Protein AF-0000000074022600 (afdb_homodimer)

Secondary structure (DSSP, 8-state):
------HHHHHHHHHHHHHHHHHHHHHHHHHHHTTTTTSSSHHHHHHHHHHHHHHHHHHHHHHHHHHHHHTS---HHHHHHSS-GGG----GGGGS---SHHHHHHHHHHHHHHHHHHHHHHTT-SSHHHHHHHHHHHHHHHHHHHHHHHHHHHHHTS-HHHHHHHHHHHHHHHHHHGGGG---HHHHHHHHTTSS--GGGGHHHHHHHHHHHHHHTT------------GGGTS---HHHHHHHHHHHHHHHHSTT---/------HHHHHHHHHHHHHHHHHHHHHHHHHHHTTTTTSSSHHHHHHHHHHHHHHHHHHHHHHHHHHHHHTS---HHHHHHSS-GGG----GGGGS---SHHHHHHHHHHHHHHHHHHHHHHTT-SSHHHHHHHHHHHHHHHHHHHHHHHHHHHHHTS-HHHHHHHHHHHHHHHHHHGGGG---HHHHHHHHTTSS--GGGGHHHHHHHHHHHHHHTT------------GGGTS---HHHHHHHHHHHHHHHHSTT---

Foldseek 3Di:
DLPCCPLVNLLVLLLLVLLQQLLQLLLLLLLLCVCQPPPPDPVVNVVSPVSSVLSVVLNQLSLQVSCVSVVPPDHSCCSNFVDDLLPHAYFQLSLDHCVDPLLSLLSLQLVLLLLLVFLVQQCQAPDPSSNVSSVVSNVSSVVSNVVSLVVLLPQLQDDPVSVVVNQVSQVVSVQRSVQQQDDDPSLVSRVSNRNGHRSVVCVVSSCVSVVVSCVSSVYDHDPDPHHDYDSRNSRDHDPSNNVSSCVVNVVCVVDPPDDD/DLPCCPLVNLLVLLLLVLLQQLLALLLLLLLLCVCQPPPPDPVVNVVSPVSSVLSVVLNQLSLQVSCVSVVPPDHSCCSNFVDDLLPHAYFQLSLDHCVDPLLSLLSLQLVLLLLLVFLVQQCQAPDPSSNVSSVSSNVSSVVSNVVSLVVLLPQLQDDPVSVVVNQVSQVVSVQRSVQQQDDDPSQVSRVVNRNGHRSVVCVVSSCVSVVVSCVSSVYDHDPDPHHDYDSRNSRDYDPSSNVSSCVVNVVCVVDPPDDD

Sequence (520 aa):
MAGTSNPTQIDGQLFEFLLRQGDNVLVLGHRTSEWCGVAPALEEDIALTNTALDLIGQTQLWLGYAGEVEGKGRSANDLAFLRDVYDFRNVLMLEVPNEDFGRTLMRQFLFDAFQVPWLTALCASSNQNVADIAAKSVKEAIYHLDRSTETVIALGDGTEESNARMQSALDYLWPYVGELFGEDDVDKAMHEAGVAPMPATLRGDWETTVNSTLSQACLTLPDSKFAHSGGRTGFRHTEHLGHMLATMQTLQRSYPGAAWMAGTSNPTQIDGQLFEFLLRQGDNVLVLGHRTSEWCGVAPALEEDIALTNTALDLIGQTQLWLGYAGEVEGKGRSANDLAFLRDVYDFRNVLMLEVPNEDFGRTLMRQFLFDAFQVPWLTALCASSNQNVADIAAKSVKEAIYHLDRSTETVIALGDGTEESNARMQSALDYLWPYVGELFGEDDVDKAMHEAGVAPMPATLRGDWETTVNSTLSQACLTLPDSKFAHSGGRTGFRHTEHLGHMLATMQTLQRSYPGAAW

Organism: NCBI:txid1655543

pLDDT: mean 92.57, std 11.28, range [24.73, 98.88]

InterPro domains:
  IPR007814 1,2-phenylacetyl-CoA epoxidase, subunit A/C [PF05138] (6-260)
  IPR009078 Ferritin-like superfamily [SSF47240] (13-254)
  IPR011882 1,2-phenylacetyl-CoA epoxidase, subunit C [PIRSF037834] (11-260)
  IPR011882 1,2-phenylacetyl-CoA epoxidase, subunit C [TIGR02158] (22-260)
  IPR012347 Ferritin-like [G3DSA:1.20.1260.10] (4-260)
  IPR052703 Aromatic CoA oxygenase/epoxidase components [PTHR30458] (12-260)

Solvent-accessible surface area (backbone atoms only — not comparable to full-atom values): 26035 Å² total; per-residue (Å²): 130,81,81,76,71,51,71,68,55,54,36,51,38,48,26,52,52,26,38,29,58,13,34,34,32,36,42,37,15,34,60,40,15,72,37,31,54,39,34,66,37,66,69,53,19,49,52,41,37,50,50,17,46,52,25,44,53,48,18,46,54,33,27,33,50,22,20,60,58,62,66,76,78,46,46,30,53,49,65,69,50,68,58,55,72,58,72,39,22,25,54,55,62,47,40,54,78,49,94,49,73,51,33,42,41,48,52,49,26,61,47,26,51,48,45,31,61,52,26,53,57,22,44,68,20,66,39,63,69,57,12,52,54,19,56,62,46,29,61,56,34,47,54,49,28,55,50,26,47,52,49,48,25,52,38,22,57,47,52,72,66,44,24,51,47,35,45,50,30,48,59,69,47,49,36,32,54,50,43,73,38,54,82,53,70,53,42,50,52,32,32,75,66,41,38,35,76,55,49,55,76,48,47,63,63,31,47,51,57,50,50,54,47,32,56,68,5,68,45,76,81,72,87,72,82,57,50,53,70,35,10,62,74,16,79,39,65,61,74,45,42,50,58,48,46,53,58,36,21,43,51,38,67,72,42,70,84,63,86,126,130,81,80,77,72,50,70,67,55,51,38,52,37,48,26,52,52,25,38,28,57,12,34,37,31,37,42,38,15,34,60,40,15,71,36,30,54,38,35,66,37,66,69,53,20,49,51,40,37,49,51,17,47,52,24,44,54,48,18,46,54,31,26,32,51,22,20,61,57,61,65,76,79,46,45,30,54,46,64,69,49,67,59,56,72,58,71,41,21,23,54,56,62,47,41,54,77,49,94,48,74,50,34,41,42,47,52,49,24,60,49,25,50,48,45,32,62,51,26,54,57,22,44,68,19,67,41,62,69,56,12,52,53,19,55,63,44,30,60,56,33,46,54,48,27,53,49,27,46,53,48,46,26,52,38,22,58,48,52,71,67,43,23,51,47,34,46,50,30,47,60,68,47,49,36,31,54,52,44,73,38,55,80,53,70,52,42,50,52,34,32,77,66,41,38,35,74,56,47,55,77,48,47,64,64,30,48,52,55,50,51,54,46,32,54,67,5,68,44,77,82,72,85,74,83,57,50,52,70,35,12,60,74,16,79,38,65,58,74,45,42,50,59,50,47,55,58,37,21,42,52,38,66,71,42,71,83,62,85,126

Nearest PDB structures (foldseek):
  4ii4-assembly1_C  TM=9.893E-01  e=1.562E-21  Escherichia coli str. K-12 substr. MG1655
  4iit-assembly1_C-2  TM=9.897E-01  e=5.579E-21  Klebsiella pneumoniae subsp. pneumoniae MGH 78578
  3pwq-assembly5_K  TM=9.901E-01  e=1.850E-19  Escherichia coli str. K-12 substr. MG1655
  3pwq-assembly1_D  TM=8.683E-01  e=4.516E-09  Escherichia coli str. K-12 substr. MG1655
  3pwq-assembly2_H  TM=8.263E-01  e=5.669E-09  Escherichia coli str. K-12 substr. MG1655

Structure (mmCIF, N/CA/C/O backbone):
data_AF-0000000074022600-model_v1
#
loop_
_entity.id
_entity.type
_entity.pdbx_description
1 polymer '1,2-phenylacetyl-CoA epoxidase, subunit C'
#
loop_
_atom_site.group_PDB
_atom_site.id
_atom_site.type_symbol
_atom_site.label_atom_id
_atom_site.label_alt_id
_atom_site.label_comp_id
_atom_site.label_asym_id
_atom_site.label_entity_id
_atom_site.label_seq_id
_atom_site.pdbx_PDB_ins_code
_atom_site.Cartn_x
_atom_site.Cartn_y
_atom_site.Cartn_z
_atom_site.occupancy
_atom_site.B_iso_or_equiv
_atom_site.auth_seq_id
_atom_site.auth_comp_id
_atom_site.auth_asym_id
_atom_site.auth_atom_id
_atom_site.pdbx_PDB_model_num
ATOM 1 N N . MET A 1 1 ? -12.758 -38.312 -33.094 1 24.73 1 MET A N 1
ATOM 2 C CA . MET A 1 1 ? -13.922 -38.094 -32.25 1 24.73 1 MET A CA 1
ATOM 3 C C . MET A 1 1 ? -13.633 -37.031 -31.188 1 24.73 1 MET A C 1
ATOM 5 O O . MET A 1 1 ? -12.734 -37.188 -30.359 1 24.73 1 MET A O 1
ATOM 9 N N . ALA A 1 2 ? -13.641 -35.812 -31.5 1 37.28 2 ALA A N 1
ATOM 10 C CA . ALA A 1 2 ? -13.398 -34.562 -30.781 1 37.28 2 ALA A CA 1
ATOM 11 C C . ALA A 1 2 ? -14.102 -34.562 -29.422 1 37.28 2 ALA A C 1
ATOM 13 O O . ALA A 1 2 ? -15.328 -34.688 -29.359 1 37.28 2 ALA A O 1
ATOM 14 N N . GLY A 1 3 ? -13.523 -35.219 -28.359 1 34.12 3 GLY A N 1
ATOM 15 C CA . GLY A 1 3 ? -14.219 -35.438 -27.094 1 34.12 3 GLY A CA 1
ATOM 16 C C . GLY A 1 3 ? -15.023 -34.219 -26.641 1 34.12 3 GLY A C 1
ATOM 17 O O . GLY A 1 3 ? -14.5 -33.094 -26.594 1 34.12 3 GLY A O 1
ATOM 18 N N . THR A 1 4 ? -16.312 -34.062 -26.719 1 38.34 4 THR A N 1
ATOM 19 C CA . THR A 1 4 ? -17.328 -33.062 -26.438 1 38.34 4 THR A CA 1
ATOM 20 C C . THR A 1 4 ? -17.359 -32.719 -24.953 1 38.34 4 THR A C 1
ATOM 22 O O . THR A 1 4 ? -17.891 -33.469 -24.141 1 38.34 4 THR A O 1
ATOM 25 N N . SER A 1 5 ? -16.203 -32.312 -24.312 1 45.66 5 SER A N 1
ATOM 26 C CA . SER A 1 5 ? -16.312 -31.906 -22.922 1 45.66 5 SER A CA 1
ATOM 27 C C . SER A 1 5 ? -17.547 -31.031 -22.688 1 45.66 5 SER A C 1
ATOM 29 O O . SER A 1 5 ? -17.859 -30.156 -23.484 1 45.66 5 SER A O 1
ATOM 31 N N . ASN A 1 6 ? -18.562 -31.562 -22 1 51.97 6 ASN A N 1
ATOM 32 C CA . ASN A 1 6 ? -19.797 -30.891 -21.609 1 51.97 6 ASN A CA 1
ATOM 33 C C . ASN A 1 6 ? -19.531 -29.469 -21.109 1 51.97 6 ASN A C 1
ATOM 35 O O . ASN A 1 6 ? -18.609 -29.234 -20.344 1 51.97 6 ASN A O 1
ATOM 39 N N . PRO A 1 7 ? -20.062 -28.453 -21.891 1 55.91 7 PRO A N 1
ATOM 40 C CA . PRO A 1 7 ? -19.891 -27.031 -21.562 1 55.91 7 PRO A CA 1
ATOM 41 C C . PRO A 1 7 ? -19.844 -26.797 -20.047 1 55.91 7 PRO A C 1
ATOM 43 O O . PRO A 1 7 ? -19.062 -25.953 -19.594 1 55.91 7 PRO A O 1
ATOM 46 N N . THR A 1 8 ? -20.516 -27.609 -19.328 1 68 8 THR A N 1
ATOM 47 C CA . THR A 1 8 ? -20.547 -27.438 -17.891 1 68 8 THR A CA 1
ATOM 48 C C . THR A 1 8 ? -19.219 -27.875 -17.266 1 68 8 THR A C 1
ATOM 50 O O . THR A 1 8 ? -18.734 -27.25 -16.312 1 68 8 THR A O 1
ATOM 53 N N . GLN A 1 9 ? -18.578 -28.844 -17.906 1 74.94 9 GLN A N 1
ATOM 54 C CA . GLN A 1 9 ? -17.344 -29.359 -17.359 1 74.94 9 GLN A CA 1
ATOM 55 C C . GLN A 1 9 ? -16.188 -28.391 -17.609 1 74.94 9 GLN A C 1
ATOM 57 O O . GLN A 1 9 ? -15.359 -28.156 -16.734 1 74.94 9 GLN A O 1
ATOM 62 N N . ILE A 1 10 ? -16.219 -27.781 -18.797 1 82.75 10 ILE A N 1
ATOM 63 C CA . ILE A 1 10 ? -15.141 -26.844 -19.156 1 82.75 10 ILE A CA 1
ATOM 64 C C . ILE A 1 10 ? -15.258 -25.578 -18.297 1 82.75 10 ILE A C 1
ATOM 66 O O . ILE A 1 10 ? -14.242 -25 -17.906 1 82.75 10 ILE A O 1
ATOM 70 N N . ASP A 1 11 ? -16.484 -25.312 -17.984 1 89.38 11 ASP A N 1
ATOM 71 C CA . ASP A 1 11 ? -16.688 -24.141 -17.141 1 89.38 11 ASP A CA 1
ATOM 72 C C . ASP A 1 11 ? -16.125 -24.359 -15.734 1 89.38 11 ASP A C 1
ATOM 74 O O . ASP A 1 11 ? -15.578 -23.438 -15.125 1 89.38 11 ASP A O 1
ATOM 78 N N . GLY A 1 12 ? -16.312 -25.562 -15.336 1 94.12 12 GLY A N 1
ATOM 79 C CA . GLY A 1 12 ? -15.758 -25.891 -14.039 1 94.12 12 GLY A CA 1
ATOM 80 C C . GLY A 1 12 ? -14.242 -25.828 -14.008 1 9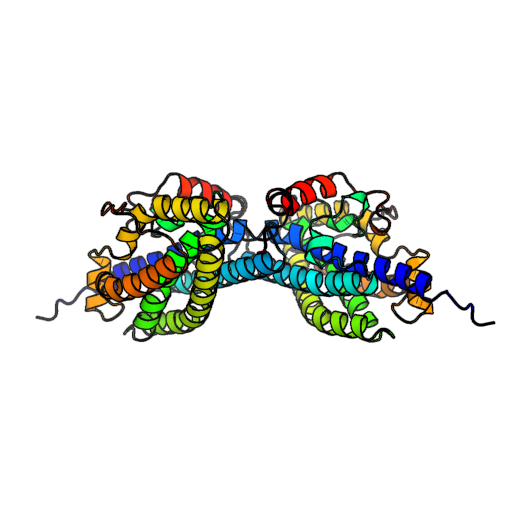4.12 12 GLY A C 1
ATOM 81 O O . GLY A 1 12 ? -13.648 -25.328 -13.055 1 94.12 12 GLY A O 1
ATOM 82 N N . GLN A 1 13 ? -13.672 -26.359 -15.062 1 96.25 13 GLN A N 1
ATOM 83 C CA . GLN A 1 13 ? -12.211 -26.328 -15.172 1 96.25 13 GLN A CA 1
ATOM 84 C C . GLN A 1 13 ? -11.695 -24.906 -15.328 1 96.25 13 GLN A C 1
ATOM 86 O O . GLN A 1 13 ? -10.672 -24.547 -14.758 1 96.25 13 GLN A O 1
ATOM 91 N N . LEU A 1 14 ? -12.43 -24.156 -16.125 1 97.94 14 LEU A N 1
ATOM 92 C CA . LEU A 1 14 ? -12.055 -22.766 -16.312 1 97.94 14 LEU A CA 1
ATOM 93 C C . LEU A 1 14 ? -12.164 -22 -14.992 1 97.94 14 LEU A C 1
ATOM 95 O O . LEU A 1 14 ? -11.297 -21.188 -14.664 1 97.94 14 LEU A O 1
ATOM 99 N N . PHE A 1 15 ? -13.227 -22.266 -14.242 1 98.12 15 PHE A N 1
ATOM 100 C CA . PHE A 1 15 ? -13.398 -21.641 -12.938 1 98.12 15 PHE A CA 1
ATOM 101 C C . PHE A 1 15 ? -12.203 -21.953 -12.031 1 98.12 15 PHE A C 1
ATOM 103 O O . PHE A 1 15 ? -11.633 -21.047 -11.422 1 98.12 15 PHE A O 1
ATOM 110 N N . GLU A 1 16 ? -11.789 -23.172 -12.008 1 97.75 16 GLU A N 1
ATOM 111 C CA . GLU A 1 16 ? -10.641 -23.578 -11.211 1 97.75 16 GLU A CA 1
ATOM 112 C C . GLU A 1 16 ? -9.367 -22.875 -11.664 1 97.75 16 GLU A C 1
ATOM 114 O O . GLU A 1 16 ? -8.578 -22.406 -10.836 1 97.75 16 GLU A O 1
ATOM 119 N N . PHE A 1 17 ? -9.219 -22.828 -12.922 1 98.31 17 PHE A N 1
ATOM 120 C CA . PHE A 1 17 ? -8.07 -22.141 -13.516 1 98.31 17 PHE A CA 1
ATOM 121 C C . PHE A 1 17 ? -8.031 -20.672 -13.094 1 98.31 17 PHE A C 1
ATOM 123 O O . PHE A 1 17 ? -6.984 -20.172 -12.695 1 98.31 17 PHE A O 1
ATOM 130 N N . LEU A 1 18 ? -9.156 -20.016 -13.156 1 98.75 18 LEU A N 1
ATOM 131 C CA . LEU A 1 18 ? -9.25 -18.609 -12.805 1 98.75 18 LEU A CA 1
ATOM 132 C C . LEU A 1 18 ? -8.984 -18.391 -11.32 1 98.75 18 LEU A C 1
ATOM 134 O O . LEU A 1 18 ? -8.352 -17.406 -10.938 1 98.75 18 LEU A O 1
ATOM 138 N N . LEU A 1 19 ? -9.438 -19.297 -10.484 1 98.5 19 LEU A N 1
ATOM 139 C CA . LEU A 1 19 ? -9.141 -19.219 -9.062 1 98.5 19 LEU A CA 1
ATOM 140 C C . LEU A 1 19 ? -7.641 -19.281 -8.805 1 98.5 19 LEU A C 1
ATOM 142 O O . LEU A 1 19 ? -7.113 -18.547 -7.969 1 98.5 19 LEU A O 1
ATOM 146 N N . ARG A 1 20 ? -6.984 -20.125 -9.523 1 98.5 20 ARG A N 1
ATOM 147 C CA . ARG A 1 20 ? -5.543 -20.266 -9.352 1 98.5 20 ARG A CA 1
ATOM 148 C C . ARG A 1 20 ? -4.824 -18.969 -9.672 1 98.5 20 ARG A C 1
ATOM 150 O O . ARG A 1 20 ? -3.951 -18.531 -8.922 1 98.5 20 ARG A O 1
ATOM 157 N N . GLN A 1 21 ? -5.234 -18.344 -10.805 1 98.56 21 GLN A N 1
ATOM 158 C CA . GLN A 1 21 ? -4.637 -17.062 -11.172 1 98.56 21 GLN A CA 1
ATOM 159 C C . GLN A 1 21 ? -4.887 -16 -10.102 1 98.56 21 GLN A C 1
ATOM 161 O O . GLN A 1 21 ? -3.955 -15.344 -9.648 1 98.56 21 GLN A O 1
ATOM 166 N N . GLY A 1 22 ? -6.145 -15.883 -9.727 1 98.69 22 GLY A N 1
ATOM 167 C CA . GLY A 1 22 ? -6.555 -14.852 -8.789 1 98.69 22 GLY A CA 1
ATOM 168 C C . GLY A 1 22 ? -5.988 -15.047 -7.395 1 98.69 22 GLY A C 1
ATOM 169 O O . GLY A 1 22 ? -5.543 -14.094 -6.754 1 98.69 22 GLY A O 1
ATOM 170 N N . ASP A 1 23 ? -6.004 -16.312 -6.891 1 98.5 23 ASP A N 1
ATOM 171 C CA . ASP A 1 23 ? -5.52 -16.609 -5.543 1 98.5 23 ASP A CA 1
ATOM 172 C C . ASP A 1 23 ? -4.016 -16.375 -5.438 1 98.5 23 ASP A C 1
ATOM 174 O O . ASP A 1 23 ? -3.518 -15.945 -4.398 1 98.5 23 ASP A O 1
ATOM 178 N N . ASN A 1 24 ? -3.26 -16.688 -6.504 1 98.69 24 ASN A N 1
ATOM 179 C CA . ASN A 1 24 ? -1.824 -16.422 -6.496 1 98.69 24 ASN A CA 1
ATOM 180 C C . ASN A 1 24 ? -1.52 -14.953 -6.242 1 98.69 24 ASN A C 1
ATOM 182 O O . ASN A 1 24 ? -0.751 -14.617 -5.34 1 98.69 24 ASN A O 1
ATOM 186 N N . VAL A 1 25 ? -2.141 -14.078 -7.008 1 98.62 25 VAL A N 1
ATOM 187 C CA . VAL A 1 25 ? -1.808 -12.656 -6.91 1 98.62 25 VAL A CA 1
ATOM 188 C C . VAL A 1 25 ? -2.451 -12.062 -5.664 1 98.62 25 VAL A C 1
ATOM 190 O O . VAL A 1 25 ? -1.912 -11.125 -5.066 1 98.62 25 VAL A O 1
ATOM 193 N N . LEU A 1 26 ? -3.564 -12.594 -5.203 1 98.31 26 LEU A N 1
ATOM 194 C CA . LEU A 1 26 ? -4.172 -12.141 -3.957 1 98.31 26 LEU A CA 1
ATOM 195 C C . LEU A 1 26 ? -3.246 -12.406 -2.773 1 98.31 26 LEU A C 1
ATOM 197 O O . LEU A 1 26 ? -2.957 -11.492 -1.99 1 98.31 26 LEU A O 1
ATOM 201 N N . VAL A 1 27 ? -2.781 -13.633 -2.674 1 98.06 27 VAL A N 1
ATOM 202 C CA . VAL A 1 27 ? -1.956 -14.055 -1.545 1 98.06 27 VAL A CA 1
ATOM 203 C C . VAL A 1 27 ? -0.613 -13.328 -1.591 1 98.06 27 VAL A C 1
ATOM 205 O O . VAL A 1 27 ? -0.153 -12.797 -0.578 1 98.06 27 VAL A O 1
ATOM 208 N N . LEU A 1 28 ? -0.026 -13.258 -2.756 1 98.5 28 LEU A N 1
ATOM 209 C CA . LEU A 1 28 ? 1.231 -12.531 -2.895 1 98.5 28 LEU A CA 1
ATOM 210 C C . LEU A 1 28 ? 1.039 -11.055 -2.59 1 98.5 28 LEU A C 1
ATOM 212 O O . LEU A 1 28 ? 1.882 -10.43 -1.937 1 98.5 28 LEU A O 1
ATOM 216 N N . GLY A 1 29 ? -0.06 -10.477 -3.111 1 97.69 29 GLY A N 1
ATOM 217 C CA . GLY A 1 29 ? -0.373 -9.086 -2.836 1 97.69 29 GLY A CA 1
ATOM 218 C C . GLY A 1 29 ? -0.497 -8.781 -1.355 1 97.69 29 GLY A C 1
ATOM 219 O O . GLY A 1 29 ? -0.013 -7.746 -0.886 1 97.69 29 GLY A O 1
ATOM 220 N N . HIS A 1 30 ? -1.133 -9.688 -0.664 1 96.62 30 HIS A N 1
ATOM 221 C CA . HIS A 1 30 ? -1.256 -9.523 0.78 1 96.62 30 HIS A CA 1
ATOM 222 C C . HIS A 1 30 ? 0.11 -9.562 1.457 1 96.62 30 HIS A C 1
ATOM 224 O O . HIS A 1 30 ? 0.433 -8.68 2.26 1 96.62 30 HIS A O 1
ATOM 230 N N . ARG A 1 31 ? 0.879 -10.555 1.168 1 97.5 31 ARG A N 1
ATOM 231 C CA . ARG A 1 31 ? 2.207 -10.672 1.764 1 97.5 31 ARG A CA 1
ATOM 232 C C . ARG A 1 31 ? 3.049 -9.438 1.462 1 97.5 31 ARG A C 1
ATOM 234 O O . ARG A 1 31 ? 3.738 -8.922 2.344 1 97.5 31 ARG A O 1
ATOM 241 N N . THR A 1 32 ? 2.977 -8.945 0.223 1 97.19 32 THR A N 1
ATOM 242 C CA . THR A 1 32 ? 3.734 -7.77 -0.181 1 97.19 32 THR A CA 1
ATOM 243 C C . THR A 1 32 ? 3.246 -6.531 0.564 1 97.19 32 THR A C 1
ATOM 245 O O . THR A 1 32 ? 4.047 -5.684 0.963 1 97.19 32 THR A O 1
ATOM 248 N N . SER A 1 33 ? 1.959 -6.461 0.805 1 96.12 33 SER A N 1
ATOM 249 C CA . SER A 1 33 ? 1.358 -5.301 1.455 1 96.12 33 SER A CA 1
ATOM 250 C C . SER A 1 33 ? 1.824 -5.176 2.902 1 96.12 33 SER A C 1
ATOM 252 O O . SER A 1 33 ? 1.744 -4.098 3.494 1 96.12 33 SER A O 1
ATOM 254 N N . GLU A 1 34 ? 2.322 -6.234 3.477 1 93.94 34 GLU A N 1
ATOM 255 C CA . GLU A 1 34 ? 2.824 -6.219 4.848 1 93.94 34 GLU A CA 1
ATOM 256 C C . GLU A 1 34 ? 4.023 -5.285 4.988 1 93.94 34 GLU A C 1
ATOM 258 O O . GLU A 1 34 ? 4.383 -4.895 6.102 1 93.94 34 GLU A O 1
ATOM 263 N N . TRP A 1 35 ? 4.59 -4.91 3.883 1 93.81 35 TRP A N 1
ATOM 264 C CA . TRP A 1 35 ? 5.75 -4.023 3.895 1 93.81 35 TRP A CA 1
ATOM 265 C C . TRP A 1 35 ? 5.328 -2.572 3.695 1 93.81 35 TRP A C 1
ATOM 267 O O . TRP A 1 35 ? 6.141 -1.656 3.846 1 93.81 35 TRP A O 1
ATOM 277 N N . CYS A 1 36 ? 4.078 -2.344 3.402 1 92.94 36 CYS A N 1
ATOM 278 C CA . CYS A 1 36 ? 3.615 -0.983 3.148 1 92.94 36 CYS A CA 1
ATOM 279 C C . CYS A 1 36 ? 3.684 -0.138 4.414 1 92.94 36 CYS A C 1
ATOM 281 O O . CYS A 1 36 ? 3.105 -0.502 5.441 1 92.94 36 CYS A O 1
ATOM 283 N N . GLY A 1 37 ? 4.469 0.919 4.375 1 91.94 37 GLY A N 1
ATOM 284 C CA . GLY A 1 37 ? 4.59 1.834 5.5 1 91.94 37 GLY A CA 1
ATOM 285 C C . GLY A 1 37 ? 5.715 1.467 6.449 1 91.94 37 GLY A C 1
ATOM 286 O O . GLY A 1 37 ? 5.98 2.188 7.414 1 91.94 37 GLY A O 1
ATOM 287 N N . VAL A 1 38 ? 6.449 0.335 6.133 1 90.12 38 VAL A N 1
ATOM 288 C CA . VAL A 1 38 ? 7.469 -0.058 7.098 1 90.12 38 VAL A CA 1
ATOM 289 C C . VAL A 1 38 ? 8.727 -0.513 6.359 1 90.12 38 VAL A C 1
ATOM 291 O O . VAL A 1 38 ? 9.641 -1.084 6.965 1 90.12 38 VAL A O 1
ATOM 294 N N . ALA A 1 39 ? 8.742 -0.314 5.066 1 89.69 39 ALA A N 1
ATOM 295 C CA . ALA A 1 39 ? 9.93 -0.673 4.297 1 89.69 39 ALA A CA 1
ATOM 296 C C . ALA A 1 39 ? 11.141 0.132 4.754 1 89.69 39 ALA A C 1
ATOM 298 O O . ALA A 1 39 ? 11 1.17 5.406 1 89.69 39 ALA A O 1
ATOM 299 N N . PRO A 1 40 ? 12.305 -0.313 4.438 1 87 40 PRO A N 1
ATOM 300 C CA . PRO A 1 40 ? 13.508 0.275 5.02 1 87 40 PRO A CA 1
ATOM 301 C C . PRO A 1 40 ? 13.859 1.63 4.41 1 87 40 PRO A C 1
ATOM 303 O O . PRO A 1 40 ? 14.695 2.359 4.949 1 87 40 PRO A O 1
ATOM 306 N N . ALA A 1 41 ? 13.336 2.02 3.305 1 90.62 41 ALA A N 1
ATOM 307 C CA . ALA A 1 41 ? 13.508 3.301 2.627 1 90.62 41 ALA A CA 1
ATOM 308 C C . ALA A 1 41 ? 12.219 3.746 1.949 1 90.62 41 ALA A C 1
ATOM 310 O O . ALA A 1 41 ? 11.398 2.914 1.559 1 90.62 41 ALA A O 1
ATOM 311 N N . LEU A 1 42 ? 12.07 5.055 1.838 1 93.25 42 LEU A N 1
ATOM 312 C CA . LEU A 1 42 ? 10.875 5.594 1.209 1 93.25 42 LEU A CA 1
ATOM 313 C C . LEU A 1 42 ? 10.695 5.031 -0.198 1 93.25 42 LEU A C 1
ATOM 315 O O . LEU A 1 42 ? 9.586 4.66 -0.589 1 93.25 42 LEU A O 1
ATOM 319 N N . GLU A 1 43 ? 11.812 4.906 -0.972 1 92.88 43 GLU A N 1
ATOM 320 C CA . GLU A 1 43 ? 11.75 4.406 -2.342 1 92.88 43 GLU A CA 1
ATOM 321 C C . GLU A 1 43 ? 11.289 2.951 -2.373 1 92.88 43 GLU A C 1
ATOM 323 O O . GLU A 1 43 ? 10.523 2.557 -3.254 1 92.88 43 GLU A O 1
ATOM 328 N N . GLU A 1 44 ? 11.781 2.156 -1.44 1 91.44 44 GLU A N 1
ATOM 329 C CA . GLU A 1 44 ? 11.367 0.76 -1.347 1 91.44 44 GLU A CA 1
ATOM 330 C C . GLU A 1 44 ? 9.906 0.645 -0.936 1 91.44 44 GLU A C 1
ATOM 332 O O . GLU A 1 44 ? 9.188 -0.236 -1.415 1 91.44 44 GLU A O 1
ATOM 337 N N . ASP A 1 45 ? 9.531 1.48 -0.009 1 93.81 45 ASP A N 1
ATOM 338 C CA . ASP A 1 45 ? 8.133 1.512 0.408 1 93.81 45 ASP A CA 1
ATOM 339 C C . ASP A 1 45 ? 7.215 1.822 -0.772 1 93.81 45 ASP A C 1
ATOM 341 O O . ASP A 1 45 ? 6.219 1.128 -0.991 1 93.81 45 ASP A O 1
ATOM 345 N N . ILE A 1 46 ? 7.562 2.787 -1.513 1 94.56 46 ILE A N 1
ATOM 346 C CA . ILE A 1 46 ? 6.789 3.178 -2.686 1 94.56 46 ILE A CA 1
ATOM 347 C C . ILE A 1 46 ? 6.746 2.021 -3.684 1 94.56 46 ILE A C 1
ATOM 349 O O . ILE A 1 46 ? 5.676 1.676 -4.195 1 94.56 46 ILE A O 1
ATOM 353 N N . ALA A 1 47 ? 7.863 1.394 -3.918 1 94.81 47 ALA A N 1
ATOM 354 C CA . ALA A 1 47 ? 7.957 0.319 -4.902 1 94.81 47 ALA A CA 1
ATOM 355 C C . ALA A 1 47 ? 7.109 -0.88 -4.488 1 94.81 47 ALA A C 1
ATOM 357 O O . ALA A 1 47 ? 6.344 -1.415 -5.297 1 94.81 47 ALA A O 1
ATOM 358 N N . LEU A 1 48 ? 7.25 -1.294 -3.227 1 95.56 48 LEU A N 1
ATOM 359 C CA . LEU A 1 48 ? 6.516 -2.461 -2.75 1 95.56 48 LEU A CA 1
ATOM 360 C C . LEU A 1 48 ? 5.023 -2.162 -2.662 1 95.56 48 LEU A C 1
ATOM 362 O O . LEU A 1 48 ? 4.195 -3.031 -2.943 1 95.56 48 LEU A O 1
ATOM 366 N N . THR A 1 49 ? 4.699 -0.98 -2.24 1 96.94 49 THR A N 1
ATOM 367 C CA . THR A 1 49 ? 3.295 -0.59 -2.213 1 96.94 49 THR A CA 1
ATOM 368 C C . THR A 1 49 ? 2.701 -0.608 -3.619 1 96.94 49 THR A C 1
ATOM 370 O O . THR A 1 49 ? 1.58 -1.078 -3.818 1 96.94 49 THR A O 1
ATOM 373 N N . ASN A 1 50 ? 3.436 -0.141 -4.602 1 97.44 50 ASN A N 1
ATOM 374 C CA . ASN A 1 50 ? 2.982 -0.207 -5.988 1 97.44 50 ASN A CA 1
ATOM 375 C C . ASN A 1 50 ? 2.768 -1.649 -6.438 1 97.44 50 ASN A C 1
ATOM 377 O O . ASN A 1 50 ? 1.776 -1.956 -7.102 1 97.44 50 ASN A O 1
ATOM 381 N N . THR A 1 51 ? 3.697 -2.457 -6.098 1 97.88 51 THR A N 1
ATOM 382 C CA . THR A 1 51 ? 3.586 -3.865 -6.461 1 97.88 51 THR A CA 1
ATOM 383 C C . THR A 1 51 ? 2.34 -4.484 -5.836 1 97.88 51 THR A C 1
ATOM 385 O O . THR A 1 51 ? 1.57 -5.168 -6.52 1 97.88 51 THR A O 1
ATOM 388 N N . ALA A 1 52 ? 2.162 -4.246 -4.539 1 97.44 52 ALA A N 1
ATOM 389 C CA . ALA A 1 52 ? 0.978 -4.758 -3.855 1 97.44 52 ALA A CA 1
ATOM 390 C C . ALA A 1 52 ? -0.3 -4.266 -4.531 1 97.44 52 ALA A C 1
ATOM 392 O O . ALA A 1 52 ? -1.236 -5.039 -4.738 1 97.44 52 ALA A O 1
ATOM 393 N N . LEU A 1 53 ? -0.291 -3.043 -4.895 1 96.88 53 LEU A N 1
ATOM 394 C CA . LEU A 1 53 ? -1.44 -2.428 -5.551 1 96.88 53 LEU A CA 1
ATOM 395 C C . LEU A 1 53 ? -1.742 -3.113 -6.879 1 96.88 53 LEU A C 1
ATOM 397 O O . LEU A 1 53 ? -2.898 -3.428 -7.172 1 96.88 53 LEU A O 1
ATOM 401 N N . ASP A 1 54 ? -0.749 -3.328 -7.664 1 97.81 54 ASP A N 1
ATOM 402 C CA . ASP A 1 54 ? -0.91 -4.004 -8.945 1 97.81 54 ASP A CA 1
ATOM 403 C C . ASP A 1 54 ? -1.472 -5.41 -8.758 1 97.81 54 ASP A C 1
ATOM 405 O O . ASP A 1 54 ? -2.363 -5.832 -9.5 1 97.81 54 ASP A O 1
ATOM 409 N N . LEU A 1 55 ? -0.968 -6.09 -7.777 1 98.38 55 LEU A N 1
ATOM 410 C CA . LEU A 1 55 ? -1.378 -7.469 -7.535 1 98.38 55 LEU A CA 1
ATOM 411 C C . LEU A 1 55 ? -2.832 -7.531 -7.074 1 98.38 55 LEU A C 1
ATOM 413 O O . LEU A 1 55 ? -3.59 -8.398 -7.512 1 98.38 55 LEU A O 1
ATOM 417 N N . ILE A 1 56 ? -3.217 -6.664 -6.266 1 97.06 56 ILE A N 1
ATOM 418 C CA . ILE A 1 56 ? -4.602 -6.633 -5.809 1 97.06 56 ILE A CA 1
ATOM 419 C C . ILE A 1 56 ? -5.52 -6.266 -6.973 1 97.06 56 ILE A C 1
ATOM 421 O O . ILE A 1 56 ? -6.629 -6.789 -7.086 1 97.06 56 ILE A O 1
ATOM 425 N N . GLY A 1 57 ? -5.078 -5.34 -7.824 1 97 57 GLY A N 1
ATOM 426 C CA . GLY A 1 57 ? -5.828 -5.051 -9.031 1 97 57 GLY A CA 1
ATOM 427 C C . GLY A 1 57 ? -6.039 -6.27 -9.914 1 97 57 GLY A C 1
ATOM 428 O O . GLY A 1 57 ? -7.145 -6.504 -10.406 1 97 57 GLY A O 1
ATOM 429 N N . GLN A 1 58 ? -5.012 -7.031 -10.094 1 98.38 58 GLN A N 1
ATOM 430 C CA . GLN A 1 58 ? -5.102 -8.266 -10.867 1 98.38 58 GLN A CA 1
ATOM 431 C C . GLN A 1 58 ? -6.074 -9.25 -10.219 1 98.38 58 GLN A C 1
ATOM 433 O O . GLN A 1 58 ? -6.816 -9.945 -10.914 1 98.38 58 GLN A O 1
ATOM 438 N N . THR A 1 59 ? -6.031 -9.281 -8.883 1 98.62 59 THR A N 1
ATOM 439 C CA . THR A 1 59 ? -6.941 -10.141 -8.133 1 98.62 59 THR A CA 1
ATOM 440 C C . THR A 1 59 ? -8.391 -9.852 -8.508 1 98.62 59 THR A C 1
ATOM 442 O O . THR A 1 59 ? -9.164 -10.773 -8.797 1 98.62 59 THR A O 1
ATOM 445 N N . GLN A 1 60 ? -8.727 -8.594 -8.555 1 97.81 60 GLN A N 1
ATOM 446 C CA . GLN A 1 60 ? -10.086 -8.18 -8.875 1 97.81 60 GLN A CA 1
ATOM 447 C C . GLN A 1 60 ? -10.5 -8.656 -10.258 1 97.81 60 GLN A C 1
ATOM 449 O O . GLN A 1 60 ? -11.633 -9.094 -10.461 1 97.81 60 GLN A O 1
ATOM 454 N N . LEU A 1 61 ? -9.609 -8.594 -11.203 1 98.31 61 LEU A N 1
ATOM 455 C CA . LEU A 1 61 ? -9.898 -8.992 -12.578 1 98.31 61 LEU A CA 1
ATOM 456 C C . LEU A 1 61 ? -10.078 -10.508 -12.68 1 98.31 61 LEU A C 1
ATOM 458 O O . LEU A 1 61 ? -11.102 -10.977 -13.188 1 98.31 61 LEU A O 1
ATOM 462 N N . TRP A 1 62 ? -9.164 -11.328 -12.125 1 98.81 62 TRP A N 1
ATOM 463 C CA . TRP A 1 62 ? -9.203 -12.781 -12.234 1 98.81 62 TRP A CA 1
ATOM 464 C C . TRP A 1 62 ? -10.383 -13.352 -11.461 1 98.81 62 TRP A C 1
ATOM 466 O O . TRP A 1 62 ? -11.148 -14.164 -11.984 1 98.81 62 TRP A O 1
ATOM 476 N N . LEU A 1 63 ? -10.555 -12.922 -10.219 1 98.69 63 LEU A N 1
ATOM 477 C CA . LEU A 1 63 ? -11.625 -13.477 -9.398 1 98.69 63 LEU A CA 1
ATOM 478 C C . LEU A 1 63 ? -12.984 -12.945 -9.852 1 98.69 63 LEU A C 1
ATOM 480 O O . LEU A 1 63 ? -14 -13.633 -9.719 1 98.69 63 LEU A O 1
ATOM 484 N N . GLY A 1 64 ? -12.953 -11.695 -10.375 1 98.44 64 GLY A N 1
ATOM 485 C CA . GLY A 1 64 ? -14.188 -11.219 -10.977 1 98.44 64 GLY A CA 1
ATOM 486 C C . GLY A 1 64 ? -14.664 -12.094 -12.117 1 98.44 64 GLY A C 1
ATOM 487 O O . GLY A 1 64 ? -15.836 -12.484 -12.156 1 98.44 64 GLY A O 1
ATOM 488 N N . TYR A 1 65 ? -13.766 -12.414 -13.031 1 98.69 65 TYR A N 1
ATOM 489 C CA . TYR A 1 65 ? -14.125 -13.289 -14.141 1 98.69 65 TYR A CA 1
ATOM 490 C C . TYR A 1 65 ? -14.484 -14.68 -13.648 1 98.69 65 TYR A C 1
ATOM 492 O O . TYR A 1 65 ? -15.391 -15.328 -14.18 1 98.69 65 TYR A O 1
ATOM 500 N N . ALA A 1 66 ? -13.812 -15.148 -12.602 1 98.56 66 ALA A N 1
ATOM 501 C CA . ALA A 1 66 ? -14.156 -16.438 -12.008 1 98.56 66 ALA A CA 1
ATOM 502 C C . ALA A 1 66 ? -15.609 -16.453 -11.547 1 98.56 66 ALA A C 1
ATOM 504 O O . ALA A 1 66 ? -16.328 -17.438 -11.773 1 98.56 66 ALA A O 1
ATOM 505 N N . GLY A 1 67 ? -15.969 -15.391 -10.875 1 98.06 67 GLY A N 1
ATOM 506 C CA . GLY A 1 67 ? -17.359 -15.297 -10.438 1 98.06 67 GLY A CA 1
ATOM 507 C C . GLY A 1 67 ? -18.344 -15.359 -11.586 1 98.06 67 GLY A C 1
ATOM 508 O O . GLY A 1 67 ? -19.375 -16.031 -11.484 1 98.06 67 GLY A O 1
ATOM 509 N N . GLU A 1 68 ? -18.016 -14.695 -12.672 1 97.88 68 GLU A N 1
ATOM 510 C CA . GLU A 1 68 ? -18.859 -14.719 -13.859 1 97.88 68 GLU A CA 1
ATOM 511 C C . GLU A 1 68 ? -18.969 -16.125 -14.43 1 97.88 68 GLU A C 1
ATOM 513 O O . GLU A 1 68 ? -20.062 -16.578 -14.789 1 97.88 68 GLU A O 1
ATOM 518 N N . VAL A 1 69 ? -17.891 -16.828 -14.531 1 97.75 69 VAL A N 1
ATOM 519 C CA . VAL A 1 69 ? -17.844 -18.172 -15.109 1 97.75 69 VAL A CA 1
ATOM 520 C C . VAL A 1 69 ? -18.594 -19.141 -14.219 1 97.75 69 VAL A C 1
ATOM 522 O O . VAL A 1 69 ? -19.312 -20.016 -14.711 1 97.75 69 VAL A O 1
ATOM 525 N N . GLU A 1 70 ? -18.375 -18.953 -12.906 1 95.94 70 GLU A N 1
ATOM 526 C CA . GLU A 1 70 ? -19.062 -19.812 -11.961 1 95.94 70 GLU A CA 1
ATOM 527 C C . GLU A 1 70 ? -20.578 -19.688 -12.102 1 95.94 70 GLU A C 1
ATOM 529 O O . GLU A 1 70 ? -21.312 -20.672 -11.969 1 95.94 70 GLU A O 1
ATOM 534 N N . GLY A 1 71 ? -21.109 -18.469 -12.266 1 95.5 71 GLY A N 1
ATOM 535 C CA . GLY A 1 71 ? -22.531 -18.219 -12.508 1 95.5 71 GLY A CA 1
ATOM 536 C C . GLY A 1 71 ? -23.375 -18.359 -11.258 1 95.5 71 GLY A C 1
ATOM 537 O O . GLY A 1 71 ? -24.578 -18.625 -11.344 1 95.5 71 GLY A O 1
ATOM 538 N N . LYS A 1 72 ? -22.781 -18.25 -10.102 1 95.56 72 LYS A N 1
ATOM 539 C CA . LYS A 1 72 ? -23.531 -18.422 -8.852 1 95.56 72 LYS A CA 1
ATOM 540 C C . LYS A 1 72 ? -23.734 -17.078 -8.156 1 95.56 72 LYS A C 1
ATOM 542 O O . LYS A 1 72 ? -24.156 -17.031 -7 1 95.56 72 LYS A O 1
ATOM 547 N N . GLY A 1 73 ? -23.328 -15.984 -8.758 1 95.62 73 GLY A N 1
ATOM 548 C CA . GLY A 1 73 ? -23.609 -14.656 -8.234 1 95.62 73 GLY A CA 1
ATOM 549 C C . GLY A 1 73 ? -22.531 -14.156 -7.289 1 95.62 73 GLY A C 1
ATOM 550 O O . GLY A 1 73 ? -22.625 -13.055 -6.75 1 95.62 73 GLY A O 1
ATOM 551 N N . ARG A 1 74 ? -21.453 -14.953 -7.113 1 95.5 74 ARG A N 1
ATOM 552 C CA . ARG A 1 74 ? -20.391 -14.484 -6.223 1 95.5 74 ARG A CA 1
ATOM 553 C C . ARG A 1 74 ? -19.516 -13.453 -6.918 1 95.5 74 ARG A C 1
ATOM 555 O O . ARG A 1 74 ? -19.125 -13.633 -8.078 1 95.5 74 ARG A O 1
ATOM 562 N N . SER A 1 75 ? -19.234 -12.328 -6.172 1 95.75 75 SER A N 1
ATOM 563 C CA . SER A 1 75 ? -18.344 -11.273 -6.66 1 95.75 75 SER A CA 1
ATOM 564 C C . SER A 1 75 ? -16.875 -11.609 -6.395 1 95.75 75 SER A C 1
ATOM 566 O O . SER A 1 75 ? -16.578 -12.609 -5.734 1 95.75 75 SER A O 1
ATOM 568 N N . ALA A 1 76 ? -15.977 -10.789 -6.957 1 96.88 76 ALA A N 1
ATOM 569 C CA . ALA A 1 76 ? -14.562 -10.906 -6.641 1 96.88 76 ALA A CA 1
ATOM 570 C C . ALA A 1 76 ? -14.328 -10.82 -5.133 1 96.88 76 ALA A C 1
ATOM 572 O O . ALA A 1 76 ? -13.508 -11.555 -4.582 1 96.88 76 ALA A O 1
ATOM 573 N N . ASN A 1 77 ? -15.055 -9.977 -4.449 1 95 77 ASN A N 1
ATOM 574 C CA . ASN A 1 77 ? -14.945 -9.836 -3 1 95 77 ASN A CA 1
ATOM 575 C C . ASN A 1 77 ? -15.367 -11.117 -2.281 1 95 77 ASN A C 1
ATOM 577 O O . ASN A 1 77 ? -14.695 -11.555 -1.344 1 95 77 ASN A O 1
ATOM 581 N N . ASP A 1 78 ? -16.484 -11.664 -2.727 1 94.62 78 ASP A N 1
ATOM 582 C CA . ASP A 1 78 ? -16.938 -12.914 -2.109 1 94.62 78 ASP A CA 1
ATOM 583 C C . ASP A 1 78 ? -15.883 -14 -2.232 1 94.62 78 ASP A C 1
ATOM 585 O O . ASP A 1 78 ? -15.586 -14.703 -1.26 1 94.62 78 ASP A O 1
ATOM 589 N N . LEU A 1 79 ? -15.297 -14.07 -3.414 1 96.94 79 LEU A N 1
ATOM 590 C CA . LEU A 1 79 ? -14.32 -15.125 -3.674 1 96.94 79 LEU A CA 1
ATOM 591 C C . LEU A 1 79 ? -13.023 -14.852 -2.924 1 96.94 79 LEU A C 1
ATOM 593 O O . LEU A 1 79 ? -12.32 -15.789 -2.525 1 96.94 79 LEU A O 1
ATOM 597 N N . ALA A 1 80 ? -12.734 -13.594 -2.646 1 96.31 80 ALA A N 1
ATOM 598 C CA . ALA A 1 80 ? -11.5 -13.234 -1.958 1 96.31 80 ALA A CA 1
ATOM 599 C C . ALA A 1 80 ? -11.648 -13.383 -0.446 1 96.31 80 ALA A C 1
ATOM 601 O O . ALA A 1 80 ? -10.727 -13.828 0.236 1 96.31 80 ALA A O 1
ATOM 602 N N . PHE A 1 81 ? -12.867 -13.109 0.085 1 94.06 81 PHE A N 1
ATOM 603 C CA . PHE A 1 81 ? -12.906 -12.859 1.52 1 94.06 81 PHE A CA 1
ATOM 604 C C . PHE A 1 81 ? -13.789 -13.883 2.225 1 94.06 81 PHE A C 1
ATOM 606 O O . PHE A 1 81 ? -13.773 -13.977 3.453 1 94.06 81 PHE A O 1
ATOM 613 N N . LEU A 1 82 ? -14.531 -14.648 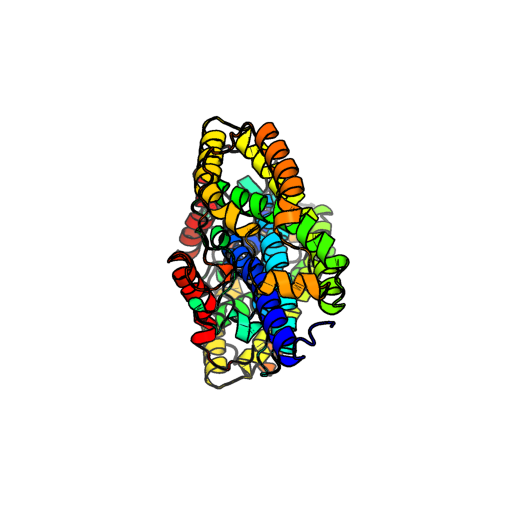1.475 1 92.75 82 LEU A N 1
ATOM 614 C CA . LEU A 1 82 ? -15.516 -15.484 2.16 1 92.75 82 LEU A CA 1
ATOM 615 C C . LEU A 1 82 ? -15.195 -16.969 1.984 1 92.75 82 LEU A C 1
ATOM 617 O O . LEU A 1 82 ? -15.852 -17.812 2.574 1 92.75 82 LEU A O 1
ATOM 621 N N . ARG A 1 83 ? -14.188 -17.297 1.21 1 94.75 83 ARG A N 1
ATOM 622 C CA . ARG A 1 83 ? -13.812 -18.703 1.047 1 94.75 83 ARG A CA 1
ATOM 623 C C . ARG A 1 83 ? -12.953 -19.172 2.213 1 94.75 83 ARG A C 1
ATOM 625 O O . ARG A 1 83 ? -12.25 -18.375 2.836 1 94.75 83 ARG A O 1
ATOM 632 N N . ASP A 1 84 ? -13.039 -20.469 2.416 1 92.62 84 ASP A N 1
ATOM 633 C CA . ASP A 1 84 ? -12.203 -21.094 3.443 1 92.62 84 ASP A CA 1
ATOM 634 C C . ASP A 1 84 ? -10.82 -21.438 2.896 1 92.62 84 ASP A C 1
ATOM 636 O O . ASP A 1 84 ? -10.617 -21.469 1.68 1 92.62 84 ASP A O 1
ATOM 640 N N . VAL A 1 85 ? -9.922 -21.75 3.793 1 93.88 85 VAL A N 1
ATOM 641 C CA . VAL A 1 85 ? -8.516 -21.984 3.488 1 93.88 85 VAL A CA 1
ATOM 642 C C . VAL A 1 85 ? -8.391 -23.094 2.449 1 93.88 85 VAL A C 1
ATOM 644 O O . VAL A 1 85 ? -7.555 -23.031 1.544 1 93.88 85 VAL A O 1
ATOM 647 N N . TYR A 1 86 ? -9.195 -24.125 2.447 1 93.19 86 TYR A N 1
ATOM 648 C CA . TYR A 1 86 ? -9.078 -25.281 1.569 1 93.19 86 TYR A CA 1
ATOM 649 C C . TYR A 1 86 ? -9.609 -24.969 0.177 1 93.19 86 TYR A C 1
ATOM 651 O O . TYR A 1 86 ? -9.391 -25.734 -0.766 1 93.19 86 TYR A O 1
ATOM 659 N N . ASP A 1 87 ? -10.25 -23.828 0.055 1 95.75 87 ASP A N 1
ATOM 660 C CA . ASP A 1 87 ? -10.82 -23.438 -1.233 1 95.75 87 ASP A CA 1
ATOM 661 C C . ASP A 1 87 ? -9.852 -22.547 -2.014 1 95.75 87 ASP A C 1
ATOM 663 O O . ASP A 1 87 ? -10.117 -22.203 -3.164 1 95.75 87 ASP A O 1
ATOM 667 N N . PHE A 1 88 ? -8.805 -22.219 -1.395 1 97.5 88 PHE A N 1
ATOM 668 C CA . PHE A 1 88 ? -7.809 -21.422 -2.092 1 97.5 88 PHE A CA 1
ATOM 669 C C . PHE A 1 88 ? -6.93 -22.281 -2.977 1 97.5 88 PHE A C 1
ATOM 671 O O . PHE A 1 88 ? -6.723 -23.469 -2.686 1 97.5 88 PHE A O 1
ATOM 678 N N . ARG A 1 89 ? -6.395 -21.688 -4.047 1 97.69 89 ARG A N 1
ATOM 679 C CA . ARG A 1 89 ? -5.727 -22.469 -5.094 1 97.69 89 ARG A CA 1
ATOM 680 C C . ARG A 1 89 ? -4.355 -21.875 -5.414 1 97.69 89 ARG A C 1
ATOM 682 O O . ARG A 1 89 ? -3.793 -22.156 -6.477 1 97.69 89 ARG A O 1
ATOM 689 N N . ASN A 1 90 ? -3.854 -20.984 -4.586 1 98.06 90 ASN A N 1
ATOM 690 C CA . ASN A 1 90 ? -2.525 -20.406 -4.793 1 98.06 90 ASN A CA 1
ATOM 691 C C . ASN A 1 90 ? -1.43 -21.438 -4.539 1 98.06 90 ASN A C 1
ATOM 693 O O . ASN A 1 90 ? -1.649 -22.438 -3.836 1 98.06 90 ASN A O 1
ATOM 697 N N . VAL A 1 91 ? -0.275 -21.234 -5.105 1 97.31 91 VAL A N 1
ATOM 698 C CA . VAL A 1 91 ? 0.872 -22.094 -4.852 1 97.31 91 VAL A CA 1
ATOM 699 C C . VAL A 1 91 ? 1.405 -21.844 -3.441 1 97.31 91 VAL A C 1
ATOM 701 O O . VAL A 1 91 ? 1.307 -20.734 -2.926 1 97.31 91 VAL A O 1
ATOM 704 N N . LEU A 1 92 ? 2.07 -22.797 -2.885 1 96.88 92 LEU A N 1
ATOM 705 C CA . LEU A 1 92 ? 2.504 -22.797 -1.492 1 96.88 92 LEU A CA 1
ATOM 706 C C . LEU A 1 92 ? 3.561 -21.719 -1.263 1 96.88 92 LEU A C 1
ATOM 708 O O . LEU A 1 92 ? 3.584 -21.078 -0.207 1 96.88 92 LEU A O 1
ATOM 712 N N . MET A 1 93 ? 4.418 -21.453 -2.217 1 96.88 93 MET A N 1
ATOM 713 C CA . MET A 1 93 ? 5.5 -20.484 -2.098 1 96.88 93 MET A CA 1
ATOM 714 C C . MET A 1 93 ? 4.965 -19.109 -1.666 1 96.88 93 MET A C 1
ATOM 716 O O . MET A 1 93 ? 5.621 -18.391 -0.91 1 96.88 93 MET A O 1
ATOM 720 N N . LEU A 1 94 ? 3.762 -18.812 -2.055 1 97.75 94 LEU A N 1
ATOM 721 C CA . LEU A 1 94 ? 3.246 -17.453 -1.895 1 97.75 94 LEU A CA 1
ATOM 722 C C . LEU A 1 94 ? 2.627 -17.266 -0.514 1 97.75 94 LEU A C 1
ATOM 724 O O . LEU A 1 94 ? 2.395 -16.141 -0.08 1 97.75 94 LEU A O 1
ATOM 728 N N . GLU A 1 95 ? 2.404 -18.406 0.181 1 95.06 95 GLU A N 1
ATOM 729 C CA . GLU A 1 95 ? 1.729 -18.328 1.473 1 95.06 95 GLU A CA 1
ATOM 730 C C . GLU A 1 95 ? 2.727 -18.109 2.605 1 95.06 95 GLU A C 1
ATOM 732 O O . GLU A 1 95 ? 2.342 -17.719 3.711 1 95.06 95 GLU A O 1
ATOM 737 N N . VAL A 1 96 ? 3.953 -18.375 2.34 1 95.62 96 VAL A N 1
ATOM 738 C CA . VAL A 1 96 ? 4.902 -18.375 3.447 1 95.62 96 VAL A CA 1
ATOM 739 C C . VAL A 1 96 ? 5.145 -16.953 3.928 1 95.62 96 VAL A C 1
ATOM 741 O O . VAL A 1 96 ? 5.078 -16 3.141 1 95.62 96 VAL A O 1
ATOM 744 N N . PRO A 1 97 ? 5.445 -16.781 5.223 1 96.25 97 PRO A N 1
ATOM 745 C CA . PRO A 1 97 ? 5.645 -15.438 5.773 1 96.25 97 PRO A CA 1
ATOM 746 C C . PRO A 1 97 ? 6.867 -14.734 5.188 1 96.25 97 PRO A C 1
ATOM 748 O O . PRO A 1 97 ? 7.793 -15.398 4.715 1 96.25 97 PRO A O 1
ATOM 751 N N . ASN A 1 98 ? 6.848 -13.453 5.23 1 94.62 98 ASN A N 1
ATOM 752 C CA . ASN A 1 98 ? 7.922 -12.633 4.68 1 94.62 98 ASN A CA 1
ATOM 753 C C . ASN A 1 98 ? 9.234 -12.852 5.434 1 94.62 98 ASN A C 1
ATOM 755 O O . ASN A 1 98 ? 10.312 -12.805 4.836 1 94.62 98 ASN A O 1
ATOM 759 N N . GLU A 1 99 ? 9.148 -13.055 6.777 1 91.56 99 GLU A N 1
ATOM 760 C CA . GLU A 1 99 ? 10.312 -13.164 7.656 1 91.56 99 GLU A CA 1
ATOM 761 C C . GLU A 1 99 ? 11.172 -11.898 7.594 1 91.56 99 GLU A C 1
ATOM 763 O O . GLU A 1 99 ? 11.141 -11.078 8.516 1 91.56 99 GLU A O 1
ATOM 768 N N . ASP A 1 100 ? 11.891 -11.664 6.488 1 90.19 100 ASP A N 1
ATOM 769 C CA . ASP A 1 100 ? 12.68 -10.445 6.297 1 90.19 100 ASP A CA 1
ATOM 770 C C . ASP A 1 100 ? 12.539 -9.922 4.871 1 90.19 100 ASP A C 1
ATOM 772 O O . ASP A 1 100 ? 11.805 -10.484 4.062 1 90.19 100 ASP A O 1
ATOM 776 N N . PHE A 1 101 ? 13.242 -8.797 4.617 1 90 101 PHE A N 1
ATOM 777 C CA . PHE A 1 101 ? 13.133 -8.109 3.336 1 90 101 PHE A CA 1
ATOM 778 C C . PHE A 1 101 ? 13.703 -8.969 2.211 1 90 101 PHE A C 1
ATOM 780 O O . PHE A 1 101 ? 13.148 -9 1.109 1 90 101 PHE A O 1
ATOM 787 N N . GLY A 1 102 ? 14.789 -9.688 2.441 1 91.38 102 GLY A N 1
ATOM 788 C CA . GLY A 1 102 ? 15.414 -10.555 1.456 1 91.38 102 GLY A CA 1
ATOM 789 C C . GLY A 1 102 ? 14.492 -11.664 0.971 1 91.38 102 GLY A C 1
ATOM 790 O O . GLY A 1 102 ? 14.367 -11.891 -0.235 1 91.38 102 GLY A O 1
ATOM 791 N N . ARG A 1 103 ? 13.836 -12.359 1.84 1 95.56 103 ARG A N 1
ATOM 792 C CA . ARG A 1 103 ? 12.93 -13.438 1.46 1 95.56 103 ARG A CA 1
ATOM 793 C C . ARG A 1 103 ? 11.75 -12.898 0.662 1 95.56 103 ARG A C 1
ATOM 795 O O . ARG A 1 103 ? 11.281 -13.547 -0.275 1 95.56 103 ARG A O 1
ATOM 802 N N . THR A 1 104 ? 11.258 -11.727 1.132 1 96 104 THR A N 1
ATOM 803 C CA . THR A 1 104 ? 10.172 -11.094 0.401 1 96 104 THR A CA 1
ATOM 804 C C . THR A 1 104 ? 10.547 -10.883 -1.062 1 96 104 THR A C 1
ATOM 806 O O . THR A 1 104 ? 9.789 -11.25 -1.963 1 96 104 THR A O 1
ATOM 809 N N . LEU A 1 105 ? 11.711 -10.328 -1.296 1 95.75 105 LEU A N 1
ATOM 810 C CA . LEU A 1 105 ? 12.133 -9.992 -2.65 1 95.75 105 LEU A CA 1
ATOM 811 C C . LEU A 1 105 ? 12.492 -11.242 -3.439 1 95.75 105 LEU A C 1
ATOM 813 O O . LEU A 1 105 ? 12.234 -11.32 -4.645 1 95.75 105 LEU A O 1
ATOM 817 N N . MET A 1 106 ? 13.094 -12.234 -2.766 1 98 106 MET A N 1
ATOM 818 C CA . MET A 1 106 ? 13.398 -13.492 -3.439 1 98 106 MET A CA 1
ATOM 819 C C . MET A 1 106 ? 12.125 -14.188 -3.893 1 98 106 MET A C 1
ATOM 821 O O . MET A 1 106 ? 12.047 -14.688 -5.02 1 98 106 MET A O 1
ATOM 825 N N . ARG A 1 107 ? 11.141 -14.234 -3.031 1 98.56 107 ARG A N 1
ATOM 826 C CA . ARG A 1 107 ? 9.859 -14.82 -3.395 1 98.56 107 ARG A CA 1
ATOM 827 C C . ARG A 1 107 ? 9.242 -14.086 -4.582 1 98.56 107 ARG A C 1
ATOM 829 O O . ARG A 1 107 ? 8.758 -14.719 -5.523 1 98.56 107 ARG A O 1
ATOM 836 N N . GLN A 1 108 ? 9.227 -12.719 -4.465 1 98.5 108 GLN A N 1
ATOM 837 C CA . GLN A 1 108 ? 8.688 -11.906 -5.551 1 98.5 108 GLN A CA 1
ATOM 838 C C . GLN A 1 108 ? 9.406 -12.203 -6.863 1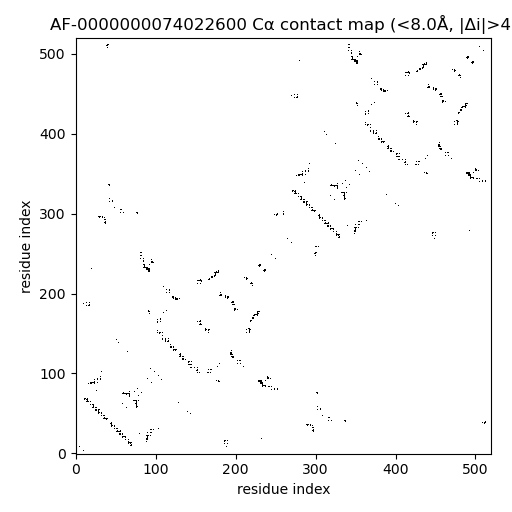 98.5 108 GLN A C 1
ATOM 840 O O . GLN A 1 108 ? 8.758 -12.375 -7.902 1 98.5 108 GLN A O 1
ATOM 845 N N . PHE A 1 109 ? 10.711 -12.328 -6.84 1 98.75 109 PHE A N 1
ATOM 846 C CA . PHE A 1 109 ? 11.531 -12.57 -8.023 1 98.75 109 PHE A CA 1
ATOM 847 C C . PHE A 1 109 ? 11.219 -13.93 -8.633 1 98.75 109 PHE A C 1
ATOM 849 O O . PHE A 1 109 ? 10.969 -14.031 -9.836 1 98.75 109 PHE A O 1
ATOM 856 N N . LEU A 1 110 ? 11.195 -14.961 -7.793 1 98.62 110 LEU A N 1
ATOM 857 C CA . LEU A 1 110 ? 10.945 -16.312 -8.297 1 98.62 110 LEU A CA 1
ATOM 858 C C . LEU A 1 110 ? 9.57 -16.406 -8.945 1 98.62 110 LEU A C 1
ATOM 860 O O . LEU A 1 110 ? 9.406 -17.062 -9.969 1 98.62 110 LEU A O 1
ATOM 864 N N . PHE A 1 111 ? 8.625 -15.766 -8.359 1 98.81 111 PHE A N 1
ATOM 865 C CA . PHE A 1 111 ? 7.27 -15.789 -8.906 1 98.81 111 PHE A CA 1
ATOM 866 C C . PHE A 1 111 ? 7.168 -14.914 -10.148 1 98.81 111 PHE A C 1
ATOM 868 O O . PHE A 1 111 ? 6.531 -15.297 -11.133 1 98.81 111 PHE A O 1
ATOM 875 N N . ASP A 1 112 ? 7.785 -13.672 -10.086 1 98.81 112 ASP A N 1
ATOM 876 C CA . ASP A 1 112 ? 7.77 -12.781 -11.242 1 98.81 112 ASP A CA 1
ATOM 877 C C . ASP A 1 112 ? 8.375 -13.469 -12.469 1 98.81 112 ASP A C 1
ATOM 879 O O . ASP A 1 112 ? 7.875 -13.312 -13.586 1 98.81 112 ASP A O 1
ATOM 883 N N . ALA A 1 113 ? 9.461 -14.164 -12.273 1 98.75 113 ALA A N 1
ATOM 884 C CA . ALA A 1 113 ? 10.148 -14.867 -13.359 1 98.75 113 ALA A CA 1
ATOM 885 C C . ALA A 1 113 ? 9.219 -15.875 -14.031 1 98.75 113 ALA A C 1
ATOM 887 O O . ALA A 1 113 ? 9.344 -16.141 -15.227 1 98.75 113 ALA A O 1
ATOM 888 N N . PHE A 1 114 ? 8.297 -16.453 -13.266 1 98.5 114 PHE A N 1
ATOM 889 C CA . PHE A 1 114 ? 7.297 -17.359 -13.82 1 98.5 114 PHE A CA 1
ATOM 890 C C . PHE A 1 114 ? 6.152 -16.578 -14.453 1 98.5 114 PHE A C 1
ATOM 892 O O . PHE A 1 114 ? 5.684 -16.938 -15.539 1 98.5 114 PHE A O 1
ATOM 899 N N . GLN A 1 115 ? 5.734 -15.531 -13.766 1 98.44 115 GLN A N 1
ATOM 900 C CA . GLN A 1 115 ? 4.523 -14.805 -14.133 1 98.44 115 GLN A CA 1
ATOM 901 C C . GLN A 1 115 ? 4.668 -14.141 -15.5 1 98.44 115 GLN A C 1
ATOM 903 O O . GLN A 1 115 ? 3.707 -14.078 -16.266 1 98.44 115 GLN A O 1
ATOM 908 N N . VAL A 1 116 ? 5.828 -13.578 -15.844 1 98.62 116 VAL A N 1
ATOM 909 C CA . VAL A 1 116 ? 6.012 -12.82 -17.078 1 98.62 116 VAL A CA 1
ATOM 910 C C . VAL A 1 116 ? 5.801 -13.734 -18.281 1 98.62 116 VAL A C 1
ATOM 912 O O . VAL A 1 116 ? 4.93 -13.484 -19.109 1 98.62 116 VAL A O 1
ATOM 915 N N . PRO A 1 117 ? 6.531 -14.898 -18.422 1 98.62 117 PRO A N 1
ATOM 916 C CA . PRO A 1 117 ? 6.258 -15.758 -19.578 1 98.62 117 PRO A CA 1
ATOM 917 C C . PRO A 1 117 ? 4.859 -16.375 -19.531 1 98.62 117 PRO A C 1
ATOM 919 O O . PRO A 1 117 ? 4.25 -16.594 -20.594 1 98.62 117 PRO A O 1
ATOM 922 N N . TRP A 1 118 ? 4.309 -16.641 -18.359 1 98.62 118 TRP A N 1
ATOM 923 C CA . TRP A 1 118 ? 2.967 -17.203 -18.219 1 98.62 118 TRP A CA 1
ATOM 924 C C . TRP A 1 118 ? 1.919 -16.234 -18.766 1 98.62 118 TRP A C 1
ATOM 926 O O . TRP A 1 118 ? 1.127 -16.594 -19.641 1 98.62 118 TRP A O 1
ATOM 936 N N . LEU A 1 119 ? 1.951 -14.953 -18.25 1 98.81 119 LEU A N 1
ATOM 937 C CA . LEU A 1 119 ? 0.994 -13.945 -18.703 1 98.81 119 LEU A CA 1
ATOM 938 C C . LEU A 1 119 ? 1.193 -13.617 -20.172 1 98.81 119 LEU A C 1
ATOM 940 O O . LEU A 1 119 ? 0.224 -13.375 -20.906 1 98.81 119 LEU A O 1
ATOM 944 N N . THR A 1 120 ? 2.445 -13.602 -20.609 1 98.62 120 THR A N 1
ATOM 945 C CA . THR A 1 120 ? 2.725 -13.383 -22.031 1 98.62 120 THR A CA 1
ATOM 946 C C . THR A 1 120 ? 2.045 -14.445 -22.891 1 98.62 120 THR A C 1
ATOM 948 O O . THR A 1 120 ? 1.392 -14.125 -23.875 1 98.62 120 THR A O 1
ATOM 951 N N . ALA A 1 121 ? 2.193 -15.695 -22.484 1 98.62 121 ALA A N 1
ATOM 952 C CA . ALA A 1 121 ? 1.553 -16.781 -23.219 1 98.62 121 ALA A CA 1
ATOM 953 C C . ALA A 1 121 ? 0.033 -16.656 -23.172 1 98.62 121 ALA A C 1
ATOM 955 O O . ALA A 1 121 ? -0.644 -16.922 -24.172 1 98.62 121 ALA A O 1
ATOM 956 N N . LEU A 1 122 ? -0.542 -16.188 -22.047 1 98.75 122 LEU A N 1
ATOM 957 C CA . LEU A 1 122 ? -1.986 -16.078 -21.875 1 98.75 122 LEU A CA 1
ATOM 958 C C . LEU A 1 122 ? -2.555 -14.969 -22.75 1 98.75 122 LEU A C 1
ATOM 960 O O . LEU A 1 122 ? -3.762 -14.922 -23 1 98.75 122 LEU A O 1
ATOM 964 N N . CYS A 1 123 ? -1.711 -14.031 -23.172 1 98.62 123 CYS A N 1
ATOM 965 C CA . CYS A 1 123 ? -2.168 -12.984 -24.078 1 98.62 123 CYS A CA 1
ATOM 966 C C . CYS A 1 123 ? -2.678 -13.578 -25.391 1 98.62 123 CYS A C 1
ATOM 968 O O . CYS A 1 123 ? -3.467 -12.945 -26.094 1 98.62 123 CYS A O 1
ATOM 970 N N . ALA A 1 124 ? -2.273 -14.812 -25.734 1 98.19 124 ALA A N 1
ATOM 971 C CA . ALA A 1 124 ? -2.688 -15.492 -26.953 1 98.19 124 ALA A CA 1
ATOM 972 C C . ALA A 1 124 ? -3.773 -16.531 -26.672 1 98.19 124 ALA A C 1
ATOM 974 O O . ALA A 1 124 ? -4.031 -17.406 -27.484 1 98.19 124 ALA A O 1
ATOM 975 N N . SER A 1 125 ? -4.395 -16.453 -25.516 1 98.69 125 SER A N 1
ATOM 976 C CA . SER A 1 125 ? -5.426 -17.391 -25.109 1 98.69 125 SER A CA 1
ATOM 977 C C . SER A 1 125 ? -6.598 -17.391 -26.078 1 98.69 125 SER A C 1
ATOM 979 O O . SER A 1 125 ? -6.969 -16.344 -26.609 1 98.69 125 SER A O 1
ATOM 981 N N . SER A 1 126 ? -7.227 -18.547 -26.266 1 98.25 126 SER A N 1
ATOM 982 C CA . SER A 1 126 ? -8.445 -18.656 -27.062 1 98.25 126 SER A CA 1
ATOM 983 C C . SER A 1 126 ? -9.633 -18.016 -26.344 1 98.25 126 SER A C 1
ATOM 985 O O . SER A 1 126 ? -10.641 -17.688 -26.984 1 98.25 126 SER A O 1
ATOM 987 N N . ASN A 1 127 ? -9.531 -17.922 -25.062 1 98.25 127 ASN A N 1
ATOM 988 C CA . ASN A 1 127 ? -10.523 -17.203 -24.25 1 98.25 127 ASN A CA 1
ATOM 989 C C . ASN A 1 127 ? -10.219 -15.711 -24.172 1 98.25 127 ASN A C 1
ATOM 991 O O . ASN A 1 127 ? -9.258 -15.305 -23.516 1 98.25 127 ASN A O 1
ATOM 995 N N . GLN A 1 128 ? -11.062 -14.93 -24.797 1 98.38 128 GLN A N 1
ATOM 996 C CA . GLN A 1 128 ? -10.781 -13.508 -24.969 1 98.38 128 GLN A CA 1
ATOM 997 C C . GLN A 1 128 ? -10.68 -12.797 -23.625 1 98.38 128 GLN A C 1
ATOM 999 O O . GLN A 1 128 ? -9.867 -11.875 -23.469 1 98.38 128 GLN A O 1
ATOM 1004 N N . ASN A 1 129 ? -11.523 -13.133 -22.672 1 98.5 129 ASN A N 1
ATOM 1005 C CA . ASN A 1 129 ? -11.445 -12.516 -21.344 1 98.5 129 ASN A CA 1
ATOM 1006 C C . ASN A 1 129 ? -10.102 -12.789 -20.688 1 98.5 129 ASN A C 1
ATOM 1008 O O . ASN A 1 129 ? -9.492 -11.891 -20.109 1 98.5 129 ASN A O 1
ATOM 1012 N N . VAL A 1 130 ? -9.625 -14.031 -20.797 1 98.75 130 VAL A N 1
ATOM 1013 C CA . VAL A 1 130 ? -8.328 -14.406 -20.25 1 98.75 130 VAL A CA 1
ATOM 1014 C C . VAL A 1 130 ? -7.223 -13.609 -20.938 1 98.75 130 VAL A C 1
ATOM 1016 O O . VAL A 1 130 ? -6.336 -13.062 -20.281 1 98.75 130 VAL A O 1
ATOM 1019 N N . ALA A 1 131 ? -7.289 -13.516 -22.203 1 98.81 131 ALA A N 1
ATOM 1020 C CA . ALA A 1 131 ? -6.293 -12.781 -22.984 1 98.81 131 AL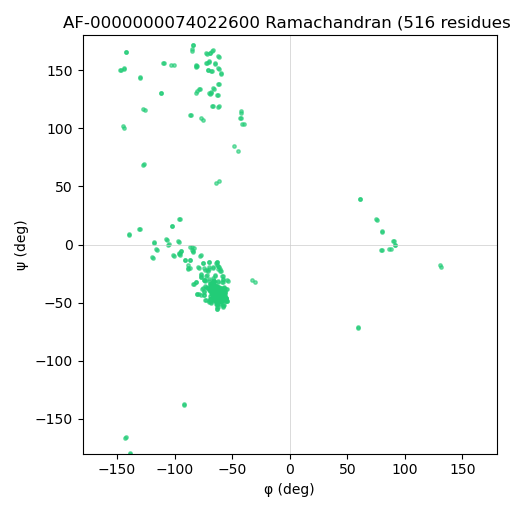A A CA 1
ATOM 1021 C C . ALA A 1 131 ? -6.258 -11.312 -22.578 1 98.81 131 ALA A C 1
ATOM 1023 O O . ALA A 1 131 ? -5.18 -10.727 -22.438 1 98.81 131 ALA A O 1
ATOM 1024 N N . ASP A 1 132 ? -7.41 -10.719 -22.391 1 98.75 132 ASP A N 1
ATOM 1025 C CA . ASP A 1 132 ? -7.504 -9.305 -22.031 1 98.75 132 ASP A CA 1
ATOM 1026 C C . ASP A 1 132 ? -6.91 -9.055 -20.641 1 98.75 132 ASP A C 1
ATOM 1028 O O . ASP A 1 132 ? -6.176 -8.078 -20.453 1 98.75 132 ASP A O 1
ATOM 1032 N N . ILE A 1 133 ? -7.238 -9.867 -19.656 1 98.75 133 ILE A N 1
ATOM 1033 C CA . ILE A 1 133 ? -6.703 -9.719 -18.312 1 98.75 133 ILE A CA 1
ATOM 1034 C C . ILE A 1 133 ? -5.188 -9.898 -18.328 1 98.75 133 ILE A C 1
ATOM 1036 O O . ILE A 1 133 ? -4.457 -9.141 -17.688 1 98.75 133 ILE A O 1
ATOM 1040 N N . ALA A 1 134 ? -4.727 -10.891 -19.109 1 98.88 134 ALA A N 1
ATOM 1041 C CA . ALA A 1 134 ? -3.291 -11.141 -19.234 1 98.88 134 ALA A CA 1
ATOM 1042 C C . ALA A 1 134 ? -2.574 -9.938 -19.828 1 98.88 134 ALA A C 1
ATOM 1044 O O . ALA A 1 134 ? -1.498 -9.547 -19.375 1 98.88 134 ALA A O 1
ATOM 1045 N N . ALA A 1 135 ? -3.154 -9.336 -20.844 1 98.62 135 ALA A N 1
ATOM 1046 C CA . ALA A 1 135 ? -2.553 -8.188 -21.516 1 98.62 135 ALA A CA 1
ATOM 1047 C C . ALA A 1 135 ? -2.41 -7.004 -20.562 1 98.62 135 ALA A C 1
ATOM 1049 O O . ALA A 1 135 ? -1.415 -6.277 -20.625 1 98.62 135 ALA A O 1
ATOM 1050 N N . LYS A 1 136 ? -3.35 -6.812 -19.734 1 97.88 136 LYS A N 1
ATOM 1051 C CA . LYS A 1 136 ? -3.287 -5.746 -18.734 1 97.88 136 LYS A CA 1
ATOM 1052 C C . LYS A 1 136 ? -2.256 -6.062 -17.656 1 97.88 136 LYS A C 1
ATOM 1054 O O . LYS A 1 136 ? -1.53 -5.172 -17.203 1 97.88 136 LYS A O 1
ATOM 1059 N N . SER A 1 137 ? -2.154 -7.273 -17.281 1 98.5 137 SER A N 1
ATOM 1060 C CA . SER A 1 137 ? -1.352 -7.707 -16.141 1 98.5 137 SER A CA 1
ATOM 1061 C C . SER A 1 137 ? 0.119 -7.844 -16.516 1 98.5 137 SER A C 1
ATOM 1063 O O . SER A 1 137 ? 1.003 -7.633 -15.68 1 98.5 137 SER A O 1
ATOM 1065 N N . VAL A 1 138 ? 0.383 -8.227 -17.812 1 98.56 138 VAL A N 1
ATOM 1066 C CA . VAL A 1 138 ? 1.739 -8.586 -18.203 1 98.56 138 VAL A CA 1
ATOM 1067 C C . VAL A 1 138 ? 2.633 -7.348 -18.172 1 98.56 138 VAL A C 1
ATOM 1069 O O . VAL A 1 138 ? 3.818 -7.441 -17.844 1 98.56 138 VAL A O 1
ATOM 1072 N N . LYS A 1 139 ? 2.129 -6.152 -18.469 1 97.62 139 LYS A N 1
ATOM 1073 C CA . LYS A 1 139 ? 2.906 -4.922 -18.406 1 97.62 139 LYS A CA 1
ATOM 1074 C C . LYS A 1 139 ? 3.416 -4.672 -16.984 1 97.62 139 LYS A C 1
ATOM 1076 O O . LYS A 1 139 ? 4.594 -4.375 -16.781 1 97.62 139 LYS A O 1
ATOM 1081 N N . GLU A 1 140 ? 2.531 -4.848 -16.047 1 98 140 GLU A N 1
ATOM 1082 C CA . GLU A 1 140 ? 2.889 -4.688 -14.648 1 98 140 GLU A CA 1
ATOM 1083 C C . GLU A 1 140 ? 3.877 -5.766 -14.203 1 98 140 GLU A C 1
ATOM 1085 O O . GLU A 1 140 ? 4.836 -5.477 -13.484 1 98 140 GLU A O 1
ATOM 1090 N N . ALA A 1 141 ? 3.643 -6.965 -14.656 1 98.44 141 ALA A N 1
ATOM 1091 C CA . ALA A 1 141 ? 4.496 -8.086 -14.266 1 98.44 141 ALA A CA 1
ATOM 1092 C C . ALA A 1 141 ? 5.926 -7.883 -14.766 1 98.44 141 ALA A C 1
ATOM 1094 O O . ALA A 1 141 ? 6.887 -8.25 -14.086 1 98.44 141 ALA A O 1
ATOM 1095 N N . ILE A 1 142 ? 6.059 -7.332 -15.953 1 98.5 142 ILE A N 1
ATOM 1096 C CA . ILE A 1 142 ? 7.375 -7.066 -16.516 1 98.5 142 ILE A CA 1
ATOM 1097 C C . ILE A 1 142 ? 8.125 -6.074 -15.625 1 98.5 142 ILE A C 1
ATOM 1099 O O . ILE A 1 142 ? 9.305 -6.273 -15.32 1 98.5 142 ILE A O 1
ATOM 1103 N N . TYR A 1 143 ? 7.41 -5.051 -15.188 1 97.69 143 TYR A N 1
ATOM 1104 C CA . TYR A 1 143 ? 8.023 -4.082 -14.281 1 97.69 143 TYR A CA 1
ATOM 1105 C C . TYR A 1 143 ? 8.406 -4.738 -12.961 1 97.69 143 TYR A C 1
ATOM 1107 O O . TYR A 1 143 ? 9.469 -4.441 -12.398 1 97.69 143 TYR A O 1
ATOM 1115 N N . HIS A 1 144 ? 7.559 -5.605 -12.461 1 98.31 144 HIS A N 1
ATOM 1116 C CA . HIS A 1 144 ? 7.863 -6.324 -11.227 1 98.31 144 HIS A CA 1
ATOM 1117 C C . HIS A 1 144 ? 9.133 -7.152 -11.375 1 98.31 144 HIS A C 1
ATOM 1119 O O . HIS A 1 144 ? 9.992 -7.141 -10.484 1 98.31 144 HIS A O 1
ATOM 1125 N N . LEU A 1 145 ? 9.219 -7.871 -12.469 1 98.56 145 LEU A N 1
ATOM 1126 C CA . LEU A 1 145 ? 10.375 -8.734 -12.688 1 98.56 145 LEU A CA 1
ATOM 1127 C C . LEU A 1 145 ? 11.656 -7.91 -12.797 1 98.56 145 LEU A C 1
ATOM 1129 O O . LEU A 1 145 ? 12.688 -8.281 -12.227 1 98.56 145 LEU A O 1
ATOM 1133 N N . ASP A 1 146 ? 11.594 -6.836 -13.516 1 98.06 146 ASP A N 1
ATOM 1134 C CA . ASP A 1 146 ? 12.75 -5.961 -13.633 1 98.06 146 ASP A CA 1
ATOM 1135 C C . ASP A 1 146 ? 13.234 -5.496 -12.266 1 98.06 146 ASP A C 1
ATOM 1137 O O . ASP A 1 146 ? 14.414 -5.633 -11.93 1 98.06 146 ASP A O 1
ATOM 1141 N N . ARG A 1 147 ? 12.359 -5.047 -11.5 1 96.81 147 ARG A N 1
ATOM 1142 C CA . ARG A 1 147 ? 12.703 -4.508 -10.188 1 96.81 147 ARG A CA 1
ATOM 1143 C C . ARG A 1 147 ? 13.195 -5.609 -9.258 1 96.81 147 ARG A C 1
ATOM 1145 O O . ARG A 1 147 ? 14.195 -5.438 -8.555 1 96.81 147 ARG A O 1
ATOM 1152 N N . SER A 1 148 ? 12.43 -6.676 -9.195 1 97.31 148 SER A N 1
ATOM 1153 C CA . SER A 1 148 ? 12.828 -7.754 -8.297 1 97.31 148 SER A CA 1
ATOM 1154 C C . SER A 1 148 ? 14.18 -8.344 -8.695 1 97.31 148 SER A C 1
ATOM 1156 O O . SER A 1 148 ? 14.992 -8.68 -7.832 1 97.31 148 SER A O 1
ATOM 1158 N N . THR A 1 149 ? 14.422 -8.43 -10.008 1 97.75 149 THR A N 1
ATOM 1159 C CA . THR A 1 149 ? 15.711 -8.898 -10.5 1 97.75 149 THR A CA 1
ATOM 1160 C C . THR A 1 149 ? 16.828 -7.988 -10.023 1 97.75 149 THR A C 1
ATOM 1162 O O . THR A 1 149 ? 17.828 -8.461 -9.461 1 97.75 149 THR A O 1
ATOM 1165 N N . GLU A 1 150 ? 16.656 -6.73 -10.188 1 96.06 150 GLU A N 1
ATOM 1166 C CA . GLU A 1 150 ? 17.672 -5.754 -9.789 1 96.06 150 GLU A CA 1
ATOM 1167 C C . GLU A 1 150 ? 17.922 -5.812 -8.281 1 96.06 150 GLU A C 1
ATOM 1169 O O . GLU A 1 150 ? 19.078 -5.734 -7.844 1 96.06 150 GLU A O 1
ATOM 1174 N N . THR A 1 151 ? 16.891 -5.93 -7.543 1 93.81 151 THR A N 1
ATOM 1175 C CA . THR A 1 151 ? 17.016 -5.941 -6.09 1 93.81 151 THR A CA 1
ATOM 1176 C C 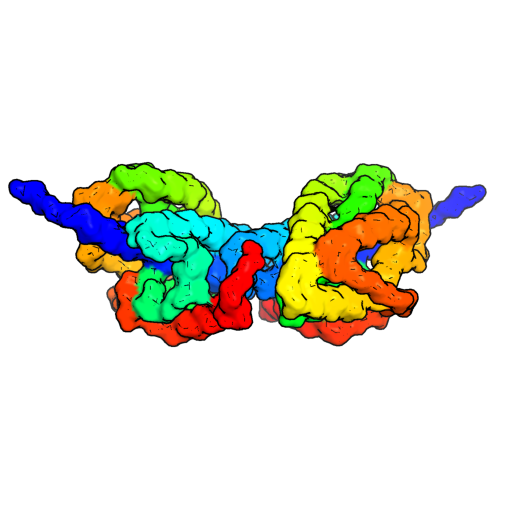. THR A 1 151 ? 17.719 -7.211 -5.621 1 93.81 151 THR A C 1
ATOM 1178 O O . THR A 1 151 ? 18.562 -7.168 -4.719 1 93.81 151 THR A O 1
ATOM 1181 N N . VAL A 1 152 ? 17.359 -8.328 -6.223 1 96.5 152 VAL A N 1
ATOM 1182 C CA . VAL A 1 152 ? 18 -9.594 -5.867 1 96.5 152 VAL A CA 1
ATOM 1183 C C . VAL A 1 152 ? 19.484 -9.523 -6.18 1 96.5 152 VAL A C 1
ATOM 1185 O O . VAL A 1 152 ? 20.312 -9.961 -5.379 1 96.5 152 VAL A O 1
ATOM 1188 N N . ILE A 1 153 ? 19.844 -8.961 -7.316 1 96.94 153 ILE A N 1
ATOM 1189 C CA . ILE A 1 153 ? 21.25 -8.836 -7.695 1 96.94 153 ILE A CA 1
ATOM 1190 C C . ILE A 1 153 ? 21.969 -7.918 -6.707 1 96.94 153 ILE A C 1
ATOM 1192 O O . ILE A 1 153 ? 23.047 -8.25 -6.211 1 96.94 153 ILE A O 1
ATOM 1196 N N . ALA A 1 154 ? 21.344 -6.789 -6.387 1 93.31 154 ALA A N 1
ATOM 1197 C CA . ALA A 1 154 ? 21.953 -5.816 -5.484 1 93.31 154 ALA A CA 1
ATOM 1198 C C . ALA A 1 154 ? 22.172 -6.41 -4.098 1 93.31 154 ALA A C 1
ATOM 1200 O O . ALA A 1 154 ? 23.234 -6.234 -3.502 1 93.31 154 ALA A O 1
ATOM 1201 N N . LEU A 1 155 ? 21.219 -7.102 -3.582 1 91.44 155 LEU A N 1
ATOM 1202 C CA . LEU A 1 155 ? 21.328 -7.684 -2.248 1 91.44 155 LEU A CA 1
ATOM 1203 C C . LEU A 1 155 ? 22.25 -8.891 -2.246 1 91.44 155 LEU A C 1
ATOM 1205 O O . LEU A 1 155 ? 23.016 -9.094 -1.296 1 91.44 155 LEU A O 1
ATOM 1209 N N . GLY A 1 156 ? 22.141 -9.68 -3.27 1 94.5 156 GLY A N 1
ATOM 1210 C CA . GLY A 1 156 ? 22.984 -10.859 -3.361 1 94.5 156 GLY A CA 1
ATOM 1211 C C . GLY A 1 156 ? 24.453 -10.539 -3.547 1 94.5 156 GLY A C 1
ATOM 1212 O O . GLY A 1 156 ? 25.328 -11.219 -3 1 94.5 156 GLY A O 1
ATOM 1213 N N . ASP A 1 157 ? 24.766 -9.523 -4.316 1 92.88 157 ASP A N 1
ATOM 1214 C CA . ASP A 1 157 ? 26.141 -9.102 -4.594 1 92.88 157 ASP A CA 1
ATOM 1215 C C . ASP A 1 157 ? 26.562 -7.969 -3.664 1 92.88 157 ASP A C 1
ATOM 1217 O O . ASP A 1 157 ? 27.438 -7.172 -4.012 1 92.88 157 ASP A O 1
ATOM 1221 N N . GLY A 1 158 ? 25.891 -7.902 -2.604 1 89.12 158 GLY A N 1
ATOM 1222 C CA . GLY A 1 158 ? 26.219 -6.875 -1.622 1 89.12 158 GLY A CA 1
ATOM 1223 C C . GLY A 1 158 ? 27.203 -7.344 -0.574 1 89.12 158 GLY A C 1
ATOM 1224 O O . GLY A 1 158 ? 28.25 -7.898 -0.909 1 89.12 158 GLY A O 1
ATOM 1225 N N . THR A 1 159 ? 27 -7.012 0.666 1 89.44 159 THR A N 1
ATOM 1226 C CA . THR A 1 159 ? 27.859 -7.43 1.77 1 89.44 159 THR A CA 1
ATOM 1227 C C . THR A 1 159 ? 27.766 -8.938 1.986 1 89.44 159 THR A C 1
ATOM 1229 O O . THR A 1 159 ? 26.859 -9.594 1.457 1 89.44 159 THR A O 1
ATOM 1232 N N . GLU A 1 160 ? 28.688 -9.422 2.77 1 92.94 160 GLU A N 1
ATOM 1233 C CA . GLU A 1 160 ? 28.641 -10.844 3.109 1 92.94 160 GLU A CA 1
ATOM 1234 C C . GLU A 1 160 ? 27.344 -11.211 3.824 1 92.94 160 GLU A C 1
ATOM 1236 O O . GLU A 1 160 ? 26.766 -12.266 3.568 1 92.94 160 GLU A O 1
ATOM 1241 N N . GLU A 1 161 ? 26.922 -10.352 4.672 1 89.88 161 GLU A N 1
ATOM 1242 C CA . GLU A 1 161 ? 25.703 -10.586 5.422 1 89.88 161 GLU A CA 1
ATOM 1243 C C . GLU A 1 161 ? 24.484 -10.617 4.5 1 89.88 161 GLU A C 1
ATOM 1245 O O . GLU A 1 161 ? 23.641 -11.5 4.605 1 89.88 161 GLU A O 1
ATOM 1250 N N . SER A 1 162 ? 24.391 -9.625 3.621 1 90.12 162 SER A N 1
ATOM 1251 C CA . SER A 1 162 ? 23.281 -9.578 2.68 1 90.12 162 SER A CA 1
ATOM 1252 C C . SER A 1 162 ? 23.266 -10.789 1.762 1 90.12 162 SER A C 1
ATOM 1254 O O . SER A 1 162 ? 22.219 -11.359 1.479 1 90.12 162 SER A O 1
ATOM 1256 N N . ASN A 1 163 ? 24.453 -11.172 1.325 1 94.62 163 ASN A N 1
ATOM 1257 C CA . ASN A 1 163 ? 24.578 -12.359 0.489 1 94.62 163 ASN A CA 1
ATOM 1258 C C . ASN A 1 163 ? 24.062 -13.609 1.213 1 94.62 163 ASN A C 1
ATOM 1260 O O . ASN A 1 163 ? 23.312 -14.391 0.646 1 94.62 163 ASN A O 1
ATOM 1264 N N . ALA A 1 164 ? 24.484 -13.758 2.414 1 95.44 164 ALA A N 1
ATOM 1265 C CA . ALA A 1 164 ? 24.094 -14.922 3.209 1 95.44 164 ALA A CA 1
ATOM 1266 C C . ALA A 1 164 ? 22.578 -14.953 3.414 1 95.44 164 ALA A C 1
ATOM 1268 O O . ALA A 1 164 ? 21.969 -16.016 3.354 1 95.44 164 ALA A O 1
ATOM 1269 N N . ARG A 1 165 ? 21.969 -13.82 3.66 1 93.31 165 ARG A N 1
ATOM 1270 C CA . ARG A 1 165 ? 20.531 -13.734 3.855 1 93.31 165 ARG A CA 1
ATOM 1271 C C . ARG A 1 165 ? 19.781 -14.094 2.576 1 93.31 165 ARG A C 1
ATOM 1273 O O . ARG A 1 165 ? 18.766 -14.797 2.619 1 93.31 165 ARG A O 1
ATOM 1280 N N . MET A 1 166 ? 20.312 -13.625 1.497 1 96.19 166 MET A N 1
ATOM 1281 C CA . MET A 1 166 ? 19.688 -13.922 0.217 1 96.19 166 MET A CA 1
ATOM 1282 C C . MET A 1 166 ? 19.797 -15.406 -0.116 1 96.19 166 MET A C 1
ATOM 1284 O O . MET A 1 166 ? 18.859 -16 -0.646 1 96.19 166 MET A O 1
ATOM 1288 N N . GLN A 1 167 ? 20.969 -15.969 0.187 1 97.56 167 GLN A N 1
ATOM 1289 C CA . GLN A 1 167 ? 21.141 -17.406 -0.025 1 97.56 167 GLN A CA 1
ATOM 1290 C C . GLN A 1 167 ? 20.172 -18.203 0.837 1 97.56 167 GLN A C 1
ATOM 1292 O O . GLN A 1 167 ? 19.562 -19.172 0.367 1 97.56 167 GLN A O 1
ATOM 1297 N N . SER A 1 168 ? 20.031 -17.766 2.043 1 96.75 168 SER A N 1
ATOM 1298 C CA . SER A 1 168 ? 19.109 -18.438 2.951 1 96.75 168 SER A CA 1
ATOM 1299 C C . SER A 1 168 ? 17.672 -18.359 2.439 1 96.75 168 SER A C 1
ATOM 1301 O O . SER A 1 168 ? 16.922 -19.328 2.527 1 96.75 168 SER A O 1
ATOM 1303 N N . ALA A 1 169 ? 17.297 -17.203 1.943 1 96.94 169 ALA A N 1
ATOM 1304 C CA . ALA A 1 169 ? 15.961 -17.016 1.374 1 96.94 169 ALA A CA 1
ATOM 1305 C C . ALA A 1 169 ? 15.727 -17.953 0.192 1 96.94 169 ALA A C 1
ATOM 1307 O O . ALA A 1 169 ? 14.672 -18.594 0.091 1 96.94 169 ALA A O 1
ATOM 1308 N N . LEU A 1 170 ? 16.719 -18.047 -0.663 1 97.62 170 LEU A N 1
ATOM 1309 C CA . LEU A 1 170 ? 16.641 -18.938 -1.821 1 97.62 170 LEU A CA 1
ATOM 1310 C C . LEU A 1 170 ? 16.5 -20.391 -1.386 1 97.62 170 LEU A C 1
ATOM 1312 O O . LEU A 1 170 ? 15.656 -21.125 -1.896 1 97.62 170 LEU A O 1
ATOM 1316 N N . ASP A 1 171 ? 17.297 -20.781 -0.45 1 96.75 171 ASP A N 1
ATOM 1317 C CA . ASP A 1 171 ? 17.266 -22.156 0.05 1 96.75 171 ASP A CA 1
ATOM 1318 C C . ASP A 1 171 ? 15.906 -22.5 0.642 1 96.75 171 ASP A C 1
ATOM 1320 O O . ASP A 1 171 ? 15.422 -23.625 0.473 1 96.75 171 ASP A O 1
ATOM 1324 N N . TYR A 1 172 ? 15.352 -21.578 1.297 1 95.44 172 TYR A N 1
ATOM 1325 C CA . TYR A 1 172 ? 14.07 -21.781 1.959 1 95.44 172 TYR A CA 1
ATOM 1326 C C . TYR A 1 172 ? 12.945 -21.906 0.939 1 95.44 172 TYR A C 1
ATOM 1328 O O . TYR A 1 172 ? 12.047 -22.734 1.101 1 95.44 172 TYR A O 1
ATOM 1336 N N . LEU A 1 173 ? 12.961 -21.125 -0.132 1 96.81 173 LEU A N 1
ATOM 1337 C CA . LEU A 1 173 ? 11.859 -21.016 -1.079 1 96.81 173 LEU A CA 1
ATOM 1338 C C . LEU A 1 173 ? 11.984 -22.062 -2.18 1 96.81 173 LEU A C 1
ATOM 1340 O O . LEU A 1 173 ? 10.984 -22.453 -2.797 1 96.81 173 LEU A O 1
ATOM 1344 N N . TRP A 1 174 ? 13.141 -22.594 -2.404 1 96.38 174 TRP A N 1
ATOM 1345 C CA . TRP A 1 174 ? 13.445 -23.422 -3.57 1 96.38 174 TRP A CA 1
ATOM 1346 C C . TRP A 1 174 ? 12.594 -24.672 -3.59 1 96.38 174 TRP A C 1
ATOM 1348 O O . TRP A 1 174 ? 12.109 -25.094 -4.645 1 96.38 174 TRP A O 1
ATOM 1358 N N . PRO A 1 175 ? 12.344 -25.297 -2.459 1 94.44 175 PRO A N 1
ATOM 1359 C CA . PRO A 1 175 ? 11.531 -26.516 -2.469 1 94.44 175 PRO A CA 1
ATOM 1360 C C . PRO A 1 175 ? 10.102 -26.281 -2.949 1 94.44 175 PRO A C 1
ATOM 1362 O O . PRO A 1 175 ? 9.383 -27.219 -3.266 1 94.44 175 PRO A O 1
ATOM 1365 N N . TYR A 1 176 ? 9.648 -25.062 -2.957 1 94.75 176 TYR A N 1
ATOM 1366 C CA . TYR A 1 176 ? 8.281 -24.75 -3.355 1 94.75 176 TYR A CA 1
ATOM 1367 C C . TYR A 1 176 ? 8.203 -24.469 -4.852 1 94.75 176 TYR A C 1
ATOM 1369 O O . TYR A 1 176 ? 7.109 -24.406 -5.422 1 94.75 176 TYR A O 1
ATOM 1377 N N . VAL A 1 177 ? 9.312 -24.266 -5.555 1 95.19 177 VAL A N 1
ATOM 1378 C CA . VAL A 1 177 ? 9.375 -23.797 -6.934 1 95.19 177 VAL A CA 1
ATOM 1379 C C . VAL A 1 177 ? 8.719 -24.812 -7.863 1 95.19 177 VAL A C 1
ATOM 1381 O O . VAL A 1 177 ? 8.039 -24.438 -8.82 1 95.19 177 VAL A O 1
ATOM 1384 N N . GLY A 1 178 ? 8.875 -26.094 -7.59 1 93.94 178 GLY A N 1
ATOM 1385 C CA . GLY A 1 178 ? 8.383 -27.141 -8.461 1 93.94 178 GLY A CA 1
ATOM 1386 C C . GLY A 1 178 ? 6.891 -27.062 -8.711 1 93.94 178 GLY A C 1
ATOM 1387 O O . GLY A 1 178 ? 6.414 -27.453 -9.781 1 93.94 178 GLY A O 1
ATOM 1388 N N . GLU A 1 179 ? 6.203 -26.562 -7.73 1 95.12 179 GLU A N 1
ATOM 1389 C CA . GLU A 1 179 ? 4.746 -26.516 -7.828 1 95.12 179 GLU A CA 1
ATOM 1390 C C . GLU A 1 179 ? 4.305 -25.594 -8.961 1 95.12 179 GLU A C 1
ATOM 1392 O O . GLU A 1 179 ? 3.221 -25.766 -9.523 1 95.12 179 GLU A O 1
ATOM 1397 N N . LEU A 1 180 ? 5.094 -24.578 -9.328 1 95.81 180 LEU A N 1
ATOM 1398 C CA . LEU A 1 180 ? 4.773 -23.656 -10.398 1 95.81 180 LEU A CA 1
ATOM 1399 C C . LEU A 1 180 ? 4.598 -24.375 -11.727 1 95.81 180 LEU A C 1
ATOM 1401 O O . LEU A 1 180 ? 3.863 -23.922 -12.609 1 95.81 180 LEU A O 1
ATOM 1405 N N . PHE A 1 181 ? 5.184 -25.547 -11.852 1 95.69 181 PHE A N 1
ATOM 1406 C CA . PHE A 1 181 ? 5.23 -26.219 -13.148 1 95.69 181 PHE A CA 1
ATOM 1407 C C . PHE A 1 181 ? 4.488 -27.547 -13.094 1 95.69 181 PHE A C 1
ATOM 1409 O O . PHE A 1 181 ? 4.516 -28.328 -14.055 1 95.69 181 PHE A O 1
ATOM 1416 N N . GLY A 1 182 ? 3.93 -27.797 -11.922 1 92.44 182 GLY A N 1
ATOM 1417 C CA . GLY A 1 182 ? 3.096 -29 -11.836 1 92.44 182 GLY A CA 1
ATOM 1418 C C . GLY A 1 182 ? 1.892 -28.953 -12.758 1 92.44 182 GLY A C 1
ATOM 1419 O O . GLY A 1 182 ? 1.405 -27.859 -13.094 1 92.44 182 GLY A O 1
ATOM 1420 N N . GLU A 1 183 ? 1.473 -30.141 -13.164 1 94.25 183 GLU A N 1
ATOM 1421 C CA . GLU A 1 183 ? 0.35 -30.219 -14.094 1 94.25 183 GLU A CA 1
ATOM 1422 C C . GLU A 1 183 ? -0.704 -31.203 -13.609 1 94.25 183 GLU A C 1
ATOM 1424 O O . GLU A 1 183 ? -0.375 -32.219 -12.953 1 94.25 183 GLU A O 1
ATOM 1429 N N . ASP A 1 184 ? -1.937 -30.875 -13.852 1 95.12 184 ASP A N 1
ATOM 1430 C CA . ASP A 1 184 ? -3.049 -31.75 -13.516 1 95.12 184 ASP A CA 1
ATOM 1431 C C . ASP A 1 184 ? -4.152 -31.672 -14.57 1 95.12 184 ASP A C 1
ATOM 1433 O O . ASP A 1 184 ? -3.91 -31.219 -15.695 1 95.12 184 ASP A O 1
ATOM 1437 N N . ASP A 1 185 ? -5.297 -32.188 -14.25 1 95.69 185 ASP A N 1
ATOM 1438 C CA . ASP A 1 185 ? -6.379 -32.312 -15.227 1 95.69 185 ASP A CA 1
ATOM 1439 C C . ASP A 1 185 ? -6.895 -30.922 -15.641 1 95.69 185 ASP A C 1
ATOM 1441 O O . ASP A 1 185 ? -7.32 -30.734 -16.781 1 95.69 185 ASP A O 1
ATOM 1445 N N . VAL A 1 186 ? -6.832 -30 -14.727 1 96.44 186 VAL A N 1
ATOM 1446 C CA . VAL A 1 186 ? -7.254 -28.641 -15.055 1 96.44 186 VAL A CA 1
ATOM 1447 C C . VAL A 1 186 ? -6.32 -28.047 -16.109 1 96.44 186 VAL A C 1
ATOM 1449 O O . VAL A 1 186 ? -6.773 -27.453 -17.094 1 96.44 186 VAL A O 1
ATOM 1452 N N . ASP A 1 187 ? -5.035 -28.266 -15.953 1 97.12 187 ASP A N 1
ATOM 1453 C CA . ASP A 1 187 ? -4.055 -27.75 -16.906 1 97.12 187 ASP A CA 1
ATOM 1454 C C . ASP A 1 187 ? -4.262 -28.375 -18.281 1 97.12 187 ASP A C 1
ATOM 1456 O O . ASP A 1 187 ? -4.223 -27.672 -19.297 1 97.12 187 ASP A O 1
ATOM 1460 N N . LYS A 1 188 ? -4.469 -29.641 -18.25 1 97.06 188 LYS A N 1
ATOM 1461 C CA . LYS A 1 188 ? -4.684 -30.344 -19.516 1 97.06 188 LYS A CA 1
ATOM 1462 C C . LYS A 1 188 ? -5.926 -29.828 -20.219 1 97.06 188 LYS A C 1
ATOM 1464 O O . LYS A 1 188 ? -5.898 -29.594 -21.438 1 97.06 188 LYS A O 1
ATOM 1469 N N . ALA A 1 189 ? -6.969 -29.656 -19.469 1 97.31 189 ALA A N 1
ATOM 1470 C CA . ALA A 1 189 ? -8.219 -29.172 -20.047 1 97.31 189 ALA A CA 1
ATOM 1471 C C . ALA A 1 189 ? -8.039 -27.766 -20.641 1 97.31 189 ALA A C 1
ATOM 1473 O O . ALA A 1 189 ? -8.531 -27.484 -21.734 1 97.31 189 ALA A O 1
ATOM 1474 N N . MET A 1 190 ? -7.387 -26.906 -19.938 1 97.94 190 MET A N 1
ATOM 1475 C CA . MET A 1 190 ? -7.168 -25.531 -20.406 1 97.94 190 MET A CA 1
ATOM 1476 C C . MET A 1 190 ? -6.289 -25.531 -21.656 1 97.94 190 MET A C 1
ATOM 1478 O O . MET A 1 190 ? -6.516 -24.734 -22.562 1 97.94 190 MET A O 1
ATOM 1482 N N . HIS A 1 191 ? -5.293 -26.406 -21.641 1 97.94 191 HIS A N 1
ATOM 1483 C CA . HIS A 1 191 ? -4.414 -26.516 -22.797 1 97.94 191 HIS A CA 1
ATOM 1484 C C . HIS A 1 191 ? -5.172 -27 -24.031 1 97.94 191 HIS A C 1
ATOM 1486 O O . HIS A 1 191 ? -5.039 -26.422 -25.109 1 97.94 191 HIS A O 1
ATOM 1492 N N . GLU A 1 192 ? -5.945 -28.016 -23.844 1 97.38 192 GLU A N 1
ATOM 1493 C CA . GLU A 1 192 ? -6.711 -28.594 -24.938 1 97.38 192 GLU A CA 1
ATOM 1494 C C . GLU A 1 192 ? -7.711 -27.594 -25.5 1 97.38 192 GLU A C 1
ATOM 1496 O O . GLU A 1 192 ? -7.969 -27.578 -26.703 1 97.38 192 GLU A O 1
ATOM 1501 N N . ALA A 1 193 ? -8.203 -26.75 -24.656 1 97.31 193 ALA A N 1
ATOM 1502 C CA . ALA A 1 193 ? -9.188 -25.75 -25.062 1 97.31 193 ALA A CA 1
ATOM 1503 C C . ALA A 1 193 ? -8.5 -24.516 -25.656 1 97.31 193 ALA A C 1
ATOM 1505 O O . ALA A 1 193 ? -9.172 -23.594 -26.125 1 97.31 193 ALA A O 1
ATOM 1506 N N . GLY A 1 194 ? -7.156 -24.5 -25.594 1 97.94 194 GLY A N 1
ATOM 1507 C CA . GLY A 1 194 ? -6.406 -23.375 -26.125 1 97.94 194 GLY A CA 1
ATOM 1508 C C . GLY A 1 194 ? -6.379 -22.188 -25.172 1 97.94 194 GLY A C 1
ATOM 1509 O O . GLY A 1 194 ? -6.055 -21.062 -25.594 1 97.94 194 GLY A O 1
ATOM 1510 N N . VAL A 1 195 ? -6.797 -22.344 -23.984 1 98.38 195 VAL A N 1
ATOM 1511 C CA . VAL A 1 195 ? -6.898 -21.266 -23.016 1 98.38 195 VAL A CA 1
ATOM 1512 C C . VAL A 1 195 ? -5.516 -20.938 -22.453 1 98.38 195 VAL A C 1
ATOM 1514 O O . VAL A 1 195 ? -5.16 -19.766 -22.312 1 98.38 195 VAL A O 1
ATOM 1517 N N . ALA A 1 196 ? -4.711 -21.891 -22.125 1 98.56 196 ALA A N 1
ATOM 1518 C CA . ALA A 1 196 ? -3.406 -21.703 -21.5 1 98.56 196 ALA A CA 1
ATOM 1519 C C . ALA A 1 196 ? -2.416 -22.766 -21.953 1 98.56 196 ALA A C 1
ATOM 1521 O O . ALA A 1 196 ? -2.811 -23.891 -22.281 1 98.56 196 ALA A O 1
ATOM 1522 N N . PRO A 1 197 ? -1.156 -22.453 -22 1 98.38 197 PRO A N 1
ATOM 1523 C CA . PRO A 1 197 ? -0.167 -23.516 -22.234 1 98.38 197 PRO A CA 1
ATOM 1524 C C . PRO A 1 197 ? 0.009 -24.422 -21.016 1 98.38 197 PRO A C 1
ATOM 1526 O O . PRO A 1 197 ? -0.484 -24.125 -19.938 1 98.38 197 PRO A O 1
ATOM 1529 N N . MET A 1 198 ? 0.625 -25.547 -21.266 1 98 198 MET A N 1
ATOM 1530 C CA . MET A 1 198 ? 1.046 -26.359 -20.141 1 98 198 MET A CA 1
ATOM 1531 C C . MET A 1 198 ? 2.164 -25.672 -19.359 1 98 198 MET A C 1
ATOM 1533 O O . MET A 1 198 ? 3.15 -25.219 -19.953 1 98 198 MET A O 1
ATOM 1537 N N . PRO A 1 199 ? 2.061 -25.562 -18.031 1 96.88 199 PRO A N 1
ATOM 1538 C CA . PRO A 1 199 ? 3.047 -24.828 -17.234 1 96.88 199 PRO A CA 1
ATOM 1539 C C . PRO A 1 199 ? 4.465 -25.359 -17.422 1 96.88 199 PRO A C 1
ATOM 1541 O O . PRO A 1 199 ? 5.422 -24.578 -17.422 1 96.88 199 PRO A O 1
ATOM 1544 N N . ALA A 1 200 ? 4.637 -26.656 -17.562 1 96.25 200 ALA A N 1
ATOM 1545 C CA . ALA A 1 200 ? 5.949 -27.297 -17.672 1 96.25 200 ALA A CA 1
ATOM 1546 C C . ALA A 1 200 ? 6.723 -26.734 -18.875 1 96.25 200 ALA A C 1
ATOM 1548 O O . ALA A 1 200 ? 7.957 -26.734 -18.875 1 96.25 200 ALA A O 1
ATOM 1549 N N . THR A 1 201 ? 6.035 -26.25 -19.891 1 97.25 201 THR A N 1
ATOM 1550 C CA . THR A 1 201 ? 6.672 -25.75 -21.109 1 97.25 201 THR A CA 1
ATOM 1551 C C . THR A 1 201 ? 7.406 -24.438 -20.844 1 97.25 201 THR A C 1
ATOM 1553 O O . THR A 1 201 ? 8.234 -24.016 -21.641 1 97.25 201 THR A O 1
ATOM 1556 N N . LEU A 1 202 ? 7.137 -23.797 -19.719 1 97.25 202 LEU A N 1
ATOM 1557 C CA . LEU A 1 202 ? 7.73 -22.5 -19.406 1 97.25 202 LEU A CA 1
ATOM 1558 C C . LEU A 1 202 ? 8.969 -22.672 -18.531 1 97.25 202 LEU A C 1
ATOM 1560 O O . LEU A 1 202 ? 9.688 -21.703 -18.281 1 97.25 202 LEU A O 1
ATOM 1564 N N . ARG A 1 203 ? 9.227 -23.891 -18.047 1 96.38 203 ARG A N 1
ATOM 1565 C CA . ARG A 1 203 ? 10.281 -24.125 -17.062 1 96.38 203 ARG A CA 1
ATOM 1566 C C . ARG A 1 203 ? 11.648 -23.734 -17.625 1 96.38 203 ARG A C 1
ATOM 1568 O O . ARG A 1 203 ? 12.469 -23.141 -16.922 1 96.38 203 ARG A O 1
ATOM 1575 N N . GLY A 1 204 ? 11.891 -24.078 -18.875 1 96.12 204 GLY A N 1
ATOM 1576 C CA . GLY A 1 204 ? 13.164 -23.734 -19.484 1 96.12 204 GLY A CA 1
ATOM 1577 C C . GLY A 1 204 ? 13.453 -22.25 -19.469 1 96.12 204 GLY A C 1
ATOM 1578 O O . GLY A 1 204 ? 14.523 -21.812 -19.047 1 96.12 204 GLY A O 1
ATOM 1579 N N . ASP A 1 205 ? 12.547 -21.438 -19.969 1 96.31 205 ASP A N 1
ATOM 1580 C CA . ASP A 1 205 ? 12.688 -19.984 -19.969 1 96.31 205 ASP A CA 1
ATOM 1581 C C . ASP A 1 205 ? 12.852 -19.453 -18.547 1 96.31 205 ASP A C 1
ATOM 1583 O O . ASP A 1 205 ? 13.648 -18.547 -18.312 1 96.31 205 ASP A O 1
ATOM 1587 N N . TRP A 1 206 ? 12.062 -20 -17.672 1 97.75 206 TRP A N 1
ATOM 1588 C CA . TRP A 1 206 ? 12.133 -19.609 -16.266 1 97.75 206 TRP A CA 1
ATOM 1589 C C . TRP A 1 206 ? 13.531 -19.875 -15.711 1 97.75 206 TRP A C 1
ATOM 1591 O O . TRP A 1 206 ? 14.125 -19 -15.078 1 97.75 206 TRP A O 1
ATOM 1601 N N . GLU A 1 207 ? 14.062 -21.047 -15.961 1 96.62 207 GLU A N 1
ATOM 1602 C CA . GLU A 1 207 ? 15.383 -21.422 -15.461 1 96.62 207 GLU A CA 1
ATOM 1603 C C . GLU A 1 207 ? 16.469 -20.516 -16.047 1 96.62 207 GLU A C 1
ATOM 1605 O O . GLU A 1 207 ? 17.422 -20.156 -15.352 1 96.62 207 GLU A O 1
ATOM 1610 N N . THR A 1 208 ? 16.328 -20.172 -17.25 1 97.81 208 THR A N 1
ATOM 1611 C CA . THR A 1 208 ? 17.281 -19.266 -17.875 1 97.81 208 THR A CA 1
ATOM 1612 C C . THR A 1 208 ? 17.312 -17.922 -17.156 1 97.81 208 THR A C 1
ATOM 1614 O O . THR A 1 208 ? 18.391 -17.438 -16.812 1 97.81 208 THR A O 1
ATOM 1617 N N . THR A 1 209 ? 16.109 -17.359 -16.906 1 98.19 209 THR A N 1
ATOM 1618 C CA . THR A 1 209 ? 16 -16.078 -16.219 1 98.19 209 THR A CA 1
ATOM 1619 C C . THR A 1 209 ? 16.562 -16.172 -14.797 1 98.19 209 THR A C 1
ATOM 1621 O O . THR A 1 209 ? 17.344 -15.328 -14.367 1 98.19 209 THR A O 1
ATOM 1624 N N . VAL A 1 210 ? 16.203 -17.203 -14.078 1 98.19 210 VAL A N 1
ATOM 1625 C CA . VAL A 1 210 ? 16.578 -17.375 -12.68 1 98.19 210 VAL A CA 1
ATOM 1626 C C . VAL A 1 210 ? 18.078 -17.625 -12.562 1 98.19 210 VAL A C 1
ATOM 1628 O O . VAL A 1 210 ? 18.766 -17 -11.758 1 98.19 210 VAL A O 1
ATOM 1631 N N . ASN A 1 211 ? 18.562 -18.5 -13.469 1 97.56 211 ASN A N 1
ATOM 1632 C CA . ASN A 1 211 ? 20 -18.812 -13.422 1 97.56 211 ASN A CA 1
ATOM 1633 C C . ASN A 1 211 ? 20.844 -17.594 -13.719 1 97.56 211 ASN A C 1
ATOM 1635 O O . ASN A 1 211 ? 21.859 -17.344 -13.047 1 97.56 211 ASN A O 1
ATOM 1639 N N . SER A 1 212 ? 20.484 -16.859 -14.688 1 98.19 212 SER A N 1
ATOM 1640 C CA . SER A 1 212 ? 21.219 -15.648 -15.047 1 98.19 212 SER A CA 1
ATOM 1641 C C . SER A 1 212 ? 21.25 -14.656 -13.891 1 98.19 212 SER A C 1
ATOM 1643 O O . SER A 1 212 ? 22.297 -14.094 -13.57 1 98.19 212 SER A O 1
ATOM 1645 N N . THR A 1 213 ? 20.094 -14.422 -13.266 1 98.5 213 THR A N 1
ATOM 1646 C CA . THR A 1 213 ? 19.984 -13.477 -12.164 1 98.5 213 THR A CA 1
ATOM 1647 C C . THR A 1 213 ? 20.781 -13.945 -10.953 1 98.5 213 THR A C 1
ATOM 1649 O O . THR A 1 213 ? 21.516 -13.156 -10.344 1 98.5 213 THR A O 1
ATOM 1652 N N . LEU A 1 214 ? 20.656 -15.234 -10.617 1 98.25 214 LEU A N 1
ATOM 1653 C CA . LEU A 1 214 ? 21.344 -15.766 -9.445 1 98.25 214 LEU A CA 1
ATOM 1654 C C . LEU A 1 214 ? 22.859 -15.711 -9.641 1 98.25 214 LEU A C 1
ATOM 1656 O O . LEU A 1 214 ? 23.609 -15.453 -8.688 1 98.25 214 LEU A O 1
ATOM 1660 N N . SER A 1 215 ? 23.266 -15.977 -10.883 1 98 215 SER A N 1
ATOM 1661 C CA . SER A 1 215 ? 24.688 -15.875 -11.188 1 98 215 SER A CA 1
ATOM 1662 C C . SER A 1 215 ? 25.203 -14.453 -10.961 1 98 215 SER A C 1
ATOM 1664 O O . SER A 1 215 ? 26.234 -14.258 -10.312 1 98 215 SER A O 1
ATOM 1666 N N . GLN A 1 216 ? 24.484 -13.477 -11.414 1 98 216 GLN A N 1
ATOM 1667 C CA . GLN A 1 216 ? 24.859 -12.086 -11.227 1 98 216 GLN A CA 1
ATOM 1668 C C . GLN A 1 216 ? 24.797 -11.695 -9.75 1 98 216 GLN A C 1
ATOM 1670 O O . GLN A 1 216 ? 25.562 -10.844 -9.297 1 98 216 GLN A O 1
ATOM 1675 N N . ALA A 1 217 ? 23.938 -12.297 -9.008 1 97.56 217 ALA A N 1
ATOM 1676 C CA . ALA A 1 217 ? 23.75 -11.992 -7.59 1 97.56 217 ALA A CA 1
ATOM 1677 C C . ALA A 1 217 ? 24.734 -12.758 -6.719 1 97.56 217 ALA A C 1
ATOM 1679 O O . ALA A 1 217 ? 24.734 -12.617 -5.496 1 97.56 217 ALA A O 1
ATOM 1680 N N . CYS A 1 218 ? 25.562 -13.594 -7.391 1 97.81 218 CYS A N 1
ATOM 1681 C CA . CYS A 1 218 ? 26.547 -14.406 -6.676 1 97.81 218 CYS A CA 1
ATOM 1682 C C . CYS A 1 218 ? 25.859 -15.352 -5.699 1 97.81 218 CYS A C 1
ATOM 1684 O O . CYS A 1 218 ? 26.297 -15.5 -4.559 1 97.81 218 CYS A O 1
ATOM 1686 N N . LEU A 1 219 ? 24.75 -15.906 -6.105 1 98.12 219 LEU A N 1
ATOM 1687 C CA . LEU A 1 219 ? 24.031 -16.906 -5.34 1 98.12 219 LEU A CA 1
ATOM 1688 C C . LEU A 1 219 ? 24.125 -18.281 -6.004 1 98.12 219 LEU A C 1
ATOM 1690 O O . LEU A 1 219 ? 24.328 -18.375 -7.215 1 98.12 219 LEU A O 1
ATOM 1694 N N . THR A 1 220 ? 23.953 -19.266 -5.211 1 96.81 220 THR A N 1
ATOM 1695 C CA . THR A 1 220 ? 24.078 -20.625 -5.688 1 96.81 220 THR A CA 1
ATOM 1696 C C . THR A 1 220 ? 22.719 -21.328 -5.68 1 96.81 220 THR A C 1
ATOM 1698 O O . THR A 1 220 ? 22.016 -21.312 -4.668 1 96.81 220 THR A 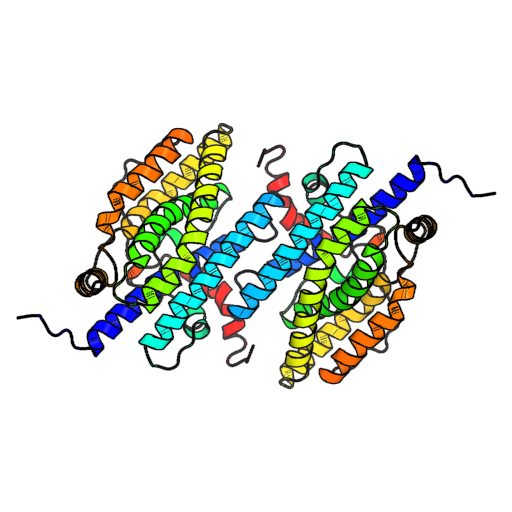O 1
ATOM 1701 N N . LEU A 1 221 ? 22.391 -21.938 -6.773 1 94.69 221 LEU A N 1
ATOM 1702 C CA . LEU A 1 221 ? 21.141 -22.688 -6.859 1 94.69 221 LEU A CA 1
ATOM 1703 C C . LEU A 1 221 ? 21.188 -23.906 -5.934 1 94.69 221 LEU A C 1
ATOM 1705 O O . LEU A 1 221 ? 22.156 -24.656 -5.934 1 94.69 221 LEU A O 1
ATOM 1709 N N . PRO A 1 222 ? 20.109 -24.078 -5.219 1 92.25 222 PRO A N 1
ATOM 1710 C CA . PRO A 1 222 ? 20.094 -25.281 -4.371 1 92.25 222 PRO A CA 1
ATOM 1711 C C . PRO A 1 222 ? 20.016 -26.562 -5.18 1 92.25 222 PRO A C 1
ATOM 1713 O O . PRO A 1 222 ? 19.422 -26.594 -6.258 1 92.25 222 PRO A O 1
ATOM 1716 N N . ASP A 1 223 ? 20.562 -27.656 -4.734 1 84.94 223 ASP A N 1
ATOM 1717 C CA . ASP A 1 223 ? 20.609 -28.953 -5.418 1 84.94 223 ASP A CA 1
ATOM 1718 C C . ASP A 1 223 ? 19.328 -29.734 -5.199 1 84.94 223 ASP A C 1
ATOM 1720 O O . ASP A 1 223 ? 18.984 -30.609 -6 1 84.94 223 ASP A O 1
ATOM 1724 N N . SER A 1 224 ? 18.453 -29.312 -4.504 1 75.12 224 SER A N 1
ATOM 1725 C CA . SER A 1 224 ? 17.297 -30.125 -4.148 1 75.12 224 SER A CA 1
ATOM 1726 C C . SER A 1 224 ? 16.25 -30.125 -5.262 1 75.12 224 SER A C 1
ATOM 1728 O O . SER A 1 224 ? 15.977 -29.078 -5.859 1 75.12 224 SER A O 1
ATOM 1730 N N . LYS A 1 225 ? 15.805 -31.391 -5.617 1 69.75 225 LYS A N 1
ATOM 1731 C CA . LYS A 1 225 ? 14.727 -31.547 -6.59 1 69.75 225 LYS A CA 1
ATOM 1732 C C . LYS A 1 225 ? 13.375 -31.719 -5.891 1 69.75 225 LYS A C 1
ATOM 1734 O O . LYS A 1 225 ? 12.344 -31.875 -6.551 1 69.75 225 LYS A O 1
ATOM 1739 N N . PHE A 1 226 ? 13.422 -31.656 -4.582 1 71.5 226 PHE A N 1
ATOM 1740 C CA . PHE A 1 226 ? 12.188 -31.828 -3.824 1 71.5 226 PHE A CA 1
ATOM 1741 C C . PHE A 1 226 ? 11.258 -30.641 -4.02 1 71.5 226 PHE A C 1
ATOM 1743 O O . PHE A 1 226 ? 11.703 -29.5 -4.066 1 71.5 226 PHE A O 1
ATOM 1750 N N . ALA A 1 227 ? 9.992 -31.078 -4.371 1 73.81 227 ALA A N 1
ATOM 1751 C CA . ALA A 1 227 ? 9.023 -30 -4.559 1 73.81 227 ALA A CA 1
ATOM 1752 C C . ALA A 1 227 ? 7.789 -30.219 -3.689 1 73.81 227 ALA A C 1
ATOM 1754 O O . ALA A 1 227 ? 7.145 -31.266 -3.762 1 73.81 227 ALA A O 1
ATOM 1755 N N . HIS A 1 228 ? 7.617 -29.297 -2.758 1 81.25 228 HIS A N 1
ATOM 1756 C CA . HIS A 1 228 ? 6.32 -29.234 -2.09 1 81.25 228 HIS A CA 1
ATOM 1757 C C . HIS A 1 228 ? 5.203 -28.938 -3.084 1 81.25 228 HIS A C 1
ATOM 1759 O O . HIS A 1 228 ? 5.406 -28.188 -4.051 1 81.25 228 HIS A O 1
ATOM 1765 N N . SER A 1 229 ? 4.086 -29.672 -2.877 1 82.44 229 SER A N 1
ATOM 1766 C CA . SER A 1 229 ? 2.928 -29.422 -3.727 1 82.44 229 SER A CA 1
ATOM 1767 C C . SER A 1 229 ? 1.628 -29.531 -2.939 1 82.44 229 SER A C 1
ATOM 1769 O O . SER A 1 229 ? 1.636 -29.953 -1.777 1 82.44 229 SER A O 1
ATOM 1771 N N . GLY A 1 230 ? 0.536 -29.047 -3.531 1 84.81 230 GLY A N 1
ATOM 1772 C CA . GLY A 1 230 ? -0.776 -29.188 -2.92 1 84.81 230 GLY A CA 1
ATOM 1773 C C . GLY A 1 230 ? -1.548 -27.891 -2.857 1 84.81 230 GLY A C 1
ATOM 1774 O O . GLY A 1 230 ? -2.768 -27.891 -2.68 1 84.81 230 GLY A O 1
ATOM 1775 N N . GLY A 1 231 ? -0.894 -26.812 -2.994 1 88.19 231 GLY A N 1
ATOM 1776 C CA . GLY A 1 231 ? -1.55 -25.516 -2.926 1 88.19 231 GLY A CA 1
ATOM 1777 C C . GLY A 1 231 ? -2.555 -25.297 -4.039 1 88.19 231 GLY A C 1
ATOM 1778 O O . GLY A 1 231 ? -3.658 -24.797 -3.799 1 88.19 231 GLY A O 1
ATOM 1779 N N . ARG A 1 232 ? -2.273 -25.766 -5.176 1 89.88 232 ARG A N 1
ATOM 1780 C CA . ARG A 1 232 ? -3.08 -25.5 -6.363 1 89.88 232 ARG A CA 1
ATOM 1781 C C . ARG A 1 232 ? -4.383 -26.297 -6.328 1 89.88 232 ARG A C 1
ATOM 1783 O O . ARG A 1 232 ? -5.32 -25.984 -7.066 1 89.88 232 ARG A O 1
ATOM 1790 N N . THR A 1 233 ? -4.402 -27.344 -5.547 1 85.62 233 THR A N 1
ATOM 1791 C CA . THR A 1 233 ? -5.613 -28.156 -5.438 1 85.62 233 THR A CA 1
ATOM 1792 C C . THR A 1 233 ? -6.367 -27.828 -4.156 1 85.62 233 THR A C 1
ATOM 1794 O O . THR A 1 233 ? -7.516 -28.25 -3.98 1 85.62 233 THR A O 1
ATOM 1797 N N . GLY A 1 234 ? -5.77 -27.047 -3.295 1 86.38 234 GLY A N 1
ATOM 1798 C CA . GLY A 1 234 ? -6.363 -26.75 -2.002 1 86.38 234 GLY A CA 1
ATOM 1799 C C . GLY A 1 234 ? -6.184 -27.859 -0.985 1 86.38 234 GLY A C 1
ATOM 1800 O O . GLY A 1 234 ? -6.523 -27.688 0.188 1 86.38 234 GLY A O 1
ATOM 1801 N N . PHE A 1 235 ? -5.629 -28.953 -1.388 1 82.62 235 PHE A N 1
ATOM 1802 C CA . PHE A 1 235 ? -5.531 -30.141 -0.551 1 82.62 235 PHE A CA 1
ATOM 1803 C C . PHE A 1 235 ? -4.562 -29.922 0.603 1 82.62 235 PHE A C 1
ATOM 1805 O O . PHE A 1 235 ? -4.789 -30.406 1.714 1 82.62 235 PHE A O 1
ATOM 1812 N N . ARG A 1 236 ? -3.568 -29.203 0.316 1 86.88 236 ARG A N 1
ATOM 1813 C CA . ARG A 1 236 ? -2.566 -29 1.358 1 86.88 236 ARG A CA 1
ATOM 1814 C C . ARG A 1 236 ? -1.977 -27.594 1.296 1 86.88 236 ARG A C 1
ATOM 1816 O O . ARG A 1 236 ? -1.105 -27.328 0.469 1 86.88 236 ARG A O 1
ATOM 1823 N N . HIS A 1 237 ? -2.482 -26.828 2.139 1 90.56 237 HIS A N 1
ATOM 1824 C CA . HIS A 1 237 ? -1.846 -25.531 2.367 1 90.56 237 HIS A CA 1
ATOM 1825 C C . HIS A 1 237 ? -0.992 -25.547 3.631 1 90.56 237 HIS A C 1
ATOM 1827 O O . HIS A 1 237 ? -1.138 -26.438 4.469 1 90.56 237 HIS A O 1
ATOM 1833 N N . THR A 1 238 ? -0.033 -24.688 3.65 1 89.31 238 THR A N 1
ATOM 1834 C CA . THR A 1 238 ? 0.692 -24.531 4.906 1 89.31 238 THR A CA 1
ATOM 1835 C C . THR A 1 238 ? -0.191 -23.875 5.961 1 89.31 238 THR A C 1
ATOM 1837 O O . THR A 1 238 ? -1.238 -23.312 5.637 1 89.31 238 THR A O 1
ATOM 1840 N N . GLU A 1 239 ? 0.23 -23.969 7.199 1 89.12 239 GLU A N 1
ATOM 1841 C CA . GLU A 1 239 ? -0.489 -23.297 8.281 1 89.12 239 GLU A CA 1
ATOM 1842 C C . GLU A 1 239 ? -0.507 -21.797 8.086 1 89.12 239 GLU A C 1
ATOM 1844 O O . GLU A 1 239 ? -1.379 -21.094 8.625 1 89.12 239 GLU A O 1
ATOM 1849 N N . HIS A 1 240 ? 0.397 -21.344 7.289 1 93.12 240 HIS A N 1
ATOM 1850 C CA . HIS A 1 240 ? 0.583 -19.906 7.121 1 93.12 240 HIS A CA 1
ATOM 1851 C C . HIS A 1 240 ? -0.594 -19.281 6.383 1 93.12 240 HIS A C 1
ATOM 1853 O O . HIS A 1 240 ? -0.964 -18.141 6.648 1 93.12 240 HIS A O 1
ATOM 1859 N N . LEU A 1 241 ? -1.16 -20.016 5.473 1 94.56 241 LEU A N 1
ATOM 1860 C CA . LEU A 1 241 ? -2.291 -19.453 4.738 1 94.56 241 LEU A CA 1
ATOM 1861 C C . LEU A 1 241 ? -3.465 -19.188 5.672 1 94.56 241 LEU A C 1
ATOM 1863 O O . LEU A 1 241 ? -4.109 -18.141 5.57 1 94.56 241 LEU A O 1
ATOM 1867 N N . GLY A 1 242 ? -3.754 -20.141 6.523 1 93.06 242 GLY A N 1
ATOM 1868 C CA . GLY A 1 242 ? -4.832 -19.938 7.48 1 93.06 242 GLY A CA 1
ATOM 1869 C C . GLY A 1 242 ? -4.664 -18.703 8.328 1 93.06 242 GLY A C 1
ATOM 1870 O O . GLY A 1 242 ? -5.609 -17.922 8.492 1 93.06 242 GLY A O 1
ATOM 1871 N N . HIS A 1 243 ? -3.471 -18.5 8.859 1 93.44 243 HIS A N 1
ATOM 1872 C CA . HIS A 1 243 ? -3.176 -17.312 9.656 1 93.44 243 HIS A CA 1
ATOM 1873 C C . HIS A 1 243 ? -3.361 -16.031 8.836 1 93.44 243 HIS A C 1
ATOM 1875 O O . HIS A 1 243 ? -3.914 -15.047 9.336 1 93.44 243 HIS A O 1
ATOM 1881 N N . MET A 1 244 ? -2.918 -16.062 7.621 1 94 244 MET A N 1
ATOM 1882 C CA . MET A 1 244 ? -3.023 -14.906 6.738 1 94 244 MET A CA 1
ATOM 1883 C C . MET A 1 244 ? -4.484 -14.57 6.453 1 94 244 MET A C 1
ATOM 1885 O O . MET A 1 244 ? -4.887 -13.414 6.535 1 94 244 MET A O 1
ATOM 1889 N N . LEU A 1 245 ? -5.262 -15.617 6.156 1 93.94 245 LEU A N 1
ATOM 1890 C CA . LEU A 1 245 ? -6.664 -15.414 5.805 1 93.94 245 LEU A CA 1
ATOM 1891 C C . LEU A 1 245 ? -7.457 -14.898 7 1 93.94 245 LEU A C 1
ATOM 1893 O O . LEU A 1 245 ? -8.375 -14.094 6.84 1 93.94 245 LEU A O 1
ATOM 1897 N N . ALA A 1 246 ? -7.098 -15.367 8.195 1 91.94 246 ALA A N 1
ATOM 1898 C CA . ALA A 1 246 ? -7.758 -14.875 9.398 1 91.94 246 ALA A CA 1
ATOM 1899 C C . ALA A 1 246 ? -7.605 -13.359 9.523 1 91.94 246 ALA A C 1
ATOM 1901 O O . ALA A 1 246 ? -8.562 -12.664 9.867 1 91.94 246 ALA A O 1
ATOM 1902 N N . THR A 1 247 ? -6.43 -12.867 9.188 1 90.56 247 THR A N 1
ATOM 1903 C CA . THR A 1 247 ? -6.148 -11.438 9.25 1 90.56 247 THR A CA 1
ATOM 1904 C C . THR A 1 247 ? -6.844 -10.703 8.102 1 90.56 247 THR A C 1
ATOM 1906 O O . THR A 1 247 ? -7.551 -9.719 8.328 1 90.56 247 THR A O 1
ATOM 1909 N N . MET A 1 248 ? -6.711 -11.219 6.945 1 90.06 248 MET A N 1
ATOM 1910 C CA . MET A 1 248 ? -7.195 -10.578 5.727 1 90.06 248 MET A CA 1
ATOM 1911 C C . MET A 1 248 ? -8.719 -10.508 5.723 1 90.06 248 MET A C 1
ATOM 1913 O O . MET A 1 248 ? -9.297 -9.531 5.234 1 90.06 248 MET A O 1
ATOM 1917 N N . GLN A 1 249 ? -9.375 -11.508 6.336 1 89.25 249 GLN A N 1
ATOM 1918 C CA . GLN A 1 249 ? -10.812 -11.664 6.176 1 89.25 249 GLN A CA 1
ATOM 1919 C C . GLN A 1 249 ? -11.562 -11.211 7.426 1 89.25 249 GLN A C 1
ATOM 1921 O O . GLN A 1 249 ? -12.797 -11.188 7.445 1 89.25 249 GLN A O 1
ATOM 1926 N N . THR A 1 250 ? -10.844 -10.766 8.406 1 83.5 250 THR A N 1
ATOM 1927 C CA . THR A 1 250 ? -11.438 -10.469 9.711 1 83.5 250 THR A CA 1
ATOM 1928 C C . THR A 1 250 ? -12.523 -9.414 9.586 1 83.5 250 THR A C 1
ATOM 1930 O O . THR A 1 250 ? -13.641 -9.594 10.078 1 83.5 250 THR A O 1
ATOM 1933 N N . LEU A 1 251 ? -12.258 -8.375 8.93 1 79 251 LEU A N 1
ATOM 1934 C CA . LEU A 1 251 ? -13.18 -7.246 8.867 1 79 251 LEU A CA 1
ATOM 1935 C C . LEU A 1 251 ? -14.422 -7.605 8.055 1 79 251 LEU A C 1
ATOM 1937 O O . LEU A 1 251 ? -15.539 -7.273 8.453 1 79 251 LEU A O 1
ATOM 1941 N N . GLN A 1 252 ? -14.227 -8.188 6.945 1 76.69 252 GLN A N 1
ATOM 1942 C CA . GLN A 1 252 ? -15.359 -8.578 6.121 1 76.69 252 GLN A CA 1
ATOM 1943 C C . GLN A 1 252 ? -16.281 -9.547 6.867 1 76.69 252 GLN A C 1
ATOM 1945 O O . GLN A 1 252 ? -17.5 -9.453 6.77 1 76.69 252 GLN A O 1
ATOM 1950 N N . ARG A 1 253 ? -15.664 -10.359 7.586 1 75.5 253 ARG A N 1
ATOM 1951 C CA . ARG A 1 253 ? -16.453 -11.367 8.297 1 75.5 253 ARG A CA 1
ATOM 1952 C C . ARG A 1 253 ? -17.141 -10.758 9.523 1 75.5 253 ARG A C 1
ATOM 1954 O O . ARG A 1 253 ? -18.172 -11.25 9.961 1 75.5 253 ARG A O 1
ATOM 1961 N N . SER A 1 254 ? -16.5 -9.672 10.039 1 74.5 254 SER A N 1
ATOM 1962 C CA . SER A 1 254 ? -17.078 -9.008 11.203 1 74.5 254 SER A CA 1
ATOM 1963 C C . SER A 1 254 ? -18.234 -8.109 10.82 1 74.5 254 SER A C 1
ATOM 1965 O O . SER A 1 254 ? -19.031 -7.715 11.672 1 74.5 254 SER A O 1
ATOM 1967 N N . TYR A 1 255 ? -18.297 -7.73 9.602 1 70.12 255 TYR A N 1
ATOM 1968 C CA . TYR A 1 255 ? -19.406 -6.898 9.117 1 70.12 255 TYR A CA 1
ATOM 1969 C C . TYR A 1 255 ? -20.078 -7.527 7.906 1 70.12 255 TYR A C 1
ATOM 1971 O O . TYR A 1 255 ? -20.062 -6.961 6.812 1 70.12 255 TYR A O 1
ATOM 1979 N N . PRO A 1 256 ? -20.734 -8.625 8.25 1 61.62 256 PRO A N 1
ATOM 1980 C CA . PRO A 1 256 ? -21.359 -9.336 7.133 1 61.62 256 PRO A CA 1
ATOM 1981 C C . PRO A 1 256 ? -22.438 -8.508 6.438 1 61.62 256 PRO A C 1
ATOM 1983 O O . PRO A 1 256 ? -23.234 -7.836 7.102 1 61.62 256 PRO A O 1
ATOM 1986 N N . GLY A 1 257 ? -22.297 -8.422 5.133 1 60.25 257 GLY A N 1
ATOM 1987 C CA . GLY A 1 257 ? -23.344 -7.758 4.359 1 60.25 257 GLY A CA 1
ATOM 1988 C C . GLY A 1 257 ? -23.125 -6.258 4.254 1 60.25 257 GLY A C 1
ATOM 1989 O O . GLY A 1 257 ? -23.953 -5.555 3.666 1 60.25 257 GLY A O 1
ATOM 1990 N N . ALA A 1 258 ? -22.172 -5.816 4.871 1 63.28 258 ALA A N 1
ATOM 1991 C CA . ALA A 1 258 ? -21.922 -4.379 4.773 1 63.28 258 ALA A CA 1
ATOM 1992 C C . ALA A 1 258 ? -21.609 -3.973 3.334 1 63.28 258 ALA A C 1
ATOM 1994 O O . ALA A 1 258 ? -20.922 -4.691 2.615 1 63.28 258 ALA A O 1
ATOM 1995 N N . ALA A 1 259 ? -22.484 -3.135 2.85 1 62.22 259 ALA A N 1
ATOM 1996 C CA . ALA A 1 259 ? -22.219 -2.549 1.54 1 62.22 259 ALA A CA 1
ATOM 1997 C C . ALA A 1 259 ? -21.141 -1.463 1.636 1 62.22 259 ALA A C 1
ATOM 1999 O O . ALA A 1 259 ? -21.312 -0.479 2.359 1 62.22 259 ALA A O 1
ATOM 2000 N N . TRP A 1 260 ? -19.938 -1.861 1.104 1 61.84 260 TRP A N 1
ATOM 2001 C CA . TRP A 1 260 ? -18.828 -0.922 1.169 1 61.84 260 TRP A CA 1
ATOM 2002 C C . TRP A 1 260 ? -18.703 -0.126 -0.126 1 61.84 260 TRP A C 1
ATOM 2004 O O . TRP A 1 260 ? -18.938 -0.662 -1.214 1 61.84 260 TRP A O 1
ATOM 2014 N N . MET B 1 1 ? 11.609 50.312 7.504 1 24.92 1 MET B N 1
ATOM 2015 C CA . MET B 1 1 ? 12.844 49.562 7.719 1 24.92 1 MET B CA 1
ATOM 2016 C C . MET B 1 1 ? 12.609 48.062 7.562 1 24.92 1 MET B C 1
ATOM 2018 O O . MET B 1 1 ? 11.805 47.5 8.281 1 24.92 1 MET B O 1
ATOM 2022 N N . ALA B 1 2 ? 12.57 47.562 6.43 1 37.81 2 ALA B N 1
ATOM 2023 C CA . ALA B 1 2 ? 12.273 46.188 5.973 1 37.81 2 ALA B CA 1
ATOM 2024 C C . ALA B 1 2 ? 13.062 45.156 6.773 1 37.81 2 ALA B C 1
ATOM 2026 O O . ALA B 1 2 ? 14.289 45.219 6.848 1 37.81 2 ALA B O 1
ATOM 2027 N N . GLY B 1 3 ? 12.562 44.719 7.977 1 34.28 3 GLY B N 1
ATOM 2028 C CA . GLY B 1 3 ? 13.336 43.875 8.875 1 34.28 3 GLY B CA 1
ATOM 2029 C C . GLY B 1 3 ? 14.133 42.812 8.156 1 34.28 3 GLY B C 1
ATOM 2030 O O . GLY B 1 3 ? 13.586 42.031 7.352 1 34.28 3 GLY B O 1
ATOM 2031 N N . THR B 1 4 ? 15.406 42.781 7.898 1 38.56 4 THR B N 1
ATOM 2032 C CA . THR B 1 4 ? 16.422 42 7.219 1 38.56 4 THR B CA 1
ATOM 2033 C C . THR B 1 4 ? 16.562 40.625 7.871 1 38.56 4 THR B C 1
ATOM 2035 O O . THR B 1 4 ? 17.188 40.469 8.922 1 38.56 4 THR B O 1
ATOM 2038 N N . SER B 1 5 ? 15.438 39.812 8.055 1 45.81 5 SER B N 1
ATOM 2039 C CA . SER B 1 5 ? 15.641 38.469 8.609 1 45.81 5 SER B CA 1
ATOM 2040 C C . SER B 1 5 ? 16.859 37.781 7.98 1 45.81 5 SER B C 1
ATOM 2042 O O . SER B 1 5 ? 17.047 37.844 6.766 1 45.81 5 SER B O 1
ATOM 2044 N N . ASN B 1 6 ? 17.938 37.625 8.719 1 51.84 6 ASN B N 1
ATOM 2045 C CA . ASN B 1 6 ? 19.172 36.969 8.344 1 51.84 6 ASN B CA 1
ATOM 2046 C C . ASN B 1 6 ? 18.906 35.656 7.574 1 51.84 6 ASN B C 1
ATOM 2048 O O . ASN B 1 6 ? 18.047 34.875 7.969 1 51.84 6 ASN B O 1
ATOM 2052 N N . PRO B 1 7 ? 19.297 35.656 6.258 1 55.47 7 PRO B N 1
ATOM 2053 C CA . PRO B 1 7 ? 19.109 34.469 5.391 1 55.47 7 PRO B CA 1
ATOM 2054 C C . PRO B 1 7 ? 19.172 33.156 6.156 1 55.47 7 PRO B C 1
ATOM 2056 O O . PRO B 1 7 ? 18.406 32.25 5.871 1 55.47 7 PRO B O 1
ATOM 2059 N N . THR B 1 8 ? 19.953 33.156 7.172 1 67.81 8 THR B N 1
ATOM 2060 C CA . THR B 1 8 ? 20.109 31.938 7.945 1 67.81 8 THR B CA 1
ATOM 2061 C C . THR B 1 8 ? 18.859 31.672 8.797 1 67.81 8 THR B C 1
ATOM 2063 O O . THR B 1 8 ? 18.453 30.516 8.953 1 67.81 8 THR B O 1
ATOM 2066 N N . GLN B 1 9 ? 18.219 32.75 9.203 1 75.06 9 GLN B N 1
ATOM 2067 C CA . GLN B 1 9 ? 17.047 32.594 10.062 1 75.06 9 GLN B CA 1
ATOM 2068 C C . GLN B 1 9 ? 15.828 32.125 9.258 1 75.06 9 GLN B C 1
ATOM 2070 O O . GLN B 1 9 ? 15.086 31.25 9.711 1 75.06 9 GLN B O 1
ATOM 2075 N N . ILE B 1 10 ? 15.734 32.656 8.023 1 82.56 10 ILE B N 1
ATOM 2076 C CA . ILE B 1 10 ? 14.602 32.281 7.184 1 82.56 10 ILE B CA 1
ATOM 2077 C C . ILE B 1 10 ? 14.742 30.828 6.734 1 82.56 10 ILE B C 1
ATOM 2079 O O . ILE B 1 10 ? 13.742 30.109 6.621 1 82.56 10 ILE B O 1
ATOM 2083 N N . ASP B 1 11 ? 15.969 30.453 6.625 1 89.19 11 ASP B N 1
ATOM 2084 C CA . ASP B 1 11 ? 16.203 29.078 6.23 1 89.19 11 ASP B CA 1
ATOM 2085 C C . ASP B 1 11 ? 15.781 28.109 7.34 1 89.19 11 ASP B C 1
ATOM 2087 O O . ASP B 1 11 ? 15.242 27.031 7.062 1 89.19 11 ASP B O 1
ATOM 2091 N N . GLY B 1 12 ? 16.047 28.562 8.492 1 94.06 12 GLY B N 1
ATOM 2092 C CA . GLY B 1 12 ? 15.625 27.75 9.617 1 94.06 12 GLY B CA 1
ATOM 2093 C C . GLY B 1 12 ? 14.117 27.625 9.727 1 94.06 12 GLY B C 1
ATOM 2094 O O . GLY B 1 12 ? 13.594 26.547 10 1 94.06 12 GLY B O 1
ATOM 2095 N N . GLN B 1 13 ? 13.477 28.75 9.508 1 96.19 13 GLN B N 1
ATOM 2096 C CA . GLN B 1 13 ? 12.016 28.766 9.547 1 96.19 13 GLN B CA 1
ATOM 2097 C C . GLN B 1 13 ? 11.43 27.953 8.398 1 96.19 13 GLN B C 1
ATOM 2099 O O . GLN B 1 13 ? 10.445 27.234 8.57 1 96.19 13 GLN B O 1
ATOM 2104 N N . LEU B 1 14 ? 12.047 28.125 7.258 1 97.94 14 LEU B N 1
ATOM 2105 C CA . LEU B 1 14 ? 11.602 27.359 6.102 1 97.94 14 LEU B CA 1
ATOM 2106 C C . LEU B 1 14 ? 11.797 25.859 6.34 1 97.94 14 LEU B C 1
ATOM 2108 O O . LEU B 1 14 ? 10.93 25.047 5.992 1 97.94 14 LEU B O 1
ATOM 2112 N N . PHE B 1 15 ? 12.938 25.5 6.918 1 98.12 15 PHE B N 1
ATOM 2113 C CA . PHE B 1 15 ? 13.195 24.109 7.25 1 98.12 15 PHE B CA 1
ATOM 2114 C C . PHE B 1 15 ? 12.109 23.547 8.164 1 98.12 15 PHE B C 1
ATOM 2116 O O . PHE B 1 15 ? 11.555 22.484 7.898 1 98.12 15 PHE B O 1
ATOM 2123 N N . GLU B 1 16 ? 11.758 24.297 9.148 1 97.75 16 GLU B N 1
ATOM 2124 C CA . GLU B 1 16 ? 10.703 23.891 10.07 1 97.75 16 GLU B CA 1
ATOM 2125 C C . GLU B 1 16 ? 9.367 23.734 9.352 1 97.75 16 GLU B C 1
ATOM 2127 O O . GLU B 1 16 ? 8.633 22.766 9.586 1 97.75 16 GLU B O 1
ATOM 2132 N N . PHE B 1 17 ? 9.094 24.672 8.539 1 98.31 17 PHE B N 1
ATOM 2133 C CA . PHE B 1 17 ? 7.875 24.641 7.738 1 98.31 17 PHE B CA 1
ATOM 2134 C C . PHE B 1 17 ? 7.812 23.391 6.883 1 98.31 17 PHE B C 1
ATOM 2136 O O . PHE B 1 17 ? 6.781 22.703 6.836 1 98.31 17 PHE B O 1
ATOM 2143 N N . LEU B 1 18 ? 8.891 23.062 6.234 1 98.75 18 LEU B N 1
ATOM 2144 C CA . LEU B 1 18 ? 8.953 21.906 5.355 1 98.75 18 LEU B CA 1
ATOM 2145 C C . LEU B 1 18 ? 8.82 20.609 6.152 1 98.75 18 LEU B C 1
ATOM 2147 O O . LEU B 1 18 ? 8.18 19.656 5.695 1 98.75 18 LEU B O 1
ATOM 2151 N N . LEU B 1 19 ? 9.383 20.562 7.34 1 98.5 19 LEU B N 1
ATOM 2152 C CA . LEU B 1 19 ? 9.211 19.391 8.211 1 98.5 19 LEU B CA 1
ATOM 2153 C C . LEU B 1 19 ? 7.742 19.188 8.547 1 98.5 19 LEU B C 1
ATOM 2155 O O . LEU B 1 19 ? 7.262 18.047 8.562 1 98.5 19 LEU B O 1
ATOM 2159 N N . ARG B 1 20 ? 7.07 20.25 8.812 1 98.5 20 ARG B N 1
ATOM 2160 C CA . ARG B 1 20 ? 5.656 20.141 9.156 1 98.5 20 ARG B CA 1
ATOM 2161 C C . ARG B 1 20 ? 4.855 19.531 8.008 1 98.5 20 ARG B C 1
ATOM 2163 O O . ARG B 1 20 ? 4.035 18.641 8.227 1 98.5 20 ARG B O 1
ATOM 2170 N N . GLN B 1 21 ? 5.129 20.031 6.773 1 98.56 21 GLN B N 1
ATOM 2171 C CA . GLN B 1 21 ? 4.445 19.484 5.609 1 98.56 21 GLN B CA 1
ATOM 2172 C C . GLN B 1 21 ? 4.746 17.984 5.449 1 98.56 21 GLN B C 1
ATOM 2174 O O . GLN B 1 21 ? 3.83 17.172 5.309 1 98.56 21 GLN B O 1
ATOM 2179 N N . GLY B 1 22 ? 6.035 17.688 5.484 1 98.69 22 GLY B N 1
ATOM 2180 C CA . GLY B 1 22 ? 6.48 16.312 5.238 1 98.69 22 GLY B CA 1
ATOM 2181 C C . GLY B 1 22 ? 6.051 15.344 6.324 1 98.69 22 GLY B C 1
ATOM 2182 O O . GLY B 1 22 ? 5.625 14.227 6.027 1 98.69 22 GLY B O 1
ATOM 2183 N N . ASP B 1 23 ? 6.168 15.758 7.617 1 98.56 23 ASP B N 1
ATOM 2184 C CA . ASP B 1 23 ? 5.82 14.883 8.734 1 98.56 23 ASP B CA 1
ATOM 2185 C C . ASP B 1 23 ? 4.32 14.594 8.758 1 98.56 23 ASP B C 1
ATOM 2187 O O . ASP B 1 23 ? 3.904 13.492 9.117 1 98.56 23 ASP B O 1
ATOM 2191 N N . ASN B 1 24 ? 3.492 15.578 8.383 1 98.69 24 ASN B N 1
ATOM 2192 C CA . ASN B 1 24 ? 2.053 15.352 8.32 1 98.69 24 ASN B CA 1
ATOM 2193 C C . ASN B 1 24 ? 1.71 14.203 7.371 1 98.69 24 ASN B C 1
ATOM 2195 O O . ASN B 1 24 ? 1.016 13.258 7.754 1 98.69 24 ASN B O 1
ATOM 2199 N N . VAL B 1 25 ? 2.219 14.266 6.16 1 98.62 25 VAL B N 1
ATOM 2200 C CA . VAL B 1 25 ? 1.834 13.273 5.16 1 98.62 25 VAL B CA 1
ATOM 2201 C C . VAL B 1 25 ? 2.564 11.961 5.422 1 98.62 25 VAL B C 1
ATOM 2203 O O . VAL B 1 25 ? 2.041 10.883 5.125 1 98.62 25 VAL B O 1
ATOM 2206 N N . LEU B 1 26 ? 3.74 11.984 6.023 1 98.31 26 LEU B N 1
ATOM 2207 C CA . LEU B 1 26 ? 4.438 10.766 6.402 1 98.31 26 LEU B CA 1
ATOM 2208 C C . LEU B 1 26 ? 3.635 9.977 7.438 1 98.31 26 LEU B C 1
ATOM 2210 O O . LEU B 1 26 ? 3.379 8.789 7.254 1 98.31 26 LEU B O 1
ATOM 2214 N N . VAL B 1 27 ? 3.234 10.664 8.492 1 98.06 27 VAL B N 1
ATOM 2215 C CA . VAL B 1 27 ? 2.531 10.023 9.602 1 98.06 27 VAL B CA 1
ATOM 2216 C C . VAL B 1 27 ? 1.161 9.539 9.133 1 98.06 27 VAL B C 1
ATOM 2218 O O . VAL B 1 27 ? 0.771 8.398 9.406 1 98.06 27 VAL B O 1
ATOM 2221 N N . LEU B 1 28 ? 0.47 10.375 8.398 1 98.5 28 LEU B N 1
ATOM 2222 C CA . LEU B 1 28 ? -0.825 9.961 7.867 1 98.5 28 LEU B CA 1
ATOM 2223 C C . LEU B 1 28 ? -0.667 8.797 6.898 1 98.5 28 LEU B C 1
ATOM 2225 O O . LEU B 1 28 ? -1.473 7.859 6.906 1 98.5 28 LEU B O 1
ATOM 2229 N N . GLY B 1 29 ? 0.347 8.883 6.023 1 97.75 29 GLY B N 1
ATOM 2230 C CA . GLY B 1 29 ? 0.623 7.797 5.094 1 97.75 29 GLY B CA 1
ATOM 2231 C C . GLY B 1 29 ? 0.866 6.465 5.781 1 97.75 29 GLY B C 1
ATOM 2232 O O . GLY B 1 29 ? 0.381 5.43 5.324 1 97.75 29 GLY B O 1
ATOM 2233 N N . HIS B 1 30 ? 1.612 6.539 6.855 1 96.75 30 HIS B N 1
ATOM 2234 C CA . HIS B 1 30 ? 1.858 5.328 7.629 1 96.75 30 HIS B CA 1
ATOM 2235 C C . HIS B 1 30 ? 0.562 4.77 8.211 1 96.75 30 HIS B C 1
ATOM 2237 O O . HIS B 1 30 ? 0.276 3.578 8.07 1 96.75 30 HIS B O 1
ATOM 2243 N N . ARG B 1 31 ? -0.191 5.59 8.867 1 97.56 31 ARG B N 1
ATOM 2244 C CA . ARG B 1 31 ? -1.454 5.145 9.453 1 97.56 31 ARG B CA 1
ATOM 2245 C C . ARG B 1 31 ? -2.369 4.555 8.383 1 97.56 31 ARG B C 1
ATOM 2247 O O . ARG B 1 31 ? -2.998 3.518 8.594 1 97.56 31 ARG B O 1
ATOM 2254 N N . THR B 1 32 ? -2.428 5.199 7.215 1 97.25 32 THR B N 1
ATOM 2255 C CA . THR B 1 32 ? -3.266 4.727 6.121 1 97.25 32 THR B CA 1
ATOM 2256 C C . THR B 1 32 ? -2.764 3.387 5.594 1 97.25 32 THR B C 1
ATOM 2258 O O . THR B 1 32 ? -3.559 2.506 5.266 1 97.25 32 THR B O 1
ATOM 2261 N N . SER B 1 33 ? -1.462 3.221 5.57 1 96.19 33 SER B N 1
ATOM 2262 C CA . SER B 1 33 ? -0.856 2.008 5.027 1 96.19 33 SER B CA 1
ATOM 2263 C C . SER B 1 33 ? -1.196 0.792 5.887 1 96.19 33 SER B C 1
ATOM 2265 O O . SER B 1 33 ? -1.111 -0.346 5.418 1 96.19 33 SER B O 1
ATOM 2267 N N . GLU B 1 34 ? -1.587 0.995 7.113 1 94 34 GLU B N 1
ATOM 2268 C CA . GLU B 1 34 ? -1.963 -0.092 8.008 1 94 34 GLU B CA 1
ATOM 2269 C C . GLU B 1 34 ? -3.184 -0.843 7.488 1 94 34 GLU B C 1
ATOM 2271 O O . GLU B 1 34 ? -3.461 -1.964 7.922 1 94 34 GLU B O 1
ATOM 2276 N N . TRP B 1 35 ? -3.861 -0.246 6.551 1 93.69 35 TRP B N 1
ATOM 2277 C CA . TRP B 1 35 ? -5.051 -0.868 5.977 1 93.69 35 TRP B CA 1
ATOM 2278 C C . TRP B 1 35 ? -4.707 -1.619 4.695 1 93.69 35 TRP B C 1
ATOM 2280 O O . TRP B 1 35 ? -5.539 -2.354 4.156 1 93.69 35 TRP B O 1
ATOM 2290 N N . CYS B 1 36 ? -3.512 -1.491 4.219 1 92.94 36 CYS B N 1
ATOM 2291 C CA . CYS B 1 36 ? -3.135 -2.135 2.967 1 92.94 36 CYS B CA 1
ATOM 2292 C C . CYS B 1 36 ? -3.121 -3.65 3.115 1 92.94 36 CYS B C 1
ATOM 2294 O O . CYS B 1 36 ? -2.432 -4.188 3.984 1 92.94 36 CYS B O 1
ATOM 2296 N N . GLY B 1 37 ? -3.949 -4.32 2.352 1 91.81 37 GLY B N 1
ATOM 2297 C CA . GLY B 1 37 ? -4.004 -5.773 2.361 1 91.81 37 GLY B CA 1
ATOM 2298 C C . GLY B 1 37 ? -5.023 -6.324 3.344 1 91.81 37 GLY B C 1
ATOM 2299 O O . GLY B 1 37 ? -5.219 -7.539 3.426 1 91.81 37 GLY B O 1
ATOM 2300 N N . VAL B 1 38 ? -5.738 -5.398 4.078 1 89.94 38 VAL B N 1
ATOM 2301 C CA . VAL B 1 38 ? -6.652 -5.938 5.082 1 89.94 38 VAL B CA 1
ATOM 2302 C C . VAL B 1 38 ? -7.949 -5.137 5.086 1 89.94 38 VAL B C 1
ATOM 2304 O O . VAL B 1 38 ? -8.773 -5.281 5.992 1 89.94 38 VAL B O 1
ATOM 2307 N N . ALA B 1 39 ? -8.094 -4.262 4.113 1 89.69 39 ALA B N 1
ATOM 2308 C CA . ALA B 1 39 ? -9.328 -3.488 4.02 1 89.69 39 ALA B CA 1
ATOM 2309 C C . ALA B 1 39 ? -10.531 -4.398 3.795 1 89.69 39 ALA B C 1
ATOM 2311 O O . ALA B 1 39 ? -10.375 -5.555 3.393 1 89.69 39 ALA B O 1
ATOM 2312 N N . PRO B 1 40 ? -11.703 -3.912 4.047 1 87.06 40 PRO B N 1
ATOM 2313 C CA . PRO B 1 40 ? -12.875 -4.781 4.066 1 87.06 40 PRO B CA 1
ATOM 2314 C C . PRO B 1 40 ? -13.336 -5.188 2.668 1 87.06 40 PRO B C 1
ATOM 2316 O O . PRO B 1 40 ? -14.148 -6.105 2.521 1 87.06 40 PRO B O 1
ATOM 2319 N N . ALA B 1 41 ? -12.93 -4.562 1.629 1 90.69 41 ALA B N 1
ATOM 2320 C CA . ALA B 1 41 ? -13.219 -4.863 0.23 1 90.69 41 ALA B CA 1
ATOM 2321 C C . ALA B 1 41 ? -12.008 -4.57 -0.656 1 90.69 41 ALA B C 1
ATOM 2323 O O . ALA B 1 41 ? -11.195 -3.705 -0.336 1 90.69 41 ALA B O 1
ATOM 2324 N N . LEU B 1 42 ? -11.938 -5.312 -1.751 1 93.25 42 LEU B N 1
ATOM 2325 C CA . LEU B 1 42 ? -10.828 -5.121 -2.674 1 93.25 42 LEU B CA 1
ATOM 2326 C C . LEU B 1 42 ? -10.75 -3.672 -3.143 1 93.25 42 LEU B C 1
ATOM 2328 O O . LEU B 1 42 ? -9.664 -3.088 -3.203 1 93.25 42 LEU B O 1
ATOM 2332 N N . GLU B 1 43 ? -11.922 -3.045 -3.432 1 93 43 GLU B N 1
ATOM 2333 C CA . GLU B 1 43 ? -11.961 -1.667 -3.914 1 93 43 GLU B CA 1
ATOM 2334 C C . GLU B 1 43 ? -11.445 -0.697 -2.854 1 93 43 GLU B C 1
ATOM 2336 O O . GLU B 1 43 ? -10.742 0.265 -3.174 1 93 43 GLU B O 1
ATOM 2341 N N . GLU B 1 44 ? -11.812 -0.94 -1.616 1 91.44 44 GLU B N 1
ATOM 2342 C CA . GLU B 1 44 ? -11.328 -0.107 -0.517 1 91.44 44 GLU B CA 1
ATOM 2343 C C . GLU B 1 44 ? -9.828 -0.29 -0.297 1 91.44 44 GLU B C 1
ATOM 2345 O O . GLU B 1 44 ? -9.125 0.668 0.018 1 91.44 44 GLU B O 1
ATOM 2350 N N . ASP B 1 45 ? -9.422 -1.519 -0.396 1 93.88 45 ASP B N 1
ATOM 2351 C CA . ASP B 1 45 ? -7.996 -1.803 -0.281 1 93.88 45 ASP B CA 1
ATOM 2352 C C . ASP B 1 45 ? -7.199 -1.053 -1.346 1 93.88 45 ASP B C 1
ATOM 2354 O O . ASP B 1 45 ? -6.199 -0.4 -1.036 1 93.88 45 ASP B O 1
ATOM 2358 N N . ILE B 1 46 ? -7.652 -1.1 -2.516 1 94.5 46 ILE B N 1
ATOM 2359 C CA . ILE B 1 46 ? -7.004 -0.412 -3.627 1 94.5 46 ILE B CA 1
ATOM 2360 C C . ILE B 1 46 ? -7 1.094 -3.369 1 94.5 46 ILE B C 1
ATOM 2362 O O . ILE B 1 46 ? -5.969 1.753 -3.521 1 94.5 46 ILE B O 1
ATOM 2366 N N . ALA B 1 47 ? -8.102 1.629 -2.932 1 94.94 47 ALA B N 1
ATOM 2367 C CA . ALA B 1 47 ? -8.242 3.066 -2.715 1 94.94 47 ALA B CA 1
ATOM 2368 C C . ALA B 1 47 ? -7.309 3.547 -1.605 1 94.94 47 ALA B C 1
ATOM 2370 O O . ALA B 1 47 ? -6.598 4.543 -1.77 1 94.94 47 ALA B O 1
ATOM 2371 N N . LEU B 1 48 ? -7.316 2.824 -0.482 1 95.62 48 LEU B N 1
ATOM 2372 C CA . LEU B 1 48 ? -6.492 3.229 0.652 1 95.62 48 LEU B CA 1
ATOM 2373 C C . LEU B 1 48 ? -5.012 3.033 0.344 1 95.62 48 LEU B C 1
ATOM 2375 O O . LEU B 1 48 ? -4.176 3.836 0.765 1 95.62 48 LEU B O 1
ATOM 2379 N N . THR B 1 49 ? -4.695 1.98 -0.334 1 97 49 THR B N 1
ATOM 2380 C CA . THR B 1 49 ? -3.312 1.768 -0.744 1 97 49 THR B CA 1
ATOM 2381 C C . THR B 1 49 ? -2.844 2.887 -1.67 1 97 49 THR B C 1
ATOM 2383 O O . THR B 1 49 ? -1.724 3.383 -1.535 1 97 49 THR B O 1
ATOM 2386 N N . ASN B 1 50 ? -3.691 3.32 -2.574 1 97.44 50 ASN B N 1
ATOM 2387 C CA . ASN B 1 50 ? -3.361 4.449 -3.438 1 97.44 50 ASN B CA 1
ATOM 2388 C C . ASN B 1 50 ? -3.129 5.723 -2.631 1 97.44 50 ASN B C 1
ATOM 2390 O O . ASN B 1 50 ? -2.191 6.473 -2.904 1 97.44 50 ASN B O 1
ATOM 2394 N N . THR B 1 51 ? -3.984 5.93 -1.703 1 97.94 51 THR B N 1
ATOM 2395 C CA . THR B 1 51 ? -3.846 7.109 -0.854 1 97.94 51 THR B CA 1
ATOM 2396 C C . THR B 1 51 ? -2.523 7.078 -0.094 1 97.94 51 THR B C 1
ATOM 2398 O O . THR B 1 51 ? -1.792 8.07 -0.069 1 97.94 51 THR B O 1
ATOM 2401 N N . ALA B 1 52 ? -2.246 5.938 0.511 1 97.44 52 ALA B N 1
ATOM 2402 C CA . ALA B 1 52 ? -0.982 5.781 1.228 1 97.44 52 ALA B CA 1
ATOM 2403 C C . ALA B 1 52 ? 0.206 6.043 0.308 1 97.44 52 ALA B C 1
ATOM 2405 O O . ALA B 1 52 ? 1.153 6.738 0.689 1 97.44 52 ALA B O 1
ATOM 2406 N N . LEU B 1 53 ? 0.112 5.551 -0.859 1 96.94 53 LEU B N 1
ATOM 2407 C CA . LEU B 1 53 ? 1.168 5.711 -1.853 1 96.94 53 LEU B CA 1
ATOM 2408 C C . LEU B 1 53 ? 1.379 7.184 -2.188 1 96.94 53 LEU B C 1
ATOM 2410 O O . LEU B 1 53 ? 2.516 7.66 -2.232 1 96.94 53 LEU B O 1
ATOM 2414 N N . ASP B 1 54 ? 0.333 7.887 -2.426 1 97.81 54 ASP B N 1
ATOM 2415 C CA . ASP B 1 54 ? 0.404 9.312 -2.727 1 97.81 54 ASP B CA 1
ATOM 2416 C C . ASP B 1 54 ? 1.041 10.086 -1.573 1 97.81 54 ASP B C 1
ATOM 2418 O O . ASP B 1 54 ? 1.88 10.961 -1.794 1 97.81 54 ASP B O 1
ATOM 2422 N N . LEU B 1 55 ? 0.659 9.734 -0.387 1 98.44 55 LEU B N 1
ATOM 2423 C CA . LEU B 1 55 ? 1.146 10.438 0.794 1 98.44 55 LEU B CA 1
ATOM 2424 C C . LEU B 1 55 ? 2.635 10.188 1.003 1 98.44 55 LEU B C 1
ATOM 2426 O O . LEU B 1 55 ? 3.385 11.109 1.332 1 98.44 55 LEU B O 1
ATOM 2430 N N . ILE B 1 56 ? 3.055 9.023 0.806 1 97.19 56 ILE B N 1
ATOM 2431 C CA . ILE B 1 56 ? 4.473 8.711 0.945 1 97.19 56 ILE B CA 1
ATOM 2432 C C . ILE B 1 56 ? 5.27 9.422 -0.15 1 97.19 56 ILE B C 1
ATOM 2434 O O . ILE B 1 56 ? 6.387 9.883 0.086 1 97.19 56 ILE B O 1
ATOM 2438 N N . GLY B 1 57 ? 4.707 9.477 -1.36 1 97 57 GLY B N 1
ATOM 2439 C CA . GLY B 1 57 ? 5.336 10.258 -2.412 1 97 57 GLY B CA 1
ATOM 2440 C C . GLY B 1 57 ? 5.516 11.719 -2.041 1 97 57 GLY B C 1
ATOM 2441 O O . GLY B 1 57 ? 6.582 12.289 -2.27 1 97 57 GLY B O 1
ATOM 2442 N N . GLN B 1 58 ? 4.516 12.297 -1.476 1 98.44 58 GLN B N 1
ATOM 2443 C CA . GLN B 1 58 ? 4.59 13.68 -1.012 1 98.44 58 GLN B CA 1
ATOM 2444 C C . GLN B 1 58 ? 5.656 13.836 0.067 1 98.44 58 GLN B C 1
ATOM 2446 O O . GLN B 1 58 ? 6.363 14.852 0.1 1 98.44 58 GLN B O 1
ATOM 2451 N N . THR B 1 59 ? 5.727 12.82 0.928 1 98.62 59 THR B N 1
ATOM 2452 C CA . THR B 1 59 ? 6.734 12.828 1.982 1 98.62 59 THR B CA 1
ATOM 2453 C C . THR B 1 59 ? 8.133 12.992 1.394 1 98.62 59 THR B C 1
ATOM 2455 O O . THR B 1 59 ? 8.914 13.828 1.857 1 98.62 59 THR B O 1
ATOM 2458 N N . GLN B 1 60 ? 8.414 12.25 0.371 1 97.88 60 GLN B N 1
ATOM 2459 C CA . GLN B 1 60 ? 9.719 12.289 -0.273 1 97.88 60 GLN B CA 1
ATOM 2460 C C . GLN B 1 60 ? 10.023 13.688 -0.815 1 97.88 60 GLN B C 1
ATOM 2462 O O . GLN B 1 60 ? 11.156 14.172 -0.705 1 97.88 60 GLN B O 1
ATOM 2467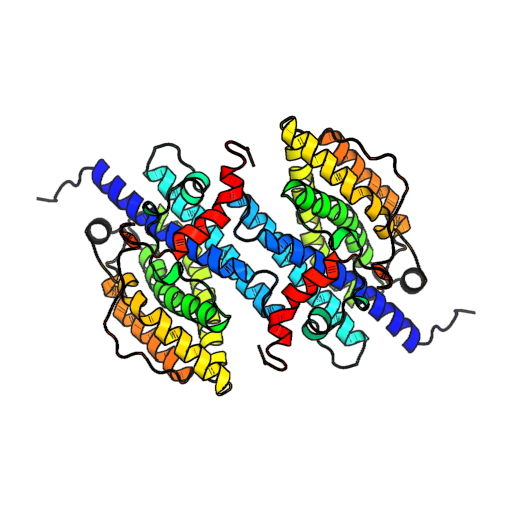 N N . LEU B 1 61 ? 9.055 14.336 -1.379 1 98.25 61 LEU B N 1
ATOM 2468 C CA . LEU B 1 61 ? 9.234 15.656 -1.963 1 98.25 61 LEU B CA 1
ATOM 2469 C C . LEU B 1 61 ? 9.469 16.703 -0.878 1 98.25 61 LEU B C 1
ATOM 2471 O O . LEU B 1 61 ? 10.461 17.438 -0.927 1 98.25 61 LEU B O 1
ATOM 2475 N N . TRP B 1 62 ? 8.633 16.75 0.179 1 98.81 62 TRP B N 1
ATOM 2476 C CA . TRP B 1 62 ? 8.719 17.766 1.229 1 98.81 62 TRP B CA 1
ATOM 2477 C C . TRP B 1 62 ? 9.992 17.578 2.053 1 98.81 62 TRP B C 1
ATOM 2479 O O . TRP B 1 62 ? 10.742 18.531 2.273 1 98.81 62 TRP B O 1
ATOM 2489 N N . LEU B 1 63 ? 10.258 16.359 2.48 1 98.69 63 LEU B N 1
ATOM 2490 C CA . LEU B 1 63 ? 11.422 16.125 3.33 1 98.69 63 LEU B CA 1
ATOM 2491 C C . LEU B 1 63 ? 12.711 16.188 2.518 1 98.69 63 LEU B C 1
ATOM 2493 O O . LEU B 1 63 ? 13.758 16.578 3.043 1 98.69 63 LEU B O 1
ATOM 2497 N N . GLY B 1 64 ? 12.578 15.805 1.23 1 98.44 64 GLY B N 1
ATOM 2498 C CA . GLY B 1 64 ? 13.734 16.016 0.367 1 98.44 64 GLY B CA 1
ATOM 2499 C C . GLY B 1 64 ? 14.148 17.484 0.282 1 98.44 64 GLY B C 1
ATOM 2500 O O . GLY B 1 64 ? 15.32 17.797 0.451 1 98.44 64 GLY B O 1
ATOM 2501 N N . TYR B 1 65 ? 13.18 18.344 0.035 1 98.69 65 TYR B N 1
ATOM 2502 C CA . TYR B 1 65 ? 13.469 19.766 -0.018 1 98.69 65 TYR B CA 1
ATOM 2503 C C . TYR B 1 65 ? 13.93 20.281 1.341 1 98.69 65 TYR B C 1
ATOM 2505 O O . TYR B 1 65 ? 14.812 21.141 1.422 1 98.69 65 TYR B O 1
ATOM 2513 N N . ALA B 1 66 ? 13.367 19.75 2.412 1 98.56 66 ALA B N 1
ATOM 2514 C CA . ALA B 1 66 ? 13.82 20.125 3.75 1 98.56 66 ALA B CA 1
ATOM 2515 C C . ALA B 1 66 ? 15.305 19.844 3.928 1 98.56 66 ALA B C 1
ATOM 2517 O O . ALA B 1 66 ? 16.047 20.672 4.473 1 98.56 66 ALA B O 1
ATOM 2518 N N . GLY B 1 67 ? 15.68 18.656 3.494 1 98.06 67 GLY B N 1
ATOM 2519 C CA . GLY B 1 67 ? 17.094 18.312 3.568 1 98.06 67 GLY B CA 1
ATOM 2520 C C . GLY B 1 67 ? 17.984 19.281 2.811 1 98.06 67 GLY B C 1
ATOM 2521 O O . GLY B 1 67 ? 19.047 19.672 3.297 1 98.06 67 GLY B O 1
ATOM 2522 N N . GLU B 1 68 ? 17.531 19.688 1.651 1 97.88 68 GLU B N 1
ATOM 2523 C CA . GLU B 1 68 ? 18.281 20.656 0.849 1 97.88 68 GLU B CA 1
ATOM 2524 C C . GLU B 1 68 ? 18.391 22 1.566 1 97.88 68 GLU B C 1
ATOM 2526 O O . GLU B 1 68 ? 19.469 22.609 1.589 1 97.88 68 GLU B O 1
ATOM 2531 N N . VAL B 1 69 ? 17.328 22.469 2.135 1 97.69 69 VAL B N 1
ATOM 2532 C CA . VAL B 1 69 ? 17.281 23.766 2.812 1 97.69 69 VAL B CA 1
ATOM 2533 C C . VAL B 1 69 ? 18.156 23.734 4.062 1 97.69 69 VAL B C 1
ATOM 2535 O O . VAL B 1 69 ? 18.859 24.703 4.363 1 97.69 69 VAL B O 1
ATOM 2538 N N . GLU B 1 70 ? 18.047 22.578 4.754 1 95.94 70 GLU B N 1
ATOM 2539 C CA . GLU B 1 70 ? 18.859 22.422 5.957 1 95.94 70 GLU B CA 1
ATOM 2540 C C . GLU B 1 70 ? 20.344 22.516 5.633 1 95.94 70 GLU B C 1
ATOM 2542 O O . GLU B 1 70 ? 21.125 23.078 6.41 1 95.94 70 GLU B O 1
ATOM 2547 N N . GLY B 1 71 ? 20.797 21.906 4.527 1 95.38 71 GLY B N 1
ATOM 2548 C CA . GLY B 1 71 ? 22.172 21.984 4.059 1 95.38 71 GLY B CA 1
ATOM 2549 C C . GLY B 1 71 ? 23.141 21.141 4.883 1 95.38 71 GLY B C 1
ATOM 2550 O O . GLY B 1 71 ? 24.328 21.438 4.93 1 95.38 71 GLY B O 1
ATOM 2551 N N . LYS B 1 72 ? 22.656 20.156 5.578 1 95.62 72 LYS B N 1
ATOM 2552 C CA . LYS B 1 72 ? 23.516 19.328 6.426 1 95.62 72 LYS B CA 1
ATOM 2553 C C . LYS B 1 72 ? 23.734 17.953 5.812 1 95.62 72 LYS B C 1
ATOM 2555 O O . LYS B 1 72 ? 24.25 17.047 6.469 1 95.62 72 LYS B O 1
ATOM 2560 N N . GLY B 1 73 ? 23.234 17.703 4.633 1 95.5 73 GLY B N 1
ATOM 2561 C CA . GLY B 1 73 ? 23.5 16.469 3.914 1 95.5 73 GLY B CA 1
ATOM 2562 C C . GLY B 1 73 ? 22.484 15.375 4.215 1 95.5 73 GLY B C 1
ATOM 2563 O O . GLY B 1 73 ? 22.594 14.266 3.693 1 95.5 73 GLY B O 1
ATOM 2564 N N . ARG B 1 74 ? 21.469 15.695 5.023 1 95.5 74 ARG B N 1
ATOM 2565 C CA . ARG B 1 74 ? 20.469 14.664 5.316 1 95.5 74 ARG B CA 1
ATOM 2566 C C . ARG B 1 74 ? 19.484 14.516 4.164 1 95.5 74 ARG B C 1
ATOM 2568 O O . ARG B 1 74 ? 19 15.508 3.609 1 95.5 74 ARG B O 1
ATOM 2575 N N . SER B 1 75 ? 19.219 13.203 3.785 1 95.62 75 SER B N 1
ATOM 2576 C CA . SER B 1 75 ? 18.25 12.875 2.744 1 95.62 75 SER B CA 1
ATOM 2577 C C . SER B 1 75 ? 16.828 12.828 3.305 1 95.62 75 SER B C 1
ATOM 2579 O O . SER B 1 75 ? 16.641 12.938 4.516 1 95.62 75 SER B O 1
ATOM 2581 N N . ALA B 1 76 ? 15.844 12.711 2.396 1 96.81 76 ALA B N 1
ATOM 2582 C CA . ALA B 1 76 ? 14.461 12.484 2.818 1 96.81 76 ALA B CA 1
ATOM 2583 C C . ALA B 1 76 ? 14.367 11.25 3.721 1 96.81 76 ALA B C 1
ATOM 2585 O O . ALA B 1 76 ? 13.633 11.258 4.711 1 96.81 76 ALA B O 1
ATOM 2586 N N . ASN B 1 77 ? 15.109 10.211 3.439 1 95 77 ASN B N 1
ATOM 2587 C CA . ASN B 1 77 ? 15.125 9.008 4.258 1 95 77 ASN B CA 1
ATOM 2588 C C . ASN B 1 77 ? 15.664 9.281 5.66 1 95 77 ASN B C 1
ATOM 2590 O O . ASN B 1 77 ? 15.102 8.812 6.648 1 95 77 ASN B O 1
ATOM 2594 N N . ASP B 1 78 ? 16.766 10.016 5.695 1 94.56 78 ASP B N 1
ATOM 2595 C CA . ASP B 1 78 ? 17.328 10.352 7 1 94.56 78 ASP B CA 1
ATOM 2596 C C . ASP B 1 78 ? 16.312 11.102 7.863 1 94.56 78 ASP B C 1
ATOM 2598 O O . ASP B 1 78 ? 16.141 10.781 9.039 1 94.56 78 ASP B O 1
ATOM 2602 N N . LEU B 1 79 ? 15.633 12.031 7.223 1 96.94 79 LEU B N 1
ATOM 2603 C CA . LEU B 1 79 ? 14.68 12.859 7.957 1 96.94 79 LEU B CA 1
ATOM 2604 C C . LEU B 1 79 ? 13.445 12.062 8.336 1 96.94 79 LEU B C 1
ATOM 2606 O O . LEU B 1 79 ? 12.82 12.32 9.367 1 96.94 79 LEU B O 1
ATOM 2610 N N . ALA B 1 80 ? 13.133 11.039 7.574 1 96.31 80 ALA B N 1
ATOM 2611 C CA . ALA B 1 80 ? 11.945 10.227 7.84 1 96.31 80 ALA B CA 1
ATOM 2612 C C . ALA B 1 80 ? 12.234 9.164 8.891 1 96.31 80 ALA B C 1
ATOM 2614 O O . ALA B 1 80 ? 11.398 8.883 9.75 1 96.31 80 ALA B O 1
ATOM 2615 N N . PHE B 1 81 ? 13.484 8.625 8.914 1 94.06 81 PHE B N 1
ATOM 2616 C CA . PHE B 1 81 ? 13.633 7.359 9.625 1 94.06 81 PHE B CA 1
ATOM 2617 C C . PHE B 1 81 ? 14.625 7.496 10.773 1 94.06 81 PHE B C 1
ATOM 2619 O O . PHE B 1 81 ? 14.719 6.613 11.625 1 94.06 81 PHE B O 1
ATOM 2626 N N . LEU B 1 82 ? 15.328 8.594 10.828 1 92.75 82 LEU B N 1
ATOM 2627 C CA . LEU B 1 82 ? 16.406 8.633 11.812 1 92.75 82 LEU B CA 1
ATOM 2628 C C . LEU B 1 82 ? 16.141 9.695 12.867 1 92.75 82 LEU B C 1
ATOM 2630 O O . LEU B 1 82 ? 16.875 9.812 13.844 1 92.75 82 LEU B O 1
ATOM 2634 N N . ARG B 1 83 ? 15.078 10.469 12.727 1 94.81 83 ARG B N 1
ATOM 2635 C CA . ARG B 1 83 ? 14.75 11.469 13.742 1 94.81 83 ARG B CA 1
ATOM 2636 C C . ARG B 1 83 ? 14.016 10.836 14.922 1 94.81 83 ARG B C 1
ATOM 2638 O O . ARG B 1 83 ? 13.336 9.82 14.758 1 94.81 83 ARG B O 1
ATOM 2645 N N . ASP B 1 84 ? 14.18 11.5 16.047 1 92.69 84 ASP B N 1
ATOM 2646 C CA . ASP B 1 84 ? 13.477 11.062 17.234 1 92.69 84 ASP B CA 1
ATOM 2647 C C . ASP B 1 84 ? 12.062 11.641 17.281 1 92.69 84 ASP B C 1
ATOM 2649 O O . ASP B 1 84 ? 11.758 12.594 16.562 1 92.69 84 ASP B O 1
ATOM 2653 N N . VAL B 1 85 ? 11.266 11.125 18.172 1 94 85 VAL B N 1
ATOM 2654 C CA . VAL B 1 85 ? 9.852 11.453 18.297 1 94 85 VAL B CA 1
ATOM 2655 C C . VAL B 1 85 ? 9.688 12.961 18.5 1 94 85 VAL B C 1
ATOM 2657 O O . VAL B 1 85 ? 8.773 13.57 17.938 1 94 85 VAL B O 1
ATOM 2660 N N . TYR B 1 86 ? 10.523 13.648 19.25 1 93.31 86 TYR B N 1
ATOM 2661 C CA . TYR B 1 86 ? 10.375 15.055 19.594 1 93.31 86 TYR B CA 1
ATOM 2662 C C . TYR B 1 86 ? 10.773 15.945 18.422 1 93.31 86 TYR B C 1
ATOM 2664 O O . TYR B 1 86 ? 10.5 17.156 18.422 1 93.31 86 TYR B O 1
ATOM 2672 N N . ASP B 1 87 ? 11.352 15.336 17.391 1 95.81 87 ASP B N 1
ATOM 2673 C CA . ASP B 1 87 ? 11.781 16.109 16.234 1 95.81 87 ASP B CA 1
ATOM 2674 C C . ASP B 1 87 ? 10.711 16.109 15.141 1 95.81 87 ASP B C 1
ATOM 2676 O O . ASP B 1 87 ? 10.859 16.781 14.125 1 95.81 87 ASP B O 1
ATOM 2680 N N . PHE B 1 88 ? 9.711 15.367 15.367 1 97.56 88 PHE B N 1
ATOM 2681 C CA . PHE B 1 88 ? 8.625 15.359 14.398 1 97.56 88 PHE B CA 1
ATOM 2682 C C . PHE B 1 88 ? 7.703 16.562 14.594 1 97.56 88 PHE B C 1
ATOM 2684 O O . PHE B 1 88 ? 7.582 17.078 15.711 1 97.56 88 PHE B O 1
ATOM 2691 N N . ARG B 1 89 ? 7.043 16.984 13.516 1 97.75 89 ARG B N 1
ATOM 2692 C CA . ARG B 1 89 ? 6.32 18.25 13.516 1 97.75 89 ARG B CA 1
ATOM 2693 C C . ARG B 1 89 ? 4.902 18.078 12.984 1 97.75 89 ARG B C 1
ATOM 2695 O O . ARG B 1 89 ? 4.254 19.047 12.578 1 97.75 89 ARG B O 1
ATOM 2702 N N . ASN B 1 90 ? 4.434 16.844 12.859 1 98.12 90 ASN B N 1
ATOM 2703 C CA . ASN B 1 90 ? 3.07 16.594 12.414 1 98.12 90 ASN B CA 1
ATOM 2704 C C . ASN B 1 90 ? 2.047 17 13.469 1 98.12 90 ASN B C 1
ATOM 2706 O O . ASN B 1 90 ? 2.373 17.094 14.648 1 98.12 90 ASN B O 1
ATOM 2710 N N . VAL B 1 91 ? 0.84 17.25 13.055 1 97.31 91 VAL B N 1
ATOM 2711 C CA . VAL B 1 91 ? -0.241 17.562 13.984 1 97.31 91 VAL B CA 1
ATOM 2712 C C . VAL B 1 91 ? -0.658 16.281 14.727 1 97.31 91 VAL B C 1
ATOM 2714 O O . VAL B 1 91 ? -0.56 15.18 14.18 1 97.31 91 VAL B O 1
ATOM 2717 N N . LEU B 1 92 ? -1.229 16.438 15.875 1 96.94 92 LEU B N 1
ATOM 2718 C CA . LEU B 1 92 ? -1.535 15.344 16.781 1 96.94 92 LEU B CA 1
ATOM 2719 C C . LEU B 1 92 ? -2.611 14.438 16.188 1 96.94 92 LEU B C 1
ATOM 2721 O O . LEU B 1 92 ? -2.568 13.211 16.375 1 96.94 92 LEU B O 1
ATOM 2725 N N . MET B 1 93 ? -3.559 14.961 15.469 1 96.94 93 MET B N 1
ATOM 2726 C CA . MET B 1 93 ? -4.664 14.203 14.891 1 96.94 93 MET B CA 1
ATOM 2727 C C . MET B 1 93 ? -4.152 13.031 14.062 1 96.94 93 MET B C 1
ATOM 2729 O O . MET B 1 93 ? -4.766 11.961 14.047 1 96.94 93 MET B O 1
ATOM 2733 N N . LEU B 1 94 ? -3.01 13.18 13.469 1 97.81 94 LEU B N 1
ATOM 2734 C CA . LEU B 1 94 ? -2.537 12.219 12.477 1 97.81 94 LEU B CA 1
ATOM 2735 C C . LEU B 1 94 ? -1.801 11.062 13.156 1 97.81 94 LEU B C 1
ATOM 2737 O O . LEU B 1 94 ? -1.574 10.023 12.539 1 97.81 94 LEU B O 1
ATOM 2741 N N . GLU B 1 95 ? -1.481 11.273 14.461 1 95.12 95 GLU B N 1
ATOM 2742 C CA . GLU B 1 95 ? -0.7 10.266 15.172 1 95.12 95 GLU B CA 1
ATOM 2743 C C . GLU B 1 95 ? -1.602 9.188 15.773 1 95.12 95 GLU B C 1
ATOM 2745 O O . GLU B 1 95 ? -1.136 8.102 16.109 1 95.12 95 GLU B O 1
ATOM 2750 N N . VAL B 1 96 ? -2.816 9.508 15.93 1 95.69 96 VAL B N 1
ATOM 2751 C CA . VAL B 1 96 ? -3.662 8.617 16.719 1 95.69 96 VAL B CA 1
ATOM 2752 C C . VAL B 1 96 ? -3.918 7.328 15.93 1 95.69 96 VAL B C 1
ATOM 2754 O O . VAL B 1 96 ? -3.957 7.344 14.695 1 95.69 96 VAL B O 1
ATOM 2757 N N . PRO B 1 97 ? -4.105 6.207 16.641 1 96.38 97 PRO B N 1
ATOM 2758 C CA . PRO B 1 97 ? -4.312 4.926 15.969 1 96.38 97 PRO B CA 1
ATOM 2759 C C . PRO B 1 97 ? -5.605 4.883 15.156 1 96.38 97 PRO B C 1
ATOM 2761 O O . PRO B 1 97 ? -6.547 5.625 15.453 1 96.38 97 PRO B O 1
ATOM 2764 N N . ASN B 1 98 ? -5.633 4.039 14.188 1 94.81 98 ASN B N 1
ATOM 2765 C CA . ASN B 1 98 ? -6.785 3.896 13.305 1 94.81 98 ASN B CA 1
ATOM 2766 C C . ASN B 1 98 ? -8.016 3.402 14.062 1 94.81 98 ASN B C 1
ATOM 2768 O O . ASN B 1 98 ? -9.141 3.791 13.75 1 94.81 98 ASN B O 1
ATOM 2772 N N . GLU B 1 99 ? -7.809 2.502 15.055 1 91.5 99 GLU B N 1
ATOM 2773 C CA . GLU B 1 99 ? -8.875 1.841 15.805 1 91.5 99 GLU B CA 1
ATOM 2774 C C . GLU B 1 99 ? -9.789 1.051 14.875 1 91.5 99 GLU B C 1
ATOM 2776 O O . GLU B 1 99 ? -9.742 -0.181 14.844 1 91.5 99 GLU B O 1
ATOM 2781 N N . ASP B 1 100 ? -10.609 1.717 14.047 1 90.25 100 ASP B N 1
ATOM 2782 C CA . ASP B 1 100 ? -11.469 1.061 13.062 1 90.25 100 ASP B CA 1
ATOM 2783 C C . ASP B 1 100 ? -11.477 1.831 11.75 1 90.25 100 ASP B C 1
ATOM 2785 O O . ASP B 1 100 ? -10.789 2.842 11.609 1 90.25 100 ASP B O 1
ATOM 2789 N N . PHE B 1 101 ? -12.266 1.291 10.797 1 90 101 PHE B N 1
ATOM 2790 C CA . PHE B 1 101 ? -12.305 1.845 9.445 1 90 101 PHE B CA 1
ATOM 2791 C C . PHE B 1 101 ? -12.938 3.232 9.453 1 90 101 PHE B C 1
ATOM 2793 O O . PHE B 1 101 ? -12.484 4.125 8.727 1 90 101 PHE B O 1
ATOM 2800 N N . GLY B 1 102 ? -13.953 3.465 10.25 1 91.5 102 GLY B N 1
ATOM 2801 C CA . GLY B 1 102 ? -14.625 4.75 10.359 1 91.5 102 GLY B CA 1
ATOM 2802 C C . GLY B 1 102 ? -13.711 5.867 10.82 1 91.5 102 GLY B C 1
ATOM 2803 O O . GLY B 1 102 ? -13.68 6.945 10.219 1 91.5 102 GLY B O 1
ATOM 2804 N N . ARG B 1 103 ? -12.953 5.664 11.859 1 95.5 103 ARG B N 1
ATOM 2805 C CA . ARG B 1 103 ? -12.039 6.68 12.367 1 95.5 103 ARG B CA 1
ATOM 2806 C C . ARG B 1 103 ? -10.953 7.004 11.344 1 95.5 103 ARG B C 1
ATOM 2808 O O . ARG B 1 103 ? -10.547 8.156 11.211 1 95.5 103 ARG B O 1
ATOM 2815 N N . THR B 1 104 ? -10.477 5.914 10.688 1 96.12 104 THR B N 1
ATOM 2816 C CA . THR B 1 104 ? -9.492 6.117 9.641 1 96.12 104 THR B CA 1
ATOM 2817 C C . THR B 1 104 ? -10.008 7.102 8.594 1 96.12 104 THR B C 1
ATOM 2819 O O . THR B 1 104 ? -9.312 8.062 8.242 1 96.12 104 THR B O 1
ATOM 2822 N N . LEU B 1 105 ? -11.211 6.879 8.133 1 95.81 105 LEU B N 1
ATOM 2823 C CA . LEU B 1 105 ? -11.758 7.688 7.055 1 95.81 105 LEU B CA 1
ATOM 2824 C C . LEU B 1 105 ? -12.133 9.078 7.555 1 95.81 105 LEU B C 1
ATOM 2826 O O . LEU B 1 105 ? -11.984 10.062 6.828 1 95.81 105 LEU B O 1
ATOM 2830 N N . MET B 1 106 ? -12.625 9.164 8.789 1 98 106 MET B N 1
ATOM 2831 C CA . MET B 1 106 ? -12.938 10.469 9.359 1 98 106 MET B CA 1
ATOM 2832 C C . MET B 1 106 ? -11.68 11.32 9.5 1 98 106 MET B C 1
ATOM 2834 O O . MET B 1 106 ? -11.688 12.5 9.164 1 98 106 MET B O 1
ATOM 2838 N N . ARG B 1 107 ? -10.641 10.727 9.977 1 98.56 107 ARG B N 1
ATOM 2839 C CA . ARG B 1 107 ? -9.367 11.43 10.086 1 98.56 107 ARG B CA 1
ATOM 2840 C C . ARG B 1 107 ? -8.883 11.906 8.719 1 98.56 107 ARG B C 1
ATOM 2842 O O . ARG B 1 107 ? -8.453 13.047 8.562 1 98.56 107 ARG B O 1
ATOM 2849 N N . GLN B 1 108 ? -8.922 10.945 7.746 1 98.5 108 GLN B N 1
ATOM 2850 C CA . GLN B 1 108 ? -8.523 11.281 6.387 1 98.5 108 GLN B CA 1
ATOM 2851 C C . GLN B 1 108 ? -9.336 12.461 5.848 1 98.5 108 GLN B C 1
ATOM 2853 O O . GLN B 1 108 ? -8.773 13.398 5.277 1 98.5 108 GLN B O 1
ATOM 2858 N N . PHE B 1 109 ? -10.641 12.469 6.066 1 98.75 109 PHE B N 1
ATOM 2859 C CA . PHE B 1 109 ? -11.547 13.5 5.578 1 98.75 109 PHE B CA 1
ATOM 2860 C C . PHE B 1 109 ? -11.227 14.844 6.211 1 98.75 109 PHE B C 1
ATOM 2862 O O . PHE B 1 109 ? -11.078 15.844 5.512 1 98.75 109 PHE B O 1
ATOM 2869 N N . LEU B 1 110 ? -11.094 14.852 7.539 1 98.69 110 LEU B N 1
ATOM 2870 C CA . LEU B 1 110 ? -10.828 16.094 8.242 1 98.69 110 LEU B CA 1
ATOM 2871 C C . LEU B 1 110 ? -9.508 16.719 7.785 1 98.69 110 LEU B C 1
ATOM 2873 O O . LEU B 1 110 ? -9.406 17.938 7.637 1 98.69 110 LEU B O 1
ATOM 2877 N N . PHE B 1 111 ? -8.531 15.914 7.574 1 98.81 111 PHE B N 1
ATOM 2878 C CA . PHE B 1 111 ? -7.227 16.406 7.129 1 98.81 111 PHE B CA 1
ATOM 2879 C C . PHE B 1 111 ? -7.273 16.812 5.66 1 98.81 111 PHE B C 1
ATOM 2881 O O . PHE B 1 111 ? -6.707 17.828 5.277 1 98.81 111 PHE B O 1
ATOM 2888 N N . ASP B 1 112 ? -7.945 15.953 4.801 1 98.75 112 ASP B N 1
ATOM 2889 C CA . ASP B 1 112 ? -8.07 16.281 3.387 1 98.75 112 ASP B CA 1
ATOM 2890 C C . ASP B 1 112 ? -8.758 17.641 3.197 1 98.75 112 ASP B C 1
ATOM 2892 O O . ASP B 1 112 ? -8.359 18.422 2.332 1 98.75 112 ASP B O 1
ATOM 2896 N N . ALA B 1 113 ? -9.789 17.875 3.943 1 98.75 113 ALA B N 1
ATOM 2897 C CA . ALA B 1 113 ? -10.539 19.125 3.859 1 98.75 113 ALA B CA 1
ATOM 2898 C C . ALA B 1 113 ? -9.633 20.328 4.129 1 98.75 113 ALA B C 1
ATOM 2900 O O . ALA B 1 113 ? -9.859 21.406 3.602 1 98.75 113 ALA B O 1
ATOM 2901 N N . PHE B 1 114 ? -8.625 20.141 4.984 1 98.5 114 PHE B N 1
ATOM 2902 C CA . PHE B 1 114 ? -7.641 21.188 5.246 1 98.5 114 PHE B CA 1
ATOM 2903 C C . PHE B 1 114 ? -6.594 21.234 4.141 1 98.5 114 PHE B C 1
ATOM 2905 O O . PHE B 1 114 ? -6.207 22.312 3.688 1 98.5 114 PHE B O 1
ATOM 2912 N N . GLN B 1 115 ? -6.156 20.062 3.725 1 98.44 115 GLN B N 1
ATOM 2913 C CA . GLN B 1 115 ? -5.012 19.922 2.83 1 98.44 115 GLN B CA 1
ATOM 2914 C C . GLN B 1 115 ? -5.301 20.547 1.468 1 98.44 115 GLN B C 1
ATOM 2916 O O . GLN B 1 115 ? -4.418 21.141 0.848 1 98.44 115 GLN B O 1
ATOM 2921 N N . VAL B 1 116 ? -6.516 20.406 0.924 1 98.62 116 VAL B N 1
ATOM 2922 C CA . VAL B 1 116 ? -6.836 20.875 -0.423 1 98.62 116 VAL B CA 1
ATOM 2923 C C . VAL B 1 116 ? -6.699 22.391 -0.499 1 98.62 116 VAL B C 1
ATOM 2925 O O . VAL B 1 116 ? -5.918 22.906 -1.297 1 98.62 116 VAL B O 1
ATOM 2928 N N . PRO B 1 117 ? -7.395 23.203 0.376 1 98.62 117 PRO B N 1
ATOM 2929 C CA . PRO B 1 117 ? -7.191 24.656 0.283 1 98.62 117 PRO B CA 1
ATOM 2930 C C . PRO B 1 117 ? -5.77 25.078 0.651 1 98.62 117 PRO B C 1
ATOM 2932 O O . PRO B 1 117 ? -5.25 26.047 0.107 1 98.62 117 PRO B O 1
ATOM 2935 N N . TRP B 1 118 ? -5.102 24.359 1.562 1 98.69 118 TRP B N 1
ATOM 2936 C CA . TRP B 1 118 ? -3.73 24.656 1.959 1 98.69 118 TRP B CA 1
ATOM 2937 C C . TRP B 1 118 ? -2.777 24.516 0.779 1 98.69 118 TRP B C 1
ATOM 2939 O O . TRP B 1 118 ? -2.049 25.453 0.438 1 98.69 118 TRP B O 1
ATOM 2949 N N . LEU B 1 119 ? -2.816 23.312 0.114 1 98.81 119 LEU B N 1
ATOM 2950 C CA . LEU B 1 119 ? -1.947 23.062 -1.029 1 98.81 119 LEU B CA 1
ATOM 2951 C C . LEU B 1 119 ? -2.289 23.984 -2.191 1 98.81 119 LEU B C 1
ATOM 2953 O O . LEU B 1 119 ? -1.399 24.438 -2.92 1 98.81 119 LEU B O 1
ATOM 2957 N N . THR B 1 120 ? -3.58 24.25 -2.377 1 98.69 120 THR B N 1
ATOM 2958 C CA . THR B 1 120 ? -3.996 25.188 -3.414 1 98.69 120 THR B CA 1
ATOM 2959 C C . THR B 1 120 ? -3.352 26.562 -3.197 1 98.69 120 THR B C 1
ATOM 2961 O O . THR B 1 120 ? -2.809 27.156 -4.133 1 98.69 120 THR B O 1
ATOM 2964 N N . ALA B 1 121 ? -3.42 27.031 -1.969 1 98.62 121 ALA B N 1
ATOM 2965 C CA . ALA B 1 121 ? -2.801 28.328 -1.643 1 98.62 121 ALA B CA 1
ATOM 2966 C C . ALA B 1 121 ? -1.292 28.266 -1.86 1 98.62 121 ALA B C 1
ATOM 2968 O O . ALA B 1 121 ? -0.697 29.234 -2.344 1 98.62 121 ALA B O 1
ATOM 2969 N N . LEU B 1 122 ? -0.634 27.125 -1.55 1 98.75 122 LEU B N 1
ATOM 2970 C CA . LEU B 1 122 ? 0.815 26.984 -1.653 1 98.75 122 LEU B CA 1
ATOM 2971 C C . LEU B 1 122 ? 1.256 26.969 -3.113 1 98.75 122 LEU B C 1
ATOM 2973 O O . LEU B 1 122 ? 2.434 27.188 -3.412 1 98.75 122 LEU B O 1
ATOM 2977 N N . CYS B 1 123 ? 0.334 26.688 -4.027 1 98.62 123 CYS B N 1
ATOM 2978 C CA . CYS B 1 123 ? 0.665 26.734 -5.445 1 98.62 123 CYS B CA 1
ATOM 2979 C C . CYS B 1 123 ? 1.08 28.141 -5.859 1 98.62 123 CYS B C 1
ATOM 2981 O O . CYS B 1 123 ? 1.777 28.312 -6.859 1 98.62 123 CYS B O 1
ATOM 2983 N N . ALA B 1 124 ? 0.698 29.156 -5.082 1 98.19 124 ALA B N 1
ATOM 2984 C CA . ALA B 1 124 ? 1.027 30.547 -5.367 1 98.19 124 ALA B CA 1
ATOM 2985 C C . ALA B 1 124 ? 2.18 31.031 -4.492 1 98.19 124 ALA B C 1
ATOM 2987 O O . ALA B 1 124 ? 2.404 32.25 -4.359 1 98.19 124 ALA B O 1
ATOM 2988 N N . SER B 1 125 ? 2.891 30.109 -3.889 1 98.69 125 SER B N 1
ATOM 2989 C CA . SER B 1 125 ? 3.994 30.453 -2.992 1 98.69 125 SER B CA 1
ATOM 2990 C C . SER B 1 125 ? 5.07 31.25 -3.719 1 98.69 125 SER B C 1
ATOM 2992 O O . SER B 1 125 ? 5.352 31 -4.895 1 98.69 125 SER B O 1
ATOM 2994 N N . SER B 1 126 ? 5.734 32.156 -2.992 1 98.25 126 SER B N 1
ATOM 2995 C CA . SER B 1 126 ? 6.879 32.906 -3.521 1 98.25 126 SER B CA 1
ATOM 2996 C C . SER B 1 126 ? 8.094 32 -3.668 1 98.25 126 SER B C 1
ATOM 2998 O O . SER B 1 126 ? 9.031 32.312 -4.406 1 98.25 126 SER B O 1
ATOM 3000 N N . ASN B 1 127 ? 8.109 30.906 -2.928 1 98.25 127 ASN B N 1
ATOM 3001 C CA . ASN B 1 127 ? 9.141 29.875 -3.059 1 98.25 127 ASN B CA 1
ATOM 3002 C C . ASN B 1 127 ? 8.781 28.859 -4.133 1 98.25 127 ASN B C 1
ATOM 3004 O O . ASN B 1 127 ? 7.871 28.047 -3.945 1 98.25 127 ASN B O 1
ATOM 3008 N N . GLN B 1 128 ? 9.531 28.875 -5.203 1 98.38 128 GLN B N 1
ATOM 3009 C CA . GLN B 1 128 ? 9.172 28.094 -6.387 1 98.38 128 GLN B CA 1
ATOM 3010 C C . GLN B 1 128 ? 9.156 26.609 -6.074 1 98.38 128 GLN B C 1
ATOM 3012 O O . GLN B 1 128 ? 8.328 25.859 -6.609 1 98.38 128 GLN B O 1
ATOM 3017 N N . ASN B 1 129 ? 10.102 26.109 -5.285 1 98.5 129 ASN B N 1
ATOM 3018 C CA . ASN B 1 129 ? 10.109 24.703 -4.922 1 98.5 129 ASN B CA 1
ATOM 3019 C C . ASN B 1 129 ? 8.844 24.312 -4.164 1 98.5 129 ASN B C 1
ATOM 3021 O O . ASN B 1 129 ? 8.258 23.266 -4.438 1 98.5 129 ASN B O 1
ATOM 3025 N N . VAL B 1 130 ? 8.422 25.172 -3.244 1 98.75 130 VAL B N 1
ATOM 3026 C CA . VAL B 1 130 ? 7.195 24.922 -2.49 1 98.75 130 VAL B CA 1
ATOM 3027 C C . VAL B 1 130 ? 5.996 24.906 -3.438 1 98.75 130 VAL B C 1
ATOM 3029 O O . VAL B 1 130 ? 5.152 24.016 -3.365 1 98.75 130 VAL B O 1
ATOM 3032 N N . ALA B 1 131 ? 5.945 25.828 -4.312 1 98.81 131 ALA B N 1
ATOM 3033 C CA . ALA B 1 131 ? 4.852 25.906 -5.277 1 98.81 131 ALA B CA 1
ATOM 3034 C C . ALA B 1 131 ? 4.789 24.672 -6.156 1 98.81 131 ALA B C 1
ATOM 3036 O O . ALA B 1 131 ? 3.707 24.141 -6.426 1 98.81 131 ALA B O 1
ATOM 3037 N N . ASP B 1 132 ? 5.922 24.188 -6.59 1 98.75 132 ASP B N 1
ATOM 3038 C CA . ASP B 1 132 ? 5.988 23.016 -7.461 1 98.75 132 ASP B CA 1
ATOM 3039 C C . ASP B 1 132 ? 5.508 21.766 -6.73 1 98.75 132 ASP B C 1
ATOM 3041 O O . ASP B 1 132 ? 4.754 20.969 -7.289 1 98.75 132 ASP B O 1
ATOM 3045 N N . ILE B 1 133 ? 5.973 21.531 -5.52 1 98.75 133 ILE B N 1
ATOM 3046 C CA . ILE B 1 133 ? 5.555 20.375 -4.73 1 98.75 133 ILE B CA 1
ATOM 3047 C C . ILE B 1 133 ? 4.051 20.453 -4.473 1 98.75 133 ILE B C 1
ATOM 3049 O O . ILE B 1 133 ? 3.352 19.438 -4.586 1 98.75 133 ILE B O 1
ATOM 3053 N N . ALA B 1 134 ? 3.566 21.656 -4.152 1 98.88 134 ALA B N 1
ATOM 3054 C CA . ALA B 1 134 ? 2.139 21.844 -3.906 1 98.88 134 ALA B CA 1
ATOM 3055 C C . ALA B 1 134 ? 1.32 21.516 -5.152 1 98.88 134 ALA B C 1
ATOM 3057 O O . ALA B 1 134 ? 0.274 20.875 -5.059 1 98.88 134 ALA B O 1
ATOM 3058 N N . ALA B 1 135 ? 1.775 21.938 -6.309 1 98.56 135 ALA B N 1
ATOM 3059 C CA . ALA B 1 135 ? 1.066 21.719 -7.562 1 98.56 135 ALA B CA 1
ATOM 3060 C C . ALA B 1 135 ? 0.958 20.219 -7.867 1 98.56 135 ALA B C 1
ATOM 3062 O O . ALA B 1 135 ? -0.066 19.75 -8.375 1 98.56 135 ALA B O 1
ATOM 3063 N N . LYS B 1 136 ? 1.955 19.484 -7.566 1 97.88 136 LYS B N 1
ATOM 3064 C CA . LYS B 1 136 ? 1.937 18.047 -7.758 1 97.88 136 LYS B CA 1
ATOM 3065 C C . LYS B 1 136 ? 1.023 17.359 -6.738 1 97.88 136 LYS B C 1
ATOM 3067 O O . LYS B 1 136 ? 0.302 16.422 -7.074 1 97.88 136 LYS B O 1
ATOM 3072 N N . SER B 1 137 ? 1.02 17.844 -5.559 1 98.5 137 SER B N 1
ATOM 3073 C CA . SER B 1 137 ? 0.342 17.203 -4.438 1 98.5 137 SER B CA 1
ATOM 3074 C C . SER B 1 137 ? -1.149 17.516 -4.438 1 98.5 137 SER B C 1
ATOM 3076 O O . SER B 1 137 ? -1.963 16.703 -3.996 1 98.5 137 SER B O 1
ATOM 3078 N N . VAL B 1 138 ? -1.513 18.75 -4.926 1 98.56 138 VAL B N 1
ATOM 3079 C CA . VAL B 1 138 ? -2.885 19.234 -4.781 1 98.56 138 VAL B CA 1
ATOM 3080 C C . VAL B 1 138 ? -3.822 18.375 -5.633 1 98.56 138 VAL B C 1
ATOM 3082 O O . VAL B 1 138 ? -4.969 18.125 -5.25 1 98.56 138 VAL B O 1
ATOM 3085 N N . LYS B 1 139 ? -3.389 17.875 -6.793 1 97.62 139 LYS B N 1
ATOM 3086 C CA . LYS B 1 139 ? -4.207 17.016 -7.629 1 97.62 139 LYS B CA 1
ATOM 3087 C C . LYS B 1 139 ? -4.594 15.734 -6.883 1 97.62 139 LYS B C 1
ATOM 3089 O O . LYS B 1 139 ? -5.762 15.336 -6.883 1 97.62 139 LYS B O 1
ATOM 3094 N N . GLU B 1 140 ? -3.629 15.164 -6.238 1 98.06 140 GLU B N 1
ATOM 3095 C CA . GLU B 1 140 ? -3.861 13.961 -5.445 1 98.06 140 GLU B CA 1
ATOM 3096 C C . GLU B 1 140 ? -4.758 14.258 -4.246 1 98.06 140 GLU B C 1
ATOM 3098 O O . GLU B 1 140 ? -5.66 13.484 -3.932 1 98.06 140 GLU B O 1
ATOM 3103 N N . ALA B 1 141 ? -4.52 15.375 -3.629 1 98.44 141 ALA B N 1
ATOM 3104 C CA . ALA B 1 141 ? -5.289 15.75 -2.443 1 98.44 141 ALA B CA 1
ATOM 3105 C C . ALA B 1 141 ? -6.762 15.945 -2.787 1 98.44 141 ALA B C 1
ATOM 3107 O O . ALA B 1 141 ? -7.645 15.609 -1.991 1 98.44 141 ALA B O 1
ATOM 3108 N N . ILE B 1 142 ? -7.027 16.516 -3.949 1 98.5 142 ILE B N 1
ATOM 3109 C CA . ILE B 1 142 ? -8.398 16.719 -4.395 1 98.5 142 ILE B CA 1
ATOM 3110 C C . ILE B 1 142 ? -9.109 15.367 -4.527 1 98.5 142 ILE B C 1
ATOM 3112 O O . ILE B 1 142 ? -10.242 15.211 -4.078 1 98.5 142 ILE B O 1
ATOM 3116 N N . TYR B 1 143 ? -8.398 14.422 -5.102 1 97.69 143 TYR B N 1
ATOM 3117 C CA . TYR B 1 143 ? -8.961 13.078 -5.227 1 97.69 143 TYR B CA 1
ATOM 3118 C C . TYR B 1 143 ? -9.203 12.461 -3.854 1 97.69 143 TYR B C 1
ATOM 3120 O O . TYR B 1 143 ? -10.219 11.797 -3.633 1 97.69 143 TYR B O 1
ATOM 3128 N N . HIS B 1 144 ? -8.273 12.656 -2.939 1 98.31 144 HIS B N 1
ATOM 3129 C CA . HIS B 1 144 ? -8.438 12.148 -1.582 1 98.31 144 HIS B CA 1
ATOM 3130 C C . HIS B 1 144 ? -9.68 12.734 -0.918 1 98.31 144 HIS B C 1
ATOM 3132 O O . HIS B 1 144 ? -10.453 12 -0.296 1 98.31 144 HIS B O 1
ATOM 3138 N N . LEU B 1 145 ? -9.836 14.031 -1.053 1 98.56 145 LEU B N 1
ATOM 3139 C CA . LEU B 1 145 ? -10.969 14.695 -0.423 1 98.56 145 LEU B CA 1
ATOM 3140 C C . LEU B 1 145 ? -12.281 14.195 -1.011 1 98.56 145 LEU B C 1
ATOM 3142 O O . LEU B 1 145 ? -13.242 13.945 -0.276 1 98.56 145 LEU B O 1
ATOM 3146 N N . ASP B 1 146 ? -12.336 14.086 -2.303 1 98.06 146 ASP B N 1
ATOM 3147 C CA . ASP B 1 146 ? -13.539 13.57 -2.949 1 98.06 146 ASP B CA 1
ATOM 3148 C C . ASP B 1 146 ? -13.906 12.195 -2.398 1 98.06 146 ASP B C 1
ATOM 3150 O O . ASP B 1 146 ? -15.047 11.977 -1.979 1 98.06 146 ASP B O 1
ATOM 3154 N N . ARG B 1 147 ? -12.992 11.367 -2.336 1 96.88 147 ARG B N 1
ATOM 3155 C CA . ARG B 1 147 ? -13.242 10 -1.896 1 96.88 147 ARG B CA 1
ATOM 3156 C C . ARG B 1 147 ? -13.602 9.953 -0.414 1 96.88 147 ARG B C 1
ATOM 3158 O O . ARG B 1 147 ? -14.539 9.266 -0.018 1 96.88 147 ARG B O 1
ATOM 3165 N N . SER B 1 148 ? -12.781 10.602 0.383 1 97.38 148 SER B N 1
ATOM 3166 C CA . SER B 1 148 ? -13.055 10.578 1.817 1 97.38 148 SER B CA 1
ATOM 3167 C C . SER B 1 148 ? -14.406 11.203 2.139 1 97.38 148 SER B C 1
ATOM 3169 O O . SER B 1 148 ? -15.125 10.719 3.016 1 97.38 148 SER B O 1
ATOM 3171 N N . THR B 1 149 ? -14.773 12.266 1.407 1 97.81 149 THR B N 1
ATOM 3172 C CA . THR B 1 149 ? -16.078 12.891 1.575 1 97.81 149 THR B CA 1
ATOM 3173 C C . THR B 1 149 ? -17.188 11.898 1.27 1 97.81 149 THR B C 1
ATOM 3175 O O . THR B 1 149 ? -18.109 11.719 2.072 1 97.81 149 THR B O 1
ATOM 3178 N N . GLU B 1 150 ? -17.078 11.227 0.173 1 96.25 150 GLU B N 1
ATOM 3179 C CA . GLU B 1 150 ? -18.094 10.258 -0.238 1 96.25 150 GLU B CA 1
ATOM 3180 C C . GLU B 1 150 ? -18.219 9.133 0.778 1 96.25 150 GLU B C 1
ATOM 3182 O O . GLU B 1 150 ? -19.328 8.695 1.096 1 96.25 150 GLU B O 1
ATOM 3187 N N . THR B 1 151 ? -17.109 8.672 1.236 1 93.94 151 THR B N 1
ATOM 3188 C CA . THR B 1 151 ? -17.109 7.551 2.172 1 93.94 151 THR B CA 1
ATOM 3189 C C . THR B 1 151 ? -17.719 7.969 3.512 1 93.94 151 THR B C 1
ATOM 3191 O O . THR B 1 151 ? -18.469 7.211 4.121 1 93.94 151 THR B O 1
ATOM 3194 N N . VAL B 1 152 ? -17.359 9.148 3.975 1 96.56 152 VAL B N 1
ATOM 3195 C CA . VAL B 1 152 ? -17.906 9.656 5.23 1 96.56 152 VAL B CA 1
ATOM 3196 C C . VAL B 1 152 ? -19.422 9.789 5.113 1 96.56 152 VAL B C 1
ATOM 3198 O O . VAL B 1 152 ? -20.156 9.414 6.031 1 96.56 152 VAL B O 1
ATOM 3201 N N . ILE B 1 153 ? -19.906 10.297 4 1 97 153 ILE B N 1
ATOM 3202 C CA . ILE B 1 153 ? -21.344 10.453 3.791 1 97 153 ILE B CA 1
ATOM 3203 C C . ILE B 1 153 ? -22 9.078 3.766 1 97 153 ILE B C 1
ATOM 3205 O O . ILE B 1 153 ? -23.016 8.859 4.434 1 97 153 ILE B O 1
ATOM 3209 N N . ALA B 1 154 ? -21.406 8.141 3.037 1 93.44 154 ALA B N 1
ATOM 3210 C CA . ALA B 1 154 ? -21.984 6.805 2.906 1 93.44 154 ALA B CA 1
ATOM 3211 C C . ALA B 1 154 ? -22.047 6.102 4.258 1 93.44 154 ALA B C 1
ATOM 3213 O O . ALA B 1 154 ? -23.062 5.488 4.594 1 93.44 154 ALA B O 1
ATOM 3214 N N . LEU B 1 155 ? -21.031 6.176 5.039 1 91.62 155 LEU B N 1
ATOM 3215 C CA . LEU B 1 155 ? -20.984 5.508 6.336 1 91.62 155 LEU B CA 1
ATOM 3216 C C . LEU B 1 155 ? -21.859 6.238 7.352 1 91.62 155 LEU B C 1
ATOM 3218 O O . LEU B 1 155 ? -22.516 5.602 8.18 1 91.62 155 LEU B O 1
ATOM 3222 N N . GLY B 1 156 ? -21.797 7.535 7.305 1 94.56 156 GLY B N 1
ATOM 3223 C CA . GLY B 1 156 ? -22.594 8.32 8.234 1 94.56 156 GLY B CA 1
ATOM 3224 C C . GLY B 1 156 ? -24.078 8.195 8 1 94.56 156 GLY B C 1
ATOM 3225 O O . GLY B 1 156 ? -24.859 8.172 8.953 1 94.56 156 GLY B O 1
ATOM 3226 N N . ASP B 1 157 ? -24.516 8.148 6.762 1 93 157 ASP B N 1
ATOM 3227 C CA . ASP B 1 157 ? -25.922 8.039 6.391 1 93 157 ASP B CA 1
ATOM 3228 C C . ASP B 1 157 ? -26.312 6.582 6.141 1 93 157 ASP B C 1
ATOM 3230 O O . ASP B 1 157 ? -27.25 6.309 5.391 1 93 157 ASP B O 1
ATOM 3234 N N . GLY B 1 158 ? -25.562 5.742 6.695 1 89.44 158 GLY B N 1
ATOM 3235 C CA . GLY B 1 158 ? -25.844 4.32 6.547 1 89.44 158 GLY B CA 1
ATOM 3236 C C . GLY B 1 158 ? -26.719 3.766 7.656 1 89.44 158 GLY B C 1
ATOM 3237 O O . GLY B 1 158 ? -27.766 4.336 7.969 1 89.44 158 GLY B O 1
ATOM 3238 N N . THR B 1 159 ? -26.406 2.609 8.156 1 89.69 159 THR B N 1
ATOM 3239 C CA . THR B 1 159 ? -27.141 1.987 9.25 1 89.69 159 THR B CA 1
ATOM 3240 C C . THR B 1 159 ? -26.953 2.779 10.539 1 89.69 159 THR B C 1
ATOM 3242 O O . THR B 1 159 ? -26.078 3.637 10.633 1 89.69 159 THR B O 1
ATOM 3245 N N . GLU B 1 160 ? -27.781 2.455 11.484 1 92.94 160 GLU B N 1
ATOM 3246 C CA . GLU B 1 160 ? -27.656 3.092 12.797 1 92.94 160 GLU B CA 1
ATOM 3247 C C . GLU B 1 160 ? -26.281 2.826 13.406 1 92.94 160 GLU B C 1
ATOM 3249 O O . GLU B 1 160 ? -25.672 3.719 14.008 1 92.94 160 GLU B O 1
ATOM 3254 N N . GLU B 1 161 ? -25.828 1.646 13.242 1 90.12 161 GLU B N 1
ATOM 3255 C CA . GLU B 1 161 ? -24.516 1.269 13.789 1 90.12 161 GLU B CA 1
ATOM 3256 C C . GLU B 1 161 ? -23.391 2.047 13.117 1 90.12 161 GLU B C 1
ATOM 3258 O O . GLU B 1 161 ? -22.5 2.561 13.789 1 90.12 161 GLU B O 1
ATOM 3263 N N . SER B 1 162 ? -23.438 2.104 11.789 1 90.31 162 SER B N 1
ATOM 3264 C CA . SER B 1 162 ? -22.406 2.846 11.055 1 90.31 162 SER B CA 1
ATOM 3265 C C . SER B 1 162 ? -22.438 4.328 11.422 1 90.31 162 SER B C 1
ATOM 3267 O O . SER B 1 162 ? -21.391 4.949 11.586 1 90.31 162 SER B O 1
ATOM 3269 N N . ASN B 1 163 ? -23.625 4.859 11.547 1 94.75 163 ASN B N 1
ATOM 3270 C CA . ASN B 1 163 ? -23.766 6.254 11.953 1 94.75 163 ASN B CA 1
ATOM 3271 C C . ASN B 1 163 ? -23.141 6.508 13.328 1 94.75 163 ASN B C 1
ATOM 3273 O O . ASN B 1 163 ? -22.406 7.473 13.508 1 94.75 163 ASN B O 1
ATOM 3277 N N . ALA B 1 164 ? -23.453 5.648 14.234 1 95.5 164 ALA B N 1
ATOM 3278 C CA . ALA B 1 164 ? -22.938 5.785 15.594 1 95.5 164 ALA B CA 1
ATOM 3279 C C . ALA B 1 164 ? -21.406 5.715 15.609 1 95.5 164 ALA B C 1
ATOM 3281 O O . ALA B 1 164 ? -20.75 6.461 16.344 1 95.5 164 ALA B O 1
ATOM 3282 N N . ARG B 1 165 ? -20.828 4.836 14.844 1 93.44 165 ARG B N 1
ATOM 3283 C CA . ARG B 1 165 ? -19.375 4.688 14.766 1 93.44 165 ARG B CA 1
ATOM 3284 C C . ARG B 1 165 ? -18.734 5.934 14.172 1 93.44 165 ARG B C 1
ATOM 3286 O O . ARG B 1 165 ? -17.688 6.387 14.641 1 93.44 165 ARG B O 1
ATOM 3293 N N . MET B 1 166 ? -19.391 6.453 13.172 1 96.31 166 MET B N 1
ATOM 3294 C CA . MET B 1 166 ? -18.859 7.652 12.539 1 96.31 166 MET B CA 1
ATOM 3295 C C . MET B 1 166 ? -18.938 8.852 13.484 1 96.31 166 MET B C 1
ATOM 3297 O O . MET B 1 166 ? -18.016 9.672 13.523 1 96.31 166 MET B O 1
ATOM 3301 N N . GLN B 1 167 ? -20.047 8.922 14.227 1 97.62 167 GLN B N 1
ATOM 3302 C CA . GLN B 1 167 ? -20.172 9.984 15.211 1 97.62 167 GLN B CA 1
ATOM 3303 C C . GLN B 1 167 ? -19.094 9.875 16.281 1 97.62 167 GLN B C 1
ATOM 3305 O O . GLN B 1 167 ? -18.5 10.883 16.688 1 97.62 167 GLN B O 1
ATOM 3310 N N . SER B 1 168 ? -18.875 8.68 16.703 1 96.75 168 SER B N 1
ATOM 3311 C CA . SER B 1 168 ? -17.844 8.445 17.703 1 96.75 168 SER B CA 1
ATOM 3312 C C . SER B 1 168 ? -16.469 8.844 17.188 1 96.75 168 SER B C 1
ATOM 3314 O O . SER B 1 168 ? -15.672 9.422 17.922 1 96.75 168 SER B O 1
ATOM 3316 N N . ALA B 1 169 ? -16.188 8.516 15.961 1 96.94 169 ALA B N 1
ATOM 3317 C CA . ALA B 1 169 ? -14.914 8.891 15.328 1 96.94 169 ALA B CA 1
ATOM 3318 C C . ALA B 1 169 ? -14.75 10.406 15.289 1 96.94 169 ALA B C 1
ATOM 3320 O O . ALA B 1 169 ? -13.688 10.93 15.625 1 96.94 169 ALA B O 1
ATOM 3321 N N . LEU B 1 170 ? -15.805 11.078 14.898 1 97.69 170 LEU B N 1
ATOM 3322 C CA . LEU B 1 170 ? -15.797 12.531 14.844 1 97.69 170 LEU B CA 1
ATOM 3323 C C . LEU B 1 170 ? -15.562 13.133 16.234 1 97.69 170 LEU B C 1
ATOM 3325 O O . LEU B 1 170 ? -14.734 14.023 16.391 1 97.69 170 LEU B O 1
ATOM 3329 N N . ASP B 1 171 ? -16.234 12.633 17.203 1 96.81 171 ASP B N 1
ATOM 3330 C CA . ASP B 1 171 ? -16.109 13.117 18.578 1 96.81 171 ASP B CA 1
ATOM 3331 C C . ASP B 1 171 ? -14.695 12.938 19.094 1 96.81 171 ASP B C 1
ATOM 3333 O O . ASP B 1 171 ? -14.172 13.805 19.812 1 96.81 171 ASP B O 1
ATOM 3337 N N . TYR B 1 172 ? -14.133 11.867 18.75 1 95.5 172 TYR B N 1
ATOM 3338 C CA . TYR B 1 172 ? -12.781 11.547 19.203 1 95.5 172 TYR B CA 1
ATOM 3339 C C . TYR B 1 172 ? -11.75 12.461 18.562 1 95.5 172 TYR B C 1
ATOM 3341 O O . TYR B 1 172 ? -10.805 12.898 19.234 1 95.5 172 TYR B O 1
ATOM 3349 N N . LEU B 1 173 ? -11.891 12.781 17.281 1 96.81 173 LEU B N 1
ATOM 3350 C CA . LEU B 1 173 ? -10.883 13.492 16.516 1 96.81 173 LEU B CA 1
ATOM 3351 C C . LEU B 1 173 ? -11.062 15.008 16.641 1 96.81 173 LEU B C 1
ATOM 3353 O O . LEU B 1 173 ? -10.109 15.766 16.469 1 96.81 173 LEU B O 1
ATOM 3357 N N . TRP B 1 174 ? -12.203 15.469 17.016 1 96.44 174 TRP B N 1
ATOM 3358 C CA . TRP B 1 174 ? -12.578 16.875 16.938 1 96.44 174 TRP B CA 1
ATOM 3359 C C . TRP B 1 174 ? -11.672 17.734 17.812 1 96.44 174 TRP B C 1
ATOM 3361 O O . TRP B 1 174 ? -11.266 18.828 17.422 1 96.44 174 TRP B O 1
ATOM 3371 N N . PRO B 1 175 ? -11.297 17.25 18.984 1 94.5 175 PRO B N 1
ATOM 3372 C CA . PRO B 1 175 ? -10.438 18.078 19.844 1 94.5 175 PRO B CA 1
ATOM 3373 C C . PRO B 1 175 ? -9.07 18.344 19.234 1 94.5 175 PRO B C 1
ATOM 3375 O O . PRO B 1 175 ? -8.344 19.219 19.703 1 94.5 175 PRO B O 1
ATOM 3378 N N . TYR B 1 176 ? -8.672 17.609 18.25 1 94.81 176 TYR B N 1
ATOM 3379 C CA . TYR B 1 176 ? -7.359 17.766 17.641 1 94.81 176 TYR B CA 1
ATOM 3380 C C . TYR B 1 176 ? -7.426 18.75 16.469 1 94.81 176 TYR B C 1
ATOM 3382 O O . TYR B 1 176 ? -6.391 19.203 15.969 1 94.81 176 TYR B O 1
ATOM 3390 N N . VAL B 1 177 ? -8.617 19.125 15.969 1 95.25 177 VAL B N 1
ATOM 3391 C CA . VAL B 1 177 ? -8.82 19.875 14.742 1 95.25 177 VAL B CA 1
ATOM 3392 C C . VAL B 1 177 ? -8.211 21.266 14.883 1 95.25 177 VAL B C 1
ATOM 3394 O O . VAL B 1 177 ? -7.637 21.797 13.93 1 95.25 177 VAL B O 1
ATOM 3397 N N . GLY B 1 178 ? -8.281 21.859 16.047 1 93.94 178 GLY B N 1
ATOM 3398 C CA . GLY B 1 178 ? -7.832 23.219 16.266 1 93.94 178 GLY B CA 1
ATOM 3399 C C . GLY B 1 178 ? -6.371 23.438 15.922 1 93.94 178 GLY B C 1
ATOM 3400 O O . GLY B 1 178 ? -5.977 24.516 15.5 1 93.94 178 GLY B O 1
ATOM 3401 N N . GLU B 1 179 ? -5.609 22.375 16.078 1 95.12 179 GLU B N 1
ATOM 3402 C CA . GLU B 1 179 ? -4.172 22.484 15.852 1 95.12 179 GLU B CA 1
ATOM 3403 C C . GLU B 1 179 ? -3.869 22.797 14.383 1 95.12 179 GLU B C 1
ATOM 3405 O O . GLU B 1 179 ? -2.832 23.375 14.07 1 95.12 179 GLU B O 1
ATOM 3410 N N . LEU B 1 180 ? -4.73 22.422 13.453 1 95.88 180 LEU B N 1
ATOM 3411 C CA . LEU B 1 180 ? -4.551 22.656 12.031 1 95.88 180 LEU B CA 1
ATOM 3412 C C . LEU B 1 180 ? -4.465 24.156 11.742 1 95.88 180 LEU B C 1
ATOM 3414 O O . LEU B 1 180 ? -3.834 24.578 10.766 1 95.88 180 LEU B O 1
ATOM 3418 N N . PHE B 1 181 ? -5 24.969 12.617 1 95.62 181 PHE B N 1
ATOM 3419 C CA . PHE B 1 181 ? -5.137 26.391 12.328 1 95.62 181 PHE B CA 1
ATOM 3420 C C . PHE B 1 181 ? -4.336 27.219 13.32 1 95.62 181 PHE B C 1
ATOM 3422 O O . PHE B 1 181 ? -4.418 28.453 13.312 1 95.62 181 PHE B O 1
ATOM 3429 N N . GLY B 1 182 ? -3.662 26.5 14.203 1 92.31 182 GLY B N 1
ATOM 3430 C CA . GLY B 1 182 ? -2.775 27.219 15.094 1 92.31 182 GLY B CA 1
ATOM 3431 C C . GLY B 1 182 ? -1.663 27.953 14.367 1 92.31 182 GLY B C 1
ATOM 3432 O O . GLY B 1 182 ? -1.255 27.547 13.281 1 92.31 182 GLY B O 1
ATOM 3433 N N . GLU B 1 183 ? -1.234 29.047 15 1 94.25 183 GLU B N 1
ATOM 3434 C CA . GLU B 1 183 ? -0.2 29.859 14.367 1 94.25 183 GLU B CA 1
ATOM 3435 C C . GLU B 1 183 ? 0.936 30.156 15.344 1 94.25 183 GLU B C 1
ATOM 3437 O O . GLU B 1 183 ? 0.712 30.281 16.547 1 94.25 183 GLU B O 1
ATOM 3442 N N . ASP B 1 184 ? 2.125 30.172 14.812 1 95.12 184 ASP B N 1
ATOM 3443 C CA . ASP B 1 184 ? 3.301 30.531 15.602 1 95.12 184 ASP B CA 1
ATOM 3444 C C . ASP B 1 184 ? 4.297 31.344 14.781 1 95.12 184 ASP B C 1
ATOM 3446 O O . ASP B 1 184 ? 3.936 31.906 13.742 1 95.12 184 ASP B O 1
ATOM 3450 N N . ASP B 1 185 ? 5.492 31.484 15.266 1 95.69 185 ASP B N 1
ATOM 3451 C 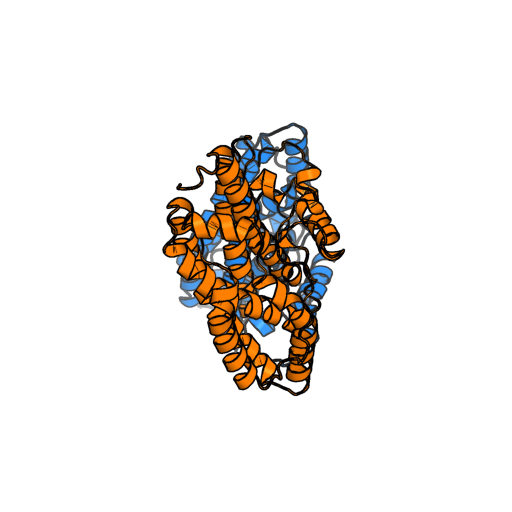CA . ASP B 1 185 ? 6.484 32.344 14.648 1 95.69 185 ASP B CA 1
ATOM 3452 C C . ASP B 1 185 ? 6.902 31.828 13.281 1 95.69 185 ASP B C 1
ATOM 3454 O O . ASP B 1 185 ? 7.215 32.594 12.375 1 95.69 185 ASP B O 1
ATOM 3458 N N . VAL B 1 186 ? 6.875 30.516 13.141 1 96.38 186 VAL B N 1
ATOM 3459 C CA . VAL B 1 186 ? 7.207 29.938 11.852 1 96.38 186 VAL B CA 1
ATOM 3460 C C . VAL B 1 186 ? 6.156 30.328 10.812 1 96.38 186 VAL B C 1
ATOM 3462 O O . VAL B 1 186 ? 6.492 30.719 9.695 1 96.38 186 VAL B O 1
ATOM 3465 N N . ASP B 1 187 ? 4.91 30.297 11.188 1 97.12 187 ASP B N 1
ATOM 3466 C CA . ASP B 1 187 ? 3.822 30.672 10.289 1 97.12 187 ASP B CA 1
ATOM 3467 C C . ASP B 1 187 ? 3.93 32.125 9.875 1 97.12 187 ASP B C 1
ATOM 3469 O O . ASP B 1 187 ? 3.77 32.469 8.695 1 97.12 187 ASP B O 1
ATOM 3473 N N . LYS B 1 188 ? 4.18 32.906 10.859 1 97.06 188 LYS B N 1
ATOM 3474 C CA . LYS B 1 188 ? 4.312 34.344 10.586 1 97.06 188 LYS B CA 1
ATOM 3475 C C . LYS B 1 188 ? 5.461 34.625 9.617 1 97.06 188 LYS B C 1
ATOM 3477 O O . LYS B 1 188 ? 5.316 35.406 8.68 1 97.06 188 LYS B O 1
ATOM 3482 N N . ALA B 1 189 ? 6.566 33.969 9.883 1 97.31 189 ALA B N 1
ATOM 3483 C CA . ALA B 1 189 ? 7.738 34.156 9.031 1 97.31 189 ALA B CA 1
ATOM 3484 C C . ALA B 1 189 ? 7.453 33.719 7.598 1 97.31 189 ALA B C 1
ATOM 3486 O O . ALA B 1 189 ? 7.832 34.406 6.641 1 97.31 189 ALA B O 1
ATOM 3487 N N . MET B 1 190 ? 6.82 32.594 7.43 1 97.94 190 MET B N 1
ATOM 3488 C CA . MET B 1 190 ? 6.5 32.094 6.102 1 97.94 190 MET B CA 1
ATOM 3489 C C . MET B 1 190 ? 5.516 33 5.383 1 97.94 190 MET B C 1
ATOM 3491 O O . MET B 1 190 ? 5.625 33.219 4.176 1 97.94 190 MET B O 1
ATOM 3495 N N . HIS B 1 191 ? 4.566 33.5 6.152 1 97.94 191 HIS B N 1
ATOM 3496 C CA . HIS B 1 191 ? 3.59 34.438 5.57 1 97.94 191 HIS B CA 1
ATOM 3497 C C . HIS B 1 191 ? 4.258 35.719 5.102 1 97.94 191 HIS B C 1
ATOM 3499 O O . HIS B 1 191 ? 4.004 36.188 3.99 1 97.94 191 HIS B O 1
ATOM 3505 N N . GLU B 1 192 ? 5.082 36.25 5.953 1 97.31 192 GLU B N 1
ATOM 3506 C CA . GLU B 1 192 ? 5.77 37.5 5.637 1 97.31 192 GLU B CA 1
ATOM 3507 C C . GLU B 1 192 ? 6.672 37.344 4.418 1 97.31 192 GLU B C 1
ATOM 3509 O O . GLU B 1 192 ? 6.82 38.281 3.621 1 97.31 192 GLU B O 1
ATOM 3514 N N . ALA B 1 193 ? 7.203 36.156 4.254 1 97.31 193 ALA B N 1
ATOM 3515 C CA . ALA B 1 193 ? 8.102 35.875 3.137 1 97.31 193 ALA B CA 1
ATOM 3516 C C . ALA B 1 193 ? 7.316 35.531 1.877 1 97.31 193 ALA B C 1
ATOM 3518 O O . ALA B 1 193 ? 7.898 35.312 0.811 1 97.31 193 ALA B O 1
ATOM 3519 N N . GLY B 1 194 ? 5.98 35.406 2.023 1 97.94 194 GLY B N 1
ATOM 3520 C CA . GLY B 1 194 ? 5.137 35.062 0.889 1 97.94 194 GLY B CA 1
ATOM 3521 C C . GLY B 1 194 ? 5.145 33.594 0.567 1 97.94 194 GLY B C 1
ATOM 3522 O O . GLY B 1 194 ? 4.727 33.188 -0.52 1 97.94 194 GLY B O 1
ATOM 3523 N N . VAL B 1 195 ? 5.668 32.781 1.414 1 98.38 195 VAL B N 1
ATOM 3524 C CA . VAL B 1 195 ? 5.812 31.359 1.177 1 98.38 195 VAL B CA 1
ATOM 3525 C C . VAL B 1 195 ? 4.473 30.656 1.401 1 98.38 195 VAL B C 1
ATOM 3527 O O . VAL B 1 195 ? 4.078 29.781 0.62 1 98.38 195 VAL B O 1
ATOM 3530 N N . ALA B 1 196 ? 3.744 30.984 2.414 1 98.56 196 ALA B N 1
ATOM 3531 C CA . ALA B 1 196 ? 2.496 30.328 2.775 1 98.56 196 ALA B CA 1
ATOM 3532 C C . ALA B 1 196 ? 1.514 31.297 3.406 1 98.56 196 ALA B C 1
ATOM 3534 O O . ALA B 1 196 ? 1.923 32.281 4.031 1 98.56 196 ALA B O 1
ATOM 3535 N N . PRO B 1 197 ? 0.248 31.094 3.256 1 98.38 197 PRO B N 1
ATOM 3536 C CA . PRO B 1 197 ? -0.713 31.891 4.016 1 98.38 197 PRO B CA 1
ATOM 3537 C C . PRO B 1 197 ? -0.739 31.531 5.5 1 98.38 197 PRO B C 1
ATOM 3539 O O . PRO B 1 197 ? -0.159 30.531 5.906 1 98.38 197 PRO B O 1
ATOM 3542 N N . MET B 1 198 ? -1.325 32.406 6.254 1 98 198 MET B N 1
ATOM 3543 C CA . MET B 1 198 ? -1.604 32.031 7.641 1 98 198 MET B CA 1
ATOM 3544 C C . MET B 1 198 ? -2.676 30.953 7.703 1 98 198 MET B C 1
ATOM 3546 O O . MET B 1 198 ? -3.732 31.078 7.082 1 98 198 MET B O 1
ATOM 3550 N N . PRO B 1 199 ? -2.463 29.875 8.445 1 96.94 199 PRO B N 1
ATOM 3551 C CA . PRO B 1 199 ? -3.4 28.75 8.477 1 96.94 199 PRO B CA 1
ATOM 3552 C C . PRO B 1 199 ? -4.809 29.156 8.891 1 96.94 199 PRO B C 1
ATOM 3554 O O . PRO B 1 199 ? -5.793 28.625 8.383 1 96.94 199 PRO B O 1
ATOM 3557 N N . ALA B 1 200 ? -4.941 30.078 9.82 1 96.31 200 ALA B N 1
ATOM 3558 C CA . ALA B 1 200 ? -6.234 30.516 10.352 1 96.31 200 ALA B CA 1
ATOM 3559 C C . ALA B 1 200 ? -7.133 31.047 9.242 1 96.31 200 ALA B C 1
ATOM 3561 O O . ALA B 1 200 ? -8.359 31 9.352 1 96.31 200 ALA B O 1
ATOM 3562 N N . THR B 1 201 ? -6.562 31.562 8.172 1 97.25 201 THR B N 1
ATOM 3563 C CA . THR B 1 201 ? -7.324 32.156 7.082 1 97.25 201 THR B CA 1
ATOM 3564 C C . THR B 1 201 ? -8.086 31.094 6.305 1 97.25 201 THR B C 1
ATOM 3566 O O . THR B 1 201 ? -9 31.406 5.539 1 97.25 201 THR B O 1
ATOM 3569 N N . LEU B 1 202 ? -7.746 29.828 6.48 1 97.25 202 LEU B N 1
ATOM 3570 C CA . LEU B 1 202 ? -8.367 28.75 5.73 1 97.25 202 LEU B CA 1
ATOM 3571 C C . LEU B 1 202 ? -9.516 28.125 6.52 1 97.25 202 LEU B C 1
ATOM 3573 O O . LEU B 1 202 ? -10.25 27.281 5.996 1 97.25 202 LEU B O 1
ATOM 3577 N N . ARG B 1 203 ? -9.664 28.5 7.789 1 96.38 203 ARG B N 1
ATOM 3578 C CA . ARG B 1 203 ? -10.617 27.859 8.688 1 96.38 203 ARG B CA 1
ATOM 3579 C C . ARG B 1 203 ? -12.039 27.984 8.148 1 96.38 203 ARG B C 1
ATOM 3581 O O . ARG B 1 203 ? -12.82 27.031 8.211 1 96.38 203 ARG B O 1
ATOM 3588 N N . GLY B 1 204 ? -12.391 29.156 7.645 1 96.19 204 GLY B N 1
ATOM 3589 C CA . GLY B 1 204 ? -13.727 29.344 7.113 1 96.19 204 GLY B CA 1
ATOM 3590 C C . GLY B 1 204 ? -14.07 28.375 5.996 1 96.19 204 GLY B C 1
ATOM 3591 O O . GLY B 1 204 ? -15.117 27.734 6.035 1 96.19 204 GLY B O 1
ATOM 3592 N N . ASP B 1 205 ? -13.258 28.297 4.973 1 96.25 205 ASP B N 1
ATOM 3593 C CA . ASP B 1 205 ? -13.461 27.375 3.867 1 96.25 205 ASP B CA 1
ATOM 3594 C C . ASP B 1 205 ? -13.516 25.922 4.367 1 96.25 205 ASP B C 1
ATOM 3596 O O . ASP B 1 205 ? -14.328 25.125 3.887 1 96.25 205 ASP B O 1
ATOM 3600 N N . TRP B 1 206 ? -12.625 25.625 5.266 1 97.75 206 TRP B N 1
ATOM 3601 C CA . TRP B 1 206 ? -12.586 24.297 5.867 1 97.75 206 TRP B CA 1
ATOM 3602 C C . TRP B 1 206 ? -13.906 23.969 6.547 1 97.75 206 TRP B C 1
ATOM 3604 O O . TRP B 1 206 ? -14.477 22.891 6.324 1 97.75 206 TRP B O 1
ATOM 3614 N N . GLU B 1 207 ? -14.398 24.875 7.348 1 96.62 207 GLU B N 1
ATOM 3615 C CA . GLU B 1 207 ? -15.648 24.672 8.07 1 96.62 207 GLU B CA 1
ATOM 3616 C C . GLU B 1 207 ? -16.828 24.5 7.105 1 96.62 207 GLU B C 1
ATOM 3618 O O . GLU B 1 207 ? -17.734 23.703 7.355 1 96.62 207 GLU B O 1
ATOM 3623 N N . THR B 1 208 ? -16.812 25.234 6.066 1 97.81 208 THR B N 1
ATOM 3624 C CA . THR B 1 208 ? -17.859 25.094 5.062 1 97.81 208 THR B CA 1
ATOM 3625 C C . THR B 1 208 ? -17.891 23.688 4.488 1 97.81 208 THR B C 1
ATOM 3627 O O . THR B 1 208 ? -18.938 23.047 4.422 1 97.81 208 THR B O 1
ATOM 3630 N N . THR B 1 209 ? -16.703 23.172 4.102 1 98.19 209 THR B N 1
ATOM 3631 C CA . THR B 1 209 ? -16.578 21.844 3.541 1 98.19 209 THR B CA 1
ATOM 3632 C C . THR B 1 209 ? -17 20.781 4.562 1 98.19 209 THR B C 1
ATOM 3634 O O . THR B 1 209 ? -17.781 19.891 4.246 1 98.19 209 THR B O 1
ATOM 3637 N N . VAL B 1 210 ? -16.547 20.906 5.762 1 98.19 210 VAL B N 1
ATOM 3638 C CA . VAL B 1 210 ? -16.766 19.922 6.812 1 98.19 210 VAL B CA 1
ATOM 3639 C C . VAL B 1 210 ? -18.25 19.922 7.215 1 98.19 210 VAL B C 1
ATOM 3641 O O . VAL B 1 210 ? -18.875 18.875 7.297 1 98.19 210 VAL B O 1
ATOM 3644 N N . ASN B 1 211 ? -18.781 21.156 7.367 1 97.56 211 ASN B N 1
ATOM 3645 C CA . ASN B 1 211 ? -20.188 21.25 7.766 1 97.56 211 ASN B CA 1
ATOM 3646 C C . ASN B 1 211 ? -21.109 20.672 6.707 1 97.56 211 ASN B C 1
ATOM 3648 O O . ASN B 1 211 ? -22.062 19.953 7.035 1 97.56 211 ASN B O 1
ATOM 3652 N N . SER B 1 212 ? -20.875 20.969 5.508 1 98.25 212 SER B N 1
ATOM 3653 C CA . SER B 1 212 ? -21.688 20.453 4.418 1 98.25 212 SER B CA 1
ATOM 3654 C C . SER B 1 212 ? -21.641 18.922 4.379 1 98.25 212 SER B C 1
ATOM 3656 O O . SER B 1 212 ? -22.688 18.266 4.242 1 98.25 212 SER B O 1
ATOM 3658 N N . THR B 1 213 ? -20.469 18.344 4.484 1 98.5 213 THR B N 1
ATOM 3659 C CA . THR B 1 213 ? -20.281 16.891 4.434 1 98.5 213 THR B CA 1
ATOM 3660 C C . THR B 1 213 ? -20.953 16.219 5.629 1 98.5 213 THR B C 1
ATOM 3662 O O . THR B 1 213 ? -21.656 15.219 5.473 1 98.5 213 THR B O 1
ATOM 3665 N N . LEU B 1 214 ? -20.75 16.781 6.832 1 98.25 214 LEU B N 1
ATOM 3666 C CA . LEU B 1 214 ? -21.297 16.188 8.039 1 98.25 214 LEU B CA 1
ATOM 3667 C C . LEU B 1 214 ? -22.828 16.234 8.008 1 98.25 214 LEU B C 1
ATOM 3669 O O . LEU B 1 214 ? -23.484 15.305 8.477 1 98.25 214 LEU B O 1
ATOM 3673 N N . SER B 1 215 ? -23.328 17.359 7.477 1 98 215 SER B N 1
ATOM 3674 C CA . SER B 1 215 ? -24.781 17.469 7.328 1 98 215 SER B CA 1
ATOM 3675 C C . SER B 1 215 ? -25.328 16.359 6.422 1 98 215 SER B C 1
ATOM 3677 O O . SER B 1 215 ? -26.297 15.695 6.766 1 98 215 SER B O 1
ATOM 3679 N N . GLN B 1 216 ? -24.703 16.125 5.312 1 98.06 216 GLN B N 1
ATOM 3680 C CA . GLN B 1 216 ? -25.125 15.07 4.387 1 98.06 216 GLN B CA 1
ATOM 3681 C C . GLN B 1 216 ? -24.938 13.688 5.008 1 98.06 216 GLN B C 1
ATOM 3683 O O . GLN B 1 216 ? -25.703 12.766 4.699 1 98.06 216 GLN B O 1
ATOM 3688 N N . ALA B 1 217 ? -24 13.547 5.879 1 97.69 217 ALA B N 1
ATOM 3689 C CA . ALA B 1 217 ? -23.688 12.266 6.516 1 97.69 217 ALA B CA 1
ATOM 3690 C C . ALA B 1 217 ? -24.562 12.039 7.746 1 97.69 217 ALA B C 1
ATOM 3692 O O . ALA B 1 217 ? -24.453 11.008 8.414 1 97.69 217 ALA B O 1
ATOM 3693 N N . CYS B 1 218 ? -25.406 13.062 8.039 1 97.81 218 CYS B N 1
ATOM 3694 C CA . CYS B 1 218 ? -26.281 12.984 9.203 1 97.81 218 CYS B CA 1
ATOM 3695 C C . CYS B 1 218 ? -25.469 12.859 10.492 1 97.81 218 CYS B C 1
ATOM 3697 O O . CYS B 1 218 ? -25.797 12.055 11.359 1 97.81 218 CYS B O 1
ATOM 3699 N N . LEU B 1 219 ? -24.391 13.555 10.555 1 98.12 219 LEU B N 1
ATOM 3700 C CA . LEU B 1 219 ? -23.562 13.633 11.742 1 98.12 219 LEU B CA 1
ATOM 3701 C C . LEU B 1 219 ? -23.656 15.008 12.391 1 98.12 219 LEU B C 1
ATOM 3703 O O . LEU B 1 219 ? -23.969 15.992 11.719 1 98.12 219 LEU B O 1
ATOM 3707 N N . THR B 1 220 ? -23.375 15.039 13.633 1 96.81 220 THR B N 1
ATOM 3708 C CA . THR B 1 220 ? -23.484 16.281 14.398 1 96.81 220 THR B CA 1
ATOM 3709 C C . THR B 1 220 ? -22.094 16.766 14.812 1 96.81 220 THR B C 1
ATOM 3711 O O . THR B 1 220 ? -21.312 16.016 15.383 1 96.81 220 THR B O 1
ATOM 3714 N N . LEU B 1 221 ? -21.844 18 14.555 1 94.75 221 LEU B N 1
ATOM 3715 C CA . LEU B 1 221 ? -20.578 18.609 14.969 1 94.75 221 LEU B CA 1
ATOM 3716 C C . LEU B 1 221 ? -20.484 18.672 16.5 1 94.75 221 LEU B C 1
ATOM 3718 O O . LEU B 1 221 ? -21.422 19.109 17.156 1 94.75 221 LEU B O 1
ATOM 3722 N N . PRO B 1 222 ? -19.344 18.266 16.984 1 92.25 222 PRO B N 1
ATOM 3723 C CA . PRO B 1 222 ? -19.188 18.375 18.438 1 92.25 222 PRO B CA 1
ATOM 3724 C C . PRO B 1 222 ? -19.141 19.828 18.922 1 92.25 222 PRO B C 1
ATOM 3726 O O . PRO B 1 222 ? -18.641 20.703 18.203 1 92.25 222 PRO B O 1
ATOM 3729 N N . ASP B 1 223 ? -19.578 20.156 20.078 1 85.12 223 ASP B N 1
ATOM 3730 C CA . ASP B 1 223 ? -19.641 21.5 20.641 1 85.12 223 ASP B CA 1
ATOM 3731 C C . ASP B 1 223 ? -18.297 21.891 21.281 1 85.12 223 ASP B C 1
ATOM 3733 O O . ASP B 1 223 ? -18 23.078 21.422 1 85.12 223 ASP B O 1
ATOM 3737 N N . SER B 1 224 ? -17.406 21.109 21.344 1 75.38 224 SER B N 1
ATOM 3738 C CA . SER B 1 224 ? -16.188 21.406 22.094 1 75.38 224 SER B CA 1
ATOM 3739 C C . SER B 1 224 ? -15.242 22.297 21.281 1 75.38 224 SER B C 1
ATOM 3741 O O . SER B 1 224 ? -15.078 22.109 20.078 1 75.38 224 SER B O 1
ATOM 3743 N N . LYS B 1 225 ? -14.766 23.391 22.016 1 70.19 225 LYS B N 1
ATOM 3744 C CA . LYS B 1 225 ? -13.773 24.281 21.438 1 70.19 225 LYS B CA 1
ATOM 3745 C C . LYS B 1 225 ? -12.367 23.906 21.891 1 70.19 225 LYS B C 1
ATOM 3747 O O . LYS B 1 225 ? -11.391 24.562 21.5 1 70.19 225 LYS B O 1
ATOM 3752 N N . PHE B 1 226 ? -12.281 22.844 22.656 1 71.94 226 PHE B N 1
ATOM 3753 C CA . PHE B 1 226 ? -10.984 22.422 23.156 1 71.94 226 PHE B CA 1
ATOM 3754 C C . PHE B 1 226 ? -10.117 21.875 22.031 1 71.94 226 PHE B C 1
ATOM 3756 O O . PHE B 1 226 ? -10.617 21.156 21.156 1 71.94 226 PHE B O 1
ATOM 3763 N N . ALA B 1 227 ? -8.875 22.469 22.062 1 74 227 ALA B N 1
ATOM 3764 C CA . ALA B 1 227 ? -7.977 21.969 21.016 1 74 227 ALA B CA 1
ATOM 3765 C C . ALA B 1 227 ? -6.66 21.5 21.609 1 74 227 ALA B C 1
ATOM 3767 O O . ALA B 1 227 ? -5.992 22.234 22.344 1 74 227 ALA B O 1
ATOM 3768 N N . HIS B 1 228 ? -6.434 20.203 21.453 1 81.38 228 HIS B N 1
ATOM 3769 C CA . HIS B 1 228 ? -5.086 19.719 21.719 1 81.38 228 HIS B CA 1
ATOM 3770 C C . HIS B 1 228 ? -4.078 20.344 20.766 1 81.38 228 HIS B C 1
ATOM 3772 O O . HIS B 1 228 ? -4.395 20.609 19.594 1 81.38 228 HIS B O 1
ATOM 3778 N N . SER B 1 229 ? -2.928 20.703 21.359 1 82.69 229 SER B N 1
ATOM 3779 C CA . SER B 1 229 ? -1.863 21.25 20.516 1 82.69 229 SER B CA 1
ATOM 3780 C C . SER B 1 229 ? -0.493 20.766 20.984 1 82.69 229 SER B C 1
ATOM 3782 O O . SER B 1 229 ? -0.378 20.141 22.047 1 82.69 229 SER B O 1
ATOM 3784 N N . GLY B 1 230 ? 0.521 20.953 20.141 1 85 230 GLY B N 1
ATOM 3785 C CA . GLY B 1 230 ? 1.889 20.625 20.516 1 85 230 GLY B CA 1
ATOM 3786 C C . GLY B 1 230 ? 2.604 19.797 19.469 1 85 230 GLY B C 1
ATOM 3787 O O . GLY B 1 230 ? 3.834 19.719 19.469 1 85 230 GLY B O 1
ATOM 3788 N N . GLY B 1 231 ? 1.891 19.188 18.625 1 88.31 231 GLY B N 1
ATOM 3789 C CA . GLY B 1 231 ? 2.492 18.344 17.594 1 88.31 231 GLY B CA 1
ATOM 3790 C C . GLY B 1 231 ? 3.381 19.109 16.641 1 88.31 231 GLY B C 1
ATOM 3791 O O . GLY B 1 231 ? 4.48 18.656 16.312 1 88.31 231 GLY B O 1
ATOM 3792 N N . ARG B 1 232 ? 3.021 20.266 16.312 1 90.31 232 ARG B N 1
ATOM 3793 C CA . ARG B 1 232 ? 3.701 21.047 15.297 1 90.31 232 ARG B CA 1
ATOM 3794 C C . ARG B 1 232 ? 5.039 21.578 15.805 1 90.31 232 ARG B C 1
ATOM 3796 O O . ARG B 1 232 ? 5.891 22 15.016 1 90.31 232 ARG B O 1
ATOM 3803 N N . THR B 1 233 ? 5.176 21.656 17.109 1 85.75 233 THR B N 1
ATOM 3804 C CA . THR B 1 233 ? 6.426 22.141 17.688 1 85.75 233 THR B CA 1
ATOM 3805 C C . THR B 1 233 ? 7.281 20.969 18.172 1 85.75 233 THR B C 1
ATOM 3807 O O . THR B 1 233 ? 8.461 21.141 18.484 1 85.75 233 THR B O 1
ATOM 3810 N N . GLY B 1 234 ? 6.719 19.781 18.188 1 86.69 234 GLY B N 1
ATOM 3811 C CA . GLY B 1 234 ? 7.406 18.625 18.719 1 86.69 234 GLY B CA 1
ATOM 3812 C C . GLY B 1 234 ? 7.371 18.547 20.234 1 86.69 234 GLY B C 1
ATOM 3813 O O . GLY B 1 234 ? 7.812 17.547 20.812 1 86.69 234 GLY B O 1
ATOM 3814 N N . PHE B 1 235 ? 6.836 19.531 20.859 1 82.81 235 PHE B N 1
ATOM 3815 C CA . PHE B 1 235 ? 6.863 19.641 22.312 1 82.81 235 PHE B CA 1
ATOM 3816 C C . PHE B 1 235 ? 6 18.562 22.953 1 82.81 235 PHE B C 1
ATOM 3818 O O . PHE B 1 235 ? 6.344 18.031 24.016 1 82.81 235 PHE B O 1
ATOM 3825 N N . ARG B 1 236 ? 4.949 18.281 22.297 1 86.94 236 ARG B N 1
ATOM 3826 C CA . ARG B 1 236 ? 4.047 17.312 22.891 1 86.94 236 ARG B CA 1
ATOM 3827 C C . ARG B 1 236 ? 3.402 16.438 21.812 1 86.94 236 ARG B C 1
ATOM 3829 O O . ARG B 1 236 ? 2.482 16.875 21.125 1 86.94 236 ARG B O 1
ATOM 3836 N N . HIS B 1 237 ? 3.932 15.297 21.734 1 90.75 237 HIS B N 1
ATOM 3837 C CA . HIS B 1 237 ? 3.27 14.273 20.938 1 90.75 237 HIS B CA 1
ATOM 3838 C C . HIS B 1 237 ? 2.535 13.273 21.812 1 90.75 237 HIS B C 1
ATOM 3840 O O . HIS B 1 237 ? 2.797 13.188 23.016 1 90.75 237 HIS B O 1
ATOM 3846 N N . THR B 1 238 ? 1.545 12.68 21.25 1 89.69 238 THR B N 1
ATOM 3847 C CA . THR B 1 238 ? 0.928 11.578 21.984 1 89.69 238 THR B CA 1
ATOM 3848 C C . THR B 1 238 ? 1.872 10.383 22.047 1 89.69 238 THR B C 1
ATOM 3850 O O . THR B 1 238 ? 2.861 10.32 21.328 1 89.69 238 THR B O 1
ATOM 3853 N N . GLU B 1 239 ? 1.552 9.461 22.953 1 89.62 239 GLU B N 1
ATOM 3854 C CA . GLU B 1 239 ? 2.338 8.242 23.047 1 89.62 239 GLU B CA 1
ATOM 3855 C C . GLU B 1 239 ? 2.273 7.43 21.766 1 89.62 239 GLU B C 1
ATOM 3857 O O . GLU B 1 239 ? 3.162 6.621 21.484 1 89.62 239 GLU B O 1
ATOM 3862 N N . HIS B 1 240 ? 1.287 7.723 21 1 93.38 240 HIS B N 1
ATOM 3863 C CA . HIS B 1 240 ? 1.027 6.934 19.797 1 93.38 240 HIS B CA 1
ATOM 3864 C C . HIS B 1 240 ? 2.105 7.164 18.75 1 93.38 240 HIS B C 1
ATOM 3866 O O . HIS B 1 240 ? 2.449 6.25 18 1 93.38 240 HIS B O 1
ATOM 3872 N N . LEU B 1 241 ? 2.617 8.359 18.688 1 94.69 241 LEU B N 1
ATOM 3873 C CA . LEU B 1 241 ? 3.656 8.625 17.703 1 94.69 241 LEU B CA 1
ATOM 3874 C C . LEU B 1 241 ? 4.895 7.781 17.969 1 94.69 241 LEU B C 1
ATOM 3876 O O . LEU B 1 241 ? 5.48 7.219 17.031 1 94.69 241 LEU B O 1
ATOM 3880 N N . GLY B 1 242 ? 5.297 7.73 19.219 1 93.25 242 GLY B N 1
ATOM 3881 C CA . GLY B 1 242 ? 6.449 6.918 19.578 1 93.25 242 GLY B CA 1
ATOM 3882 C C . GLY B 1 242 ? 6.309 5.465 19.156 1 93.25 242 GLY B C 1
ATOM 3883 O O . GLY B 1 242 ? 7.23 4.887 18.578 1 93.25 242 GLY B O 1
ATOM 3884 N N . HIS B 1 243 ? 5.156 4.879 19.438 1 93.69 243 HIS B N 1
ATOM 3885 C CA . HIS B 1 243 ? 4.883 3.498 19.062 1 93.69 243 HIS B CA 1
ATOM 3886 C C . HIS B 1 243 ? 4.945 3.324 17.547 1 93.69 243 HIS B C 1
ATOM 3888 O O . HIS B 1 243 ? 5.5 2.342 17.047 1 93.69 243 HIS B O 1
ATOM 3894 N N . MET B 1 244 ? 4.395 4.258 16.844 1 94.19 244 MET B N 1
ATOM 3895 C CA . MET B 1 244 ? 4.375 4.207 15.383 1 94.19 244 MET B CA 1
ATOM 3896 C C . MET B 1 244 ? 5.789 4.277 14.82 1 94.19 244 MET B C 1
ATOM 3898 O O . MET B 1 244 ? 6.148 3.494 13.938 1 94.19 244 MET B O 1
ATOM 3902 N N . LEU B 1 245 ? 6.574 5.207 15.359 1 94.06 245 LEU B N 1
ATOM 3903 C CA . LEU B 1 245 ? 7.926 5.41 14.859 1 94.06 245 LEU B CA 1
ATOM 3904 C C . LEU B 1 245 ? 8.805 4.195 15.141 1 94.06 245 LEU B C 1
ATOM 3906 O O . LEU B 1 245 ? 9.672 3.854 14.336 1 94.06 245 LEU B O 1
ATOM 3910 N N . ALA B 1 246 ? 8.578 3.559 16.281 1 92.19 246 ALA B N 1
ATOM 3911 C CA . ALA B 1 246 ? 9.328 2.342 16.609 1 92.19 246 ALA B CA 1
ATOM 3912 C C . ALA B 1 246 ? 9.125 1.281 15.523 1 92.19 246 ALA B C 1
ATOM 3914 O O . ALA B 1 246 ? 10.086 0.619 15.109 1 92.19 246 ALA B O 1
ATOM 3915 N N . THR B 1 247 ? 7.902 1.168 15.047 1 90.81 247 THR B N 1
ATOM 3916 C CA . THR B 1 247 ? 7.574 0.205 14 1 90.81 247 THR B CA 1
ATOM 3917 C C . THR B 1 247 ? 8.133 0.657 12.656 1 90.81 247 THR B C 1
ATOM 3919 O O . THR B 1 247 ? 8.805 -0.112 11.961 1 90.81 247 THR B O 1
ATOM 3922 N N . MET B 1 248 ? 7.91 1.88 12.344 1 90.31 248 MET B N 1
ATOM 3923 C CA . MET B 1 248 ? 8.258 2.439 11.039 1 90.31 248 MET B CA 1
ATOM 3924 C C . MET B 1 248 ? 9.773 2.461 10.844 1 90.31 248 MET B C 1
ATOM 3926 O O . MET B 1 248 ? 10.258 2.244 9.727 1 90.31 248 MET B O 1
ATOM 3930 N N . GLN B 1 249 ? 10.516 2.639 11.938 1 89.44 249 GLN B N 1
ATOM 3931 C CA . GLN B 1 249 ? 11.945 2.928 11.828 1 89.44 249 GLN B CA 1
ATOM 3932 C C . GLN B 1 249 ? 12.781 1.706 12.195 1 89.44 249 GLN B C 1
ATOM 3934 O O . GLN B 1 249 ? 14.008 1.728 12.07 1 89.44 249 GLN B O 1
ATOM 3939 N N . THR B 1 250 ? 12.148 0.636 12.539 1 83.94 250 THR B N 1
ATOM 3940 C CA . THR B 1 250 ? 12.844 -0.527 13.078 1 83.94 250 THR B CA 1
ATOM 3941 C C . THR B 1 250 ? 13.867 -1.062 12.086 1 83.94 250 THR B C 1
ATOM 3943 O O . THR B 1 250 ? 15.031 -1.271 12.43 1 83.94 250 THR B O 1
ATOM 3946 N N . LEU B 1 251 ? 13.492 -1.235 10.898 1 79.31 251 LEU B N 1
ATOM 3947 C CA . LEU B 1 251 ? 14.352 -1.865 9.906 1 79.31 251 LEU B CA 1
ATOM 3948 C C . LEU B 1 251 ? 15.531 -0.96 9.555 1 79.31 251 LEU B C 1
ATOM 3950 O O . LEU B 1 251 ? 16.672 -1.426 9.438 1 79.31 251 LEU B O 1
ATOM 3954 N N . GLN B 1 252 ? 15.25 0.26 9.32 1 77.19 252 GLN B N 1
ATOM 3955 C CA . GLN B 1 252 ? 16.328 1.193 9 1 77.19 252 GLN B CA 1
ATOM 3956 C C . GLN B 1 252 ? 17.344 1.272 10.133 1 77.19 252 GLN B C 1
ATOM 3958 O O . GLN B 1 252 ? 18.547 1.339 9.883 1 77.19 252 GLN B O 1
ATOM 3963 N N . ARG B 1 253 ? 16.844 1.207 11.266 1 75.81 253 ARG B N 1
ATOM 3964 C CA . ARG B 1 253 ? 17.734 1.329 12.414 1 75.81 253 ARG B CA 1
ATOM 3965 C C . ARG B 1 253 ? 18.5 0.03 12.656 1 75.81 253 ARG B C 1
ATOM 3967 O O . ARG B 1 253 ? 19.594 0.046 13.211 1 75.81 253 ARG B O 1
ATOM 3974 N N . SER B 1 254 ? 17.875 -1.092 12.195 1 75 254 SER B N 1
ATOM 3975 C CA . SER B 1 254 ? 18.516 -2.393 12.383 1 75 254 SER B CA 1
ATOM 3976 C C . SER B 1 254 ? 19.594 -2.625 11.344 1 75 254 SER B C 1
ATOM 3978 O O . SER B 1 254 ? 20.453 -3.498 11.516 1 75 254 SER B O 1
ATOM 3980 N N . TYR B 1 255 ? 19.547 -1.919 10.281 1 70.81 255 TYR B N 1
ATOM 3981 C CA . TYR B 1 255 ? 20.562 -2.041 9.242 1 70.81 255 TYR B CA 1
ATOM 3982 C C . TYR B 1 255 ? 21.156 -0.681 8.891 1 70.81 255 TYR B C 1
ATOM 3984 O O . TYR B 1 255 ? 21.016 -0.205 7.766 1 70.81 255 TYR B O 1
ATOM 3992 N N . PRO B 1 256 ? 21.875 -0.224 9.891 1 62.44 256 PRO B N 1
ATOM 3993 C CA . PRO B 1 256 ? 22.438 1.112 9.672 1 62.44 256 PRO B CA 1
ATOM 3994 C C . PRO B 1 256 ? 23.406 1.16 8.492 1 62.44 256 PRO B C 1
ATOM 3996 O O . PRO B 1 256 ? 24.219 0.251 8.32 1 62.44 256 PRO B O 1
ATOM 3999 N N . GLY B 1 257 ? 23.172 2.1 7.613 1 60.22 257 GLY B N 1
ATOM 4000 C CA . GLY B 1 257 ? 24.094 2.307 6.516 1 60.22 257 GLY B CA 1
ATOM 4001 C C . GLY B 1 257 ? 23.812 1.428 5.316 1 60.22 257 GLY B C 1
ATOM 4002 O O . GLY B 1 257 ? 24.531 1.469 4.32 1 60.22 257 GLY B O 1
ATOM 4003 N N . ALA B 1 258 ? 22.891 0.604 5.461 1 63.75 258 ALA B N 1
ATOM 4004 C CA . ALA B 1 258 ? 22.578 -0.248 4.316 1 63.75 258 ALA B CA 1
ATOM 4005 C C . ALA B 1 258 ? 22.125 0.585 3.121 1 63.75 258 ALA B C 1
ATOM 4007 O O . ALA B 1 258 ? 21.406 1.575 3.281 1 63.75 258 ALA B O 1
ATOM 4008 N N . ALA B 1 259 ? 22.891 0.452 2.066 1 62.84 259 ALA B N 1
ATOM 4009 C CA . ALA B 1 259 ? 22.469 1.085 0.818 1 62.84 259 ALA B CA 1
ATOM 4010 C C . ALA B 1 259 ? 21.375 0.28 0.136 1 62.84 259 ALA B C 1
ATOM 4012 O O . ALA B 1 259 ? 21.562 -0.901 -0.169 1 62.84 259 ALA B O 1
ATOM 4013 N N . TRP B 1 260 ? 20.188 0.914 0.214 1 62.66 260 TRP B N 1
ATOM 4014 C CA . TRP B 1 260 ? 19.031 0.223 -0.357 1 62.66 260 TRP B CA 1
ATOM 4015 C C . TRP B 1 260 ? 18.766 0.692 -1.784 1 62.66 260 TRP B C 1
ATOM 4017 O O . TRP B 1 260 ? 18.922 1.876 -2.094 1 62.66 260 TRP B O 1
#

Radius of gyration: 25.24 Å; Cα contacts (8 Å, |Δi|>4): 828; chains: 2; bounding box: 56×88×55 Å